Protein AF-A0A1F8S0X9-F1 (afdb_monomer_lite)

pLDDT: mean 84.19, std 18.51, range [32.59, 98.88]

Radius of gyration: 31.24 Å; chains: 1; bounding box: 91×96×91 Å

Secondary structure (DSSP, 8-state):
-------------------------------PPPPP-----PPPPPEEEEEE-SSSSSGGGHHHHHHHHHHTTTSEEEEEE-S-STT-TTHHHHHHHHHHTTSSSEEEEEGGGGSSTTT---GGGGGG-TTT--SHHHHHHHHTSHHHHHHGGGGGGGTEEEEEEE--PEEEEEESSS---SHHHHTT-EEE--S-HHHHHHHHHTT-EEE---TT--TT-SEEEE-HHHHHHHTTTTT--EEETT---EE--EEEEEEHHHHTTS-HHHHHHHHHHHHHHHHHHHHHHHHHHHHHHHHHHHHTPPEE---HHHHHHHHHHTHHHHHHHTTSHHHHHHHHHHHHHHTTSS-SPPPP----------PPS--PPPTT-EEEEEEE-HHHHHHTT--GGG-STTTSEEEEEEEETTEEEEE-TTSPTT--SBTEEEEEEEEEETTTTEEEEEETTEEEEEEEEEETTEEEEEESSS--GGGTSS-EEEE--

Structure (mmCIF, N/CA/C/O backbone):
data_AF-A0A1F8S0X9-F1
#
_entry.id   AF-A0A1F8S0X9-F1
#
loop_
_atom_site.group_PDB
_atom_site.id
_atom_site.type_symbol
_atom_site.label_atom_id
_atom_site.label_alt_id
_atom_site.labe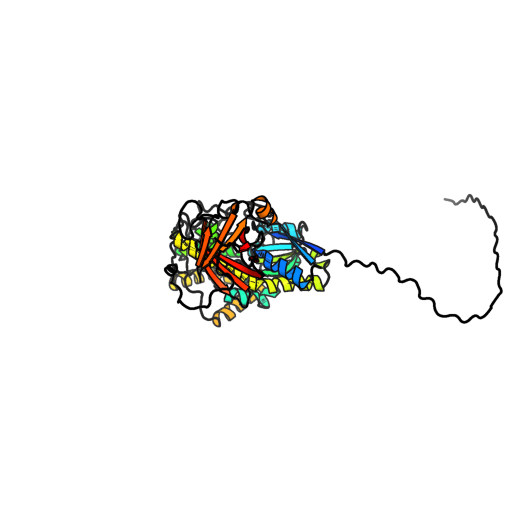l_comp_id
_atom_site.label_asym_id
_atom_site.label_entity_id
_atom_site.label_seq_id
_atom_site.pdbx_PDB_ins_code
_atom_site.Cartn_x
_atom_site.Cartn_y
_atom_site.Cartn_z
_atom_site.occupancy
_atom_site.B_iso_or_equiv
_atom_site.auth_seq_id
_atom_site.auth_comp_id
_atom_site.auth_asym_id
_atom_site.auth_atom_id
_atom_site.pdbx_PDB_model_num
ATOM 1 N N . MET A 1 1 ? 51.329 -60.226 -19.065 1.00 38.25 1 MET A N 1
ATOM 2 C CA . MET A 1 1 ? 51.234 -60.990 -20.330 1.00 38.25 1 MET A CA 1
ATOM 3 C C . MET A 1 1 ? 51.117 -59.999 -21.482 1.00 38.25 1 MET A C 1
ATOM 5 O O . MET A 1 1 ? 50.169 -59.234 -21.499 1.00 38.25 1 MET A O 1
ATOM 9 N N . MET A 1 2 ? 52.216 -59.804 -22.220 1.00 34.59 2 MET A N 1
ATOM 10 C CA . MET A 1 2 ? 52.340 -59.997 -23.684 1.00 34.59 2 MET A CA 1
ATOM 11 C C . MET A 1 2 ? 51.337 -59.181 -24.521 1.00 34.59 2 MET A C 1
ATOM 13 O O . MET A 1 2 ? 50.158 -59.494 -24.553 1.00 34.59 2 MET A O 1
ATOM 17 N N . THR A 1 3 ? 51.721 -58.014 -25.051 1.00 36.59 3 T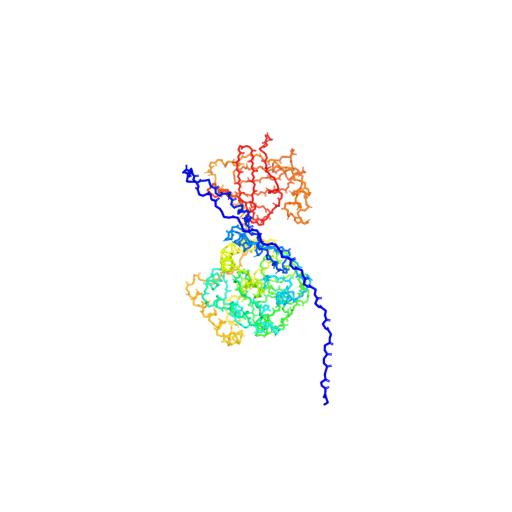HR A N 1
ATOM 18 C CA . THR A 1 3 ? 52.254 -57.807 -26.422 1.00 36.59 3 THR A CA 1
ATOM 19 C C . THR A 1 3 ? 51.441 -58.473 -27.546 1.00 36.59 3 THR A C 1
ATOM 21 O O . THR A 1 3 ? 51.334 -59.694 -27.582 1.00 36.59 3 THR A O 1
ATOM 24 N N . THR A 1 4 ? 51.033 -57.686 -28.564 1.00 35.59 4 THR A N 1
ATOM 25 C CA . THR A 1 4 ? 51.455 -57.825 -29.992 1.00 35.59 4 THR A CA 1
ATOM 26 C C . THR A 1 4 ? 50.378 -57.419 -31.034 1.00 35.59 4 THR A C 1
ATOM 28 O O . THR A 1 4 ? 49.444 -58.157 -31.303 1.00 35.59 4 THR A O 1
ATOM 31 N N . ARG A 1 5 ? 50.636 -56.262 -31.675 1.00 37.50 5 ARG A N 1
ATOM 32 C CA . ARG A 1 5 ? 50.613 -55.897 -33.122 1.00 37.50 5 ARG A CA 1
ATOM 33 C C . ARG A 1 5 ? 49.357 -55.953 -34.029 1.00 37.50 5 ARG A C 1
ATOM 35 O O . ARG A 1 5 ? 48.824 -57.004 -34.343 1.00 37.50 5 ARG A O 1
ATOM 42 N N . LEU A 1 6 ? 49.151 -54.773 -34.645 1.00 38.56 6 LEU A N 1
ATOM 43 C CA . LEU A 1 6 ? 49.022 -54.409 -36.078 1.00 38.56 6 LEU A CA 1
ATOM 44 C C . LEU A 1 6 ? 48.108 -55.205 -37.029 1.00 38.56 6 LEU A C 1
ATOM 46 O O . LEU A 1 6 ? 48.374 -56.361 -37.342 1.00 38.56 6 LEU A O 1
ATOM 50 N N . ARG A 1 7 ? 47.307 -54.438 -37.790 1.00 35.91 7 ARG A N 1
ATOM 51 C CA . ARG A 1 7 ? 47.348 -54.498 -39.263 1.00 35.91 7 ARG A CA 1
ATOM 52 C C . ARG A 1 7 ? 47.097 -53.136 -39.921 1.00 35.91 7 ARG A C 1
ATOM 54 O O . ARG A 1 7 ? 46.073 -52.499 -39.725 1.00 35.91 7 ARG A O 1
ATOM 61 N N . SER A 1 8 ? 48.097 -52.744 -40.705 1.00 34.66 8 SER A N 1
ATOM 62 C CA . SER A 1 8 ? 48.153 -51.638 -41.660 1.00 34.66 8 SER A CA 1
ATOM 63 C C . SER A 1 8 ? 47.313 -51.937 -42.906 1.00 34.66 8 SER A C 1
ATOM 65 O O . SER A 1 8 ? 47.304 -53.083 -43.362 1.00 34.66 8 SER A O 1
ATOM 67 N N . ARG A 1 9 ? 46.714 -50.898 -43.507 1.00 38.28 9 ARG A N 1
ATOM 68 C CA . ARG A 1 9 ? 46.625 -50.760 -44.969 1.00 38.28 9 ARG A CA 1
ATOM 69 C C . ARG A 1 9 ? 46.824 -49.303 -45.384 1.00 38.28 9 ARG A C 1
ATOM 71 O O . ARG A 1 9 ? 45.999 -48.437 -45.125 1.00 38.28 9 ARG A O 1
ATOM 78 N N . SER A 1 10 ? 47.959 -49.088 -46.028 1.00 36.19 10 SER A N 1
ATOM 79 C CA . SER A 1 10 ? 48.385 -47.917 -46.778 1.00 36.19 10 SER A CA 1
ATOM 80 C C . SER A 1 10 ? 47.662 -47.812 -48.127 1.00 36.19 10 SER A C 1
ATOM 82 O O . SER A 1 10 ? 47.397 -48.817 -48.785 1.00 36.19 10 SER A O 1
ATOM 84 N N . GLY A 1 11 ? 47.409 -46.577 -48.564 1.00 34.78 11 GLY A N 1
ATOM 85 C CA . GLY A 1 11 ? 46.932 -46.238 -49.903 1.00 34.78 11 GLY A CA 1
ATOM 86 C C . GLY A 1 11 ? 47.358 -44.816 -50.256 1.00 34.78 11 GLY A C 1
ATOM 87 O O . GLY A 1 11 ? 46.644 -43.862 -49.983 1.00 34.78 11 GLY A O 1
ATOM 88 N N . LEU A 1 12 ? 48.565 -44.696 -50.807 1.00 37.50 12 LEU A N 1
ATOM 89 C CA . LEU A 1 12 ? 49.197 -43.465 -51.275 1.00 37.50 12 LEU A CA 1
ATOM 90 C C . LEU A 1 12 ? 48.735 -43.174 -52.716 1.00 37.50 12 LEU A C 1
ATOM 92 O O . LEU A 1 12 ? 48.857 -44.054 -53.569 1.00 37.50 12 LEU A O 1
ATOM 96 N N . ARG A 1 13 ? 48.274 -41.953 -53.016 1.00 38.78 13 ARG A N 1
ATOM 97 C CA . ARG A 1 13 ? 48.261 -41.397 -54.383 1.00 38.78 13 ARG A CA 1
ATOM 98 C C . ARG A 1 13 ? 48.639 -39.909 -54.363 1.00 38.78 13 ARG A C 1
ATOM 100 O O . ARG A 1 13 ? 47.841 -39.054 -54.003 1.00 38.78 13 ARG A O 1
ATOM 107 N N . THR A 1 14 ? 49.899 -39.667 -54.725 1.00 35.66 14 THR A N 1
ATOM 108 C CA . THR A 1 14 ? 50.431 -38.624 -55.631 1.00 35.66 14 THR A CA 1
ATOM 109 C C . THR A 1 14 ? 49.323 -37.863 -56.386 1.00 35.66 14 THR A C 1
ATOM 111 O O . THR A 1 14 ? 48.461 -38.510 -56.967 1.00 35.66 14 THR A O 1
ATOM 114 N N . GLY A 1 15 ? 49.223 -36.534 -56.456 1.00 36.34 15 GLY A N 1
ATOM 115 C CA . GLY A 1 15 ? 50.213 -35.461 -56.413 1.00 36.34 15 GLY A CA 1
ATOM 116 C C . GLY A 1 15 ? 50.201 -34.749 -57.771 1.00 36.34 15 GLY A C 1
ATOM 117 O O . GLY A 1 15 ? 50.659 -35.349 -58.733 1.00 36.34 15 GLY A O 1
ATOM 118 N N . VAL A 1 16 ? 49.703 -33.506 -57.851 1.00 33.88 16 VAL A N 1
ATOM 119 C CA . VAL A 1 16 ? 50.060 -32.524 -58.898 1.00 33.88 16 VAL A CA 1
ATOM 120 C C . VAL A 1 16 ? 49.991 -31.122 -58.284 1.00 33.88 16 VAL A C 1
ATOM 122 O O . VAL A 1 16 ? 48.923 -30.634 -57.929 1.00 33.88 16 VAL A O 1
ATOM 125 N N . ILE A 1 17 ? 51.163 -30.505 -58.149 1.00 39.25 17 ILE A N 1
ATOM 126 C CA . ILE A 1 17 ? 51.372 -29.084 -57.873 1.00 39.25 17 ILE A CA 1
ATOM 127 C C . ILE A 1 17 ? 51.635 -28.431 -59.229 1.00 39.25 17 ILE A C 1
ATOM 129 O O . ILE A 1 17 ? 52.580 -28.817 -59.915 1.00 39.25 17 ILE A O 1
ATOM 133 N N . THR A 1 18 ? 50.842 -27.429 -59.598 1.00 35.56 18 THR A N 1
ATOM 134 C CA . THR A 1 18 ? 51.157 -26.515 -60.704 1.00 35.56 18 THR A CA 1
ATOM 135 C C . THR A 1 18 ? 51.346 -25.117 -60.139 1.00 35.56 18 THR A C 1
ATOM 137 O O . THR A 1 18 ? 50.392 -24.407 -59.838 1.00 35.56 18 THR A O 1
ATOM 140 N N . LEU A 1 19 ? 52.620 -24.765 -59.973 1.00 37.12 19 LEU A N 1
ATOM 141 C CA . LEU A 1 19 ? 53.116 -23.418 -59.739 1.00 37.12 19 LEU A CA 1
ATOM 142 C C . LEU A 1 19 ? 53.238 -22.735 -61.111 1.00 37.12 19 LEU A C 1
ATOM 144 O O . LEU A 1 19 ? 53.893 -23.266 -62.007 1.00 37.12 19 LEU A O 1
ATOM 148 N N . SER A 1 20 ? 52.617 -21.576 -61.304 1.00 34.66 20 SER A N 1
ATOM 149 C CA . SER A 1 20 ? 52.853 -20.731 -62.479 1.00 34.66 20 SER A CA 1
ATOM 150 C C . SER A 1 20 ? 52.988 -19.287 -62.020 1.00 34.66 20 SER A C 1
ATOM 152 O O . SER A 1 20 ? 52.032 -18.659 -61.578 1.00 34.66 20 SER A O 1
ATOM 154 N N . LEU A 1 21 ? 54.229 -18.813 -62.076 1.00 37.56 21 LEU A N 1
ATOM 155 C CA . LEU A 1 21 ? 54.683 -17.471 -61.753 1.00 37.56 21 LEU A CA 1
ATOM 156 C C . LEU A 1 21 ? 54.967 -16.746 -63.077 1.00 37.56 21 LEU A C 1
ATOM 158 O O . LEU A 1 21 ? 55.703 -17.302 -63.889 1.00 37.56 21 LEU A O 1
ATOM 162 N N . ALA A 1 22 ? 54.420 -15.539 -63.262 1.00 37.34 22 ALA A N 1
ATOM 163 C CA . ALA A 1 22 ? 55.059 -14.356 -63.872 1.00 37.34 22 ALA A CA 1
ATOM 164 C C . ALA A 1 22 ? 54.054 -13.459 -64.613 1.00 37.34 22 ALA A C 1
ATOM 166 O O . ALA A 1 22 ? 53.287 -13.924 -65.451 1.00 37.34 22 ALA A O 1
ATOM 167 N N . GLY A 1 23 ? 54.148 -12.149 -64.362 1.00 35.84 23 GLY A N 1
ATOM 168 C CA . GLY A 1 23 ? 53.553 -11.124 -65.220 1.00 35.84 23 GLY A CA 1
ATOM 169 C C . GLY A 1 23 ? 53.143 -9.851 -64.487 1.00 35.84 23 GLY A C 1
ATOM 170 O O . GLY A 1 23 ? 51.965 -9.523 -64.455 1.00 35.84 23 GLY A O 1
ATOM 171 N N . ALA A 1 24 ? 54.100 -9.133 -63.894 1.00 43.47 24 ALA A N 1
ATOM 172 C CA . ALA A 1 24 ? 53.869 -7.773 -63.421 1.00 43.47 24 ALA A CA 1
ATOM 173 C C . ALA A 1 24 ? 53.699 -6.824 -64.621 1.00 43.47 24 ALA A C 1
ATOM 175 O O . ALA A 1 24 ? 54.631 -6.646 -65.404 1.00 43.47 24 ALA A O 1
ATOM 176 N N . LEU A 1 25 ? 52.534 -6.186 -64.731 1.00 40.22 25 LEU A N 1
ATOM 177 C CA . LEU A 1 25 ? 52.335 -4.959 -65.498 1.00 40.22 25 LEU A CA 1
ATOM 178 C C . LEU A 1 25 ? 51.650 -3.947 -64.581 1.00 40.22 25 LEU A C 1
ATOM 180 O O . LEU A 1 25 ? 50.545 -4.168 -64.091 1.00 40.22 25 LEU A O 1
ATOM 184 N N . ALA A 1 26 ? 52.363 -2.857 -64.317 1.00 47.56 26 ALA A N 1
ATOM 185 C CA . ALA A 1 26 ? 51.870 -1.710 -63.582 1.00 47.56 26 ALA A CA 1
ATOM 186 C C . ALA A 1 26 ? 50.765 -1.006 -64.384 1.00 47.56 26 ALA A C 1
ATOM 188 O O . ALA A 1 26 ? 50.975 -0.621 -65.533 1.00 47.56 26 ALA A O 1
ATOM 189 N N . GLY A 1 27 ? 49.610 -0.807 -63.753 1.00 33.66 27 GLY A N 1
ATOM 190 C CA . GLY A 1 27 ? 48.542 0.061 -64.232 1.00 33.66 27 GLY A CA 1
ATOM 191 C C . GLY A 1 27 ? 47.908 0.770 -63.042 1.00 33.66 27 GLY A C 1
ATOM 192 O O . GLY A 1 27 ? 47.259 0.139 -62.215 1.00 33.66 27 GLY A O 1
ATOM 193 N N . CYS A 1 28 ? 48.129 2.079 -62.926 1.00 46.28 28 CYS A N 1
ATOM 194 C CA . CYS A 1 28 ? 47.388 2.935 -62.007 1.00 46.28 28 CYS A CA 1
ATOM 195 C C . CYS A 1 28 ? 45.918 2.980 -62.438 1.00 46.28 28 CYS A C 1
ATOM 197 O O . CYS A 1 28 ? 45.643 3.435 -63.546 1.00 46.28 28 CYS A O 1
ATOM 199 N N . GLN A 1 29 ? 44.992 2.572 -61.567 1.00 36.34 29 GLN A N 1
ATOM 200 C CA . GLN A 1 29 ? 43.578 2.943 -61.639 1.00 36.34 29 GLN A CA 1
ATOM 201 C C . GLN A 1 29 ? 42.929 2.800 -60.248 1.00 36.34 29 GLN A C 1
ATOM 203 O O . GLN A 1 29 ? 43.039 1.767 -59.599 1.00 36.34 29 GLN A O 1
ATOM 208 N N . THR A 1 30 ? 42.365 3.924 -59.802 1.00 42.03 30 THR A N 1
ATOM 209 C CA . THR A 1 30 ? 41.430 4.222 -58.693 1.00 42.03 30 THR A CA 1
ATOM 210 C C . THR A 1 30 ? 40.931 3.079 -57.786 1.00 42.03 30 THR A C 1
ATOM 212 O O . THR A 1 30 ? 40.490 2.051 -58.297 1.00 42.03 30 THR A O 1
ATOM 215 N N . PRO A 1 31 ? 40.860 3.281 -56.451 1.00 38.66 31 PRO A N 1
ATOM 216 C CA . PRO A 1 31 ? 40.350 2.274 -55.526 1.00 38.66 31 PRO A CA 1
ATOM 217 C C . PRO A 1 31 ? 38.844 2.071 -55.738 1.00 38.66 31 PRO A C 1
ATOM 219 O O . PRO A 1 31 ? 38.031 2.932 -55.409 1.00 38.66 31 PRO A O 1
ATOM 222 N N . THR A 1 32 ? 38.467 0.921 -56.289 1.00 35.16 32 THR A N 1
ATOM 223 C CA . THR A 1 32 ? 37.092 0.420 -56.246 1.00 35.16 32 THR A CA 1
ATOM 224 C C . THR A 1 32 ? 36.736 0.092 -54.802 1.00 35.16 32 THR A C 1
ATOM 226 O O . THR A 1 32 ? 37.385 -0.745 -54.173 1.00 35.16 32 THR A O 1
ATOM 229 N N . ALA A 1 33 ? 35.719 0.783 -54.289 1.00 44.22 33 ALA A N 1
ATOM 230 C CA . ALA A 1 33 ? 35.124 0.539 -52.987 1.00 44.22 33 ALA A CA 1
ATOM 231 C C . ALA A 1 33 ? 34.769 -0.947 -52.821 1.00 44.22 33 ALA A C 1
ATOM 233 O O . ALA A 1 33 ? 34.193 -1.566 -53.718 1.00 44.22 33 ALA A O 1
ATOM 234 N N . ALA A 1 34 ? 35.120 -1.504 -51.661 1.00 44.03 34 ALA A N 1
ATOM 235 C CA . ALA A 1 34 ? 34.586 -2.780 -51.214 1.00 44.03 34 ALA A CA 1
ATOM 236 C C . ALA A 1 34 ? 33.047 -2.698 -51.174 1.00 44.03 34 ALA A C 1
ATOM 238 O O . ALA A 1 34 ? 32.516 -1.627 -50.857 1.00 44.03 34 ALA A O 1
ATOM 239 N N . PRO A 1 35 ? 32.321 -3.789 -51.484 1.00 41.81 35 PRO A N 1
ATOM 240 C CA . PRO A 1 35 ? 30.876 -3.798 -51.313 1.00 41.81 35 PRO A CA 1
ATOM 241 C C . PRO A 1 35 ? 30.552 -3.480 -49.845 1.00 41.81 35 PRO A C 1
ATOM 243 O O . PRO A 1 35 ? 31.289 -3.929 -48.958 1.00 41.81 35 PRO A O 1
ATOM 246 N N . PRO A 1 36 ? 29.501 -2.688 -49.568 1.00 40.12 36 PRO A N 1
ATOM 247 C CA . PRO A 1 36 ? 29.089 -2.439 -48.200 1.00 40.12 36 PRO A CA 1
ATOM 248 C C . PRO A 1 36 ? 28.796 -3.793 -47.559 1.00 40.12 36 PRO A C 1
ATOM 250 O O . PRO A 1 36 ? 28.025 -4.592 -48.085 1.00 40.12 36 PRO A O 1
ATOM 253 N N . ALA A 1 37 ? 29.473 -4.076 -46.449 1.00 41.91 37 ALA A N 1
ATOM 254 C CA . ALA A 1 37 ? 29.060 -5.158 -45.585 1.00 41.91 37 ALA A CA 1
ATOM 255 C C . ALA A 1 37 ? 27.649 -4.807 -45.111 1.00 41.91 37 ALA A C 1
ATOM 257 O O . ALA A 1 37 ? 27.478 -3.805 -44.413 1.00 41.91 37 ALA A O 1
ATOM 258 N N . ASP A 1 38 ? 26.666 -5.609 -45.512 1.00 43.75 38 ASP A N 1
ATOM 259 C CA . ASP A 1 38 ? 25.318 -5.568 -44.966 1.00 43.75 38 ASP A CA 1
ATOM 260 C C . ASP A 1 38 ? 25.406 -5.803 -43.455 1.00 43.75 38 ASP A C 1
ATOM 262 O O . ASP A 1 38 ? 25.376 -6.928 -42.958 1.00 43.75 38 ASP A O 1
ATOM 266 N N . ARG A 1 39 ? 25.533 -4.714 -42.694 1.00 45.50 39 ARG A N 1
ATOM 267 C CA . ARG A 1 39 ? 25.192 -4.692 -41.276 1.00 45.50 39 ARG A CA 1
ATOM 268 C C . ARG A 1 39 ? 23.685 -4.534 -41.173 1.00 45.50 39 ARG A C 1
ATOM 270 O O . ARG A 1 39 ? 23.189 -3.524 -40.689 1.00 45.50 39 ARG A O 1
ATOM 277 N N . ALA A 1 40 ? 22.960 -5.558 -41.606 1.00 47.50 40 ALA A N 1
ATOM 278 C CA . ALA A 1 40 ? 21.596 -5.782 -41.156 1.00 47.50 40 ALA A CA 1
ATOM 279 C C . ALA A 1 40 ? 21.649 -6.326 -39.716 1.00 47.50 40 ALA A C 1
ATOM 281 O O . ALA A 1 40 ? 21.311 -7.473 -39.446 1.00 47.50 40 ALA A O 1
ATOM 282 N N . GLY A 1 41 ? 22.160 -5.512 -38.791 1.00 42.88 41 GLY A N 1
ATOM 283 C CA . GLY A 1 41 ? 21.890 -5.681 -37.373 1.00 42.88 41 GLY A CA 1
ATOM 284 C C . GLY A 1 41 ? 20.572 -4.979 -37.110 1.00 42.88 41 GLY A C 1
ATOM 285 O O . GLY A 1 41 ? 20.575 -3.787 -36.817 1.00 42.88 41 GLY A O 1
ATOM 286 N N . GLY A 1 42 ? 19.452 -5.682 -37.300 1.00 50.31 42 GLY A N 1
ATOM 287 C CA . GLY A 1 42 ? 18.187 -5.217 -36.734 1.00 50.31 42 GLY A CA 1
ATOM 288 C C . GLY A 1 42 ? 18.394 -4.985 -35.239 1.00 50.31 42 GLY A C 1
ATOM 289 O O . GLY A 1 42 ? 19.156 -5.729 -34.614 1.00 50.31 42 GLY A O 1
ATOM 290 N N . ALA A 1 43 ? 17.784 -3.934 -34.688 1.00 60.50 43 ALA A N 1
ATOM 291 C CA . ALA A 1 43 ? 17.798 -3.725 -33.246 1.00 60.50 43 ALA A CA 1
ATOM 292 C C . ALA A 1 43 ? 17.400 -5.048 -32.555 1.00 60.50 43 ALA A C 1
ATOM 294 O O . ALA A 1 43 ? 16.491 -5.724 -33.053 1.00 60.50 43 ALA A O 1
ATOM 295 N N . PRO A 1 44 ? 18.113 -5.477 -31.495 1.00 66.56 44 PRO A N 1
ATOM 296 C CA . PRO A 1 44 ? 17.732 -6.679 -30.765 1.00 66.56 44 PRO A CA 1
ATOM 297 C C . PRO A 1 44 ? 16.261 -6.573 -30.354 1.00 66.56 44 PRO A C 1
ATOM 299 O O . PRO A 1 44 ? 15.786 -5.487 -30.024 1.00 66.56 44 PRO A O 1
ATOM 302 N N . ALA A 1 45 ? 15.538 -7.693 -30.437 1.00 77.12 45 ALA A N 1
ATOM 303 C CA . ALA A 1 45 ? 14.141 -7.729 -30.027 1.00 77.12 45 ALA A CA 1
ATOM 304 C C . ALA A 1 45 ? 14.024 -7.257 -28.563 1.00 77.12 45 ALA A C 1
ATOM 306 O O . ALA A 1 45 ? 14.894 -7.628 -27.767 1.00 77.12 45 ALA A O 1
ATOM 307 N N . PRO A 1 46 ? 12.990 -6.466 -28.215 1.00 86.81 46 PRO A N 1
ATOM 308 C CA . PRO A 1 46 ? 12.749 -6.046 -26.840 1.00 86.81 46 PRO A CA 1
ATOM 309 C C . PRO A 1 46 ? 12.766 -7.229 -25.875 1.00 86.81 46 PRO A C 1
ATOM 311 O O . PRO A 1 46 ? 12.209 -8.291 -26.175 1.00 86.81 46 PRO A O 1
ATOM 314 N N . THR A 1 47 ? 13.398 -7.049 -24.718 1.00 95.50 47 THR A N 1
ATOM 315 C CA . THR A 1 47 ? 13.259 -8.003 -23.617 1.00 95.50 47 THR A CA 1
ATOM 316 C C . THR A 1 47 ? 11.877 -7.800 -22.998 1.00 95.50 47 THR A C 1
ATOM 318 O O . THR A 1 47 ? 11.558 -6.690 -22.591 1.00 95.50 47 THR A O 1
ATOM 321 N N . GLU A 1 48 ? 11.065 -8.851 -22.901 1.00 97.44 48 GLU A N 1
ATOM 322 C CA . GLU A 1 48 ? 9.771 -8.811 -22.204 1.00 97.44 48 GLU A CA 1
ATOM 323 C C . GLU A 1 48 ? 9.896 -9.534 -20.856 1.00 97.44 48 GLU A C 1
ATOM 325 O O . GLU A 1 48 ? 10.380 -10.667 -20.807 1.00 97.44 48 GLU A O 1
ATOM 330 N N . LEU A 1 49 ? 9.457 -8.890 -19.772 1.00 98.56 49 LEU A N 1
ATOM 331 C CA . LEU A 1 49 ? 9.337 -9.483 -18.437 1.00 98.56 49 LEU A CA 1
ATOM 332 C C . LEU A 1 49 ? 7.870 -9.741 -18.104 1.00 98.56 49 LEU A C 1
ATOM 334 O O . LEU A 1 49 ? 7.008 -8.916 -18.398 1.00 98.56 49 LEU A O 1
ATOM 338 N N . THR A 1 50 ? 7.573 -10.854 -17.436 1.00 98.75 50 THR A N 1
ATOM 339 C CA . THR A 1 50 ? 6.234 -11.103 -16.880 1.00 98.75 50 THR A CA 1
ATOM 340 C C . THR A 1 50 ? 6.160 -10.642 -15.426 1.00 98.75 50 THR A C 1
ATOM 342 O O . THR A 1 50 ? 6.883 -11.181 -14.588 1.00 98.75 50 THR A O 1
ATOM 345 N N . LEU A 1 51 ? 5.242 -9.721 -15.120 1.00 98.69 51 LEU A N 1
ATOM 346 C CA . LEU A 1 51 ? 4.875 -9.318 -13.759 1.00 98.69 51 LEU A CA 1
ATOM 347 C C . LEU A 1 51 ? 3.575 -10.002 -13.341 1.00 98.69 51 LEU A C 1
ATOM 349 O O . LEU A 1 51 ? 2.590 -9.940 -14.072 1.00 98.69 51 LEU A O 1
ATOM 353 N N . ILE A 1 52 ? 3.562 -10.646 -12.174 1.00 98.25 52 ILE A N 1
ATOM 354 C CA . ILE A 1 52 ? 2.347 -11.222 -11.579 1.00 98.25 52 ILE A CA 1
ATOM 355 C C . ILE A 1 52 ? 1.863 -10.388 -10.387 1.00 98.25 52 ILE A C 1
ATOM 357 O O . ILE A 1 52 ? 2.652 -10.015 -9.519 1.00 98.25 52 ILE A O 1
ATOM 361 N N . THR A 1 53 ? 0.558 -10.129 -10.346 1.00 94.50 53 THR A N 1
ATOM 362 C CA . THR A 1 53 ? -0.149 -9.499 -9.223 1.00 94.50 53 THR A CA 1
ATOM 363 C C . THR A 1 53 ? -1.434 -10.267 -8.922 1.00 94.50 53 THR A C 1
ATOM 365 O O . THR A 1 53 ? -2.008 -10.912 -9.802 1.00 94.50 53 THR A O 1
ATOM 368 N N . GLY A 1 54 ? -1.864 -10.237 -7.663 1.00 89.12 54 GLY A N 1
ATOM 369 C CA . GLY A 1 54 ? -3.132 -10.835 -7.249 1.00 89.12 54 GLY A CA 1
ATOM 370 C C . GLY A 1 54 ? -4.319 -9.885 -7.341 1.00 89.12 54 GLY A C 1
ATOM 371 O O . GLY A 1 54 ? -5.445 -10.330 -7.143 1.00 89.12 54 GLY A O 1
ATOM 372 N N . GLU A 1 55 ? -4.072 -8.607 -7.628 1.00 84.75 55 GLU A N 1
ATOM 373 C CA . GLU A 1 55 ? -5.131 -7.646 -7.931 1.00 84.75 55 GLU A CA 1
ATOM 374 C C . GLU A 1 55 ? -5.789 -8.001 -9.274 1.00 84.75 55 GLU A C 1
ATOM 376 O O . GLU A 1 55 ? -5.163 -8.619 -10.142 1.00 84.75 55 GLU A O 1
ATOM 381 N N . ASN A 1 56 ? -7.064 -7.655 -9.427 1.00 78.44 56 ASN A N 1
ATOM 382 C CA . ASN A 1 56 ? -7.897 -8.015 -10.579 1.00 78.44 56 ASN A CA 1
ATOM 383 C C . ASN A 1 56 ? -7.596 -7.184 -11.833 1.00 78.44 56 ASN A C 1
ATOM 385 O O . ASN A 1 56 ? -7.811 -7.648 -12.955 1.00 78.44 56 ASN A O 1
ATOM 389 N N . ASP A 1 57 ? -7.040 -5.992 -11.660 1.00 83.25 57 ASP A N 1
ATOM 390 C CA . ASP A 1 57 ? -6.623 -5.107 -12.739 1.00 83.25 57 ASP A CA 1
ATOM 391 C C . ASP A 1 57 ? -5.178 -4.600 -12.518 1.00 83.25 57 ASP A C 1
ATOM 393 O O . ASP A 1 57 ? -4.614 -4.763 -11.432 1.00 83.25 57 ASP A O 1
ATOM 397 N N . PRO A 1 58 ? -4.512 -4.072 -13.562 1.00 81.56 58 PRO A N 1
ATOM 398 C CA . PRO A 1 58 ? -3.107 -3.696 -13.478 1.00 81.56 58 PRO A CA 1
ATOM 399 C C . PRO A 1 58 ? -2.881 -2.261 -12.974 1.00 81.56 58 PRO A C 1
ATOM 401 O O . PRO A 1 58 ? -1.730 -1.830 -12.997 1.00 81.56 58 PRO A O 1
ATOM 404 N N . SER A 1 59 ? -3.913 -1.515 -12.559 1.00 77.81 59 SER A N 1
ATOM 405 C CA . SER A 1 59 ? -3.811 -0.080 -12.231 1.00 77.81 59 SER A CA 1
ATOM 406 C C . SER A 1 59 ? -2.692 0.223 -11.238 1.00 77.81 59 SER A C 1
ATOM 408 O O . SER A 1 59 ? -1.847 1.061 -11.539 1.00 77.81 59 SER A O 1
ATOM 410 N N . GLU A 1 60 ? -2.592 -0.536 -10.138 1.00 85.06 60 GLU A N 1
ATOM 411 C CA . GLU A 1 60 ? -1.552 -0.341 -9.114 1.00 85.06 60 GLU A CA 1
ATOM 412 C C . GLU A 1 60 ? -0.118 -0.419 -9.682 1.00 85.06 60 GLU A C 1
ATOM 414 O O . GLU A 1 60 ? 0.793 0.200 -9.144 1.00 85.06 60 GLU A O 1
ATOM 419 N N . VAL A 1 61 ? 0.111 -1.155 -10.778 1.00 92.44 61 VAL A N 1
ATOM 420 C CA . VAL A 1 61 ? 1.444 -1.320 -11.391 1.00 92.44 61 VAL A CA 1
ATOM 421 C C . VAL A 1 61 ? 1.600 -0.619 -12.737 1.00 92.44 61 VAL A C 1
ATOM 423 O O . VAL A 1 61 ? 2.707 -0.596 -13.281 1.00 92.44 61 VAL A O 1
ATOM 426 N N . GLN A 1 62 ? 0.537 -0.043 -13.295 1.00 89.44 62 GLN A N 1
ATOM 427 C CA . GLN A 1 62 ? 0.577 0.568 -14.623 1.00 89.44 62 GLN A CA 1
ATOM 428 C C . GLN A 1 62 ? 1.565 1.746 -14.702 1.00 89.44 62 GLN A C 1
ATOM 430 O O . GLN A 1 62 ? 2.366 1.755 -15.641 1.00 89.44 62 GLN A O 1
ATOM 435 N N . PRO A 1 63 ? 1.646 2.660 -13.710 1.00 87.56 63 PRO A N 1
ATOM 436 C CA . PRO A 1 63 ? 2.648 3.728 -13.730 1.00 87.56 63 PRO A CA 1
ATOM 437 C C . PRO A 1 63 ? 4.093 3.209 -13.791 1.00 87.56 63 PRO A C 1
ATOM 439 O O . PRO A 1 63 ? 4.954 3.814 -14.433 1.00 87.56 63 PRO A O 1
ATOM 442 N N . PHE A 1 64 ? 4.368 2.062 -13.160 1.00 96.25 64 PHE A N 1
ATOM 443 C CA . PHE A 1 64 ? 5.666 1.395 -13.249 1.00 96.25 64 PHE A CA 1
ATOM 444 C C . PHE A 1 64 ? 5.916 0.840 -14.656 1.00 96.25 64 PHE A C 1
ATOM 446 O O . PHE A 1 64 ? 6.991 1.065 -15.210 1.00 96.25 64 PHE A O 1
ATOM 453 N N . VAL A 1 65 ? 4.935 0.157 -15.254 1.00 94.56 65 VAL A N 1
ATOM 454 C CA . VAL A 1 65 ? 5.035 -0.386 -16.621 1.00 94.56 65 VAL A CA 1
ATOM 455 C C . VAL A 1 65 ? 5.334 0.728 -17.630 1.00 94.56 65 VAL A C 1
ATOM 457 O O . VAL A 1 65 ? 6.290 0.612 -18.402 1.00 94.56 65 VAL A O 1
ATOM 460 N N . ASP A 1 66 ? 4.591 1.833 -17.560 1.00 88.94 66 ASP A N 1
ATOM 461 C CA . ASP A 1 66 ? 4.750 2.986 -18.452 1.00 88.94 66 ASP A CA 1
ATOM 462 C C . ASP A 1 66 ? 6.125 3.648 -18.278 1.00 88.94 66 ASP A C 1
ATOM 464 O O . ASP A 1 66 ? 6.787 4.028 -19.251 1.00 88.94 66 ASP A O 1
ATOM 468 N N . ALA A 1 67 ? 6.598 3.762 -17.033 1.00 89.81 67 ALA A N 1
ATOM 469 C CA . ALA A 1 67 ? 7.921 4.296 -16.743 1.00 89.81 67 ALA A CA 1
ATOM 470 C C . ALA A 1 67 ? 9.041 3.387 -17.272 1.00 89.81 67 ALA A C 1
ATOM 472 O O . ALA A 1 67 ? 10.026 3.905 -17.799 1.00 89.81 67 ALA A O 1
ATOM 473 N N . VAL A 1 68 ? 8.899 2.058 -17.199 1.00 97.06 68 VAL A N 1
ATOM 474 C CA . VAL A 1 68 ? 9.877 1.113 -17.771 1.00 97.06 68 VAL A CA 1
ATOM 475 C C . VAL A 1 68 ? 9.971 1.271 -19.286 1.00 97.06 68 VAL A C 1
ATOM 477 O O . VAL A 1 68 ? 11.078 1.393 -19.819 1.00 97.06 68 VAL A O 1
ATOM 480 N N . GLU A 1 69 ? 8.838 1.304 -19.986 1.00 91.19 69 GLU A N 1
ATOM 481 C CA . GLU A 1 69 ? 8.826 1.458 -21.444 1.00 91.19 69 GLU A CA 1
ATOM 482 C C . GLU A 1 69 ? 9.459 2.793 -21.860 1.00 91.19 69 GLU A C 1
ATOM 484 O O . GLU A 1 69 ? 10.347 2.823 -22.719 1.00 91.19 69 GLU A O 1
ATOM 489 N N . ARG A 1 70 ? 9.087 3.884 -21.178 1.00 93.50 70 ARG A N 1
ATOM 490 C CA . ARG A 1 70 ? 9.630 5.230 -21.408 1.00 93.50 70 ARG A CA 1
ATOM 491 C C . ARG A 1 70 ? 11.132 5.323 -21.140 1.00 93.50 70 ARG A C 1
ATOM 493 O O . ARG A 1 70 ? 11.846 5.932 -21.927 1.00 93.50 70 ARG A O 1
ATOM 500 N N . LEU A 1 71 ? 11.624 4.771 -20.030 1.00 92.81 71 LEU A N 1
ATOM 501 C CA . LEU A 1 71 ? 13.039 4.870 -19.639 1.00 92.81 71 LEU A CA 1
ATOM 502 C C . LEU A 1 71 ? 13.961 3.998 -20.495 1.00 92.81 71 LEU A C 1
ATOM 504 O O . LEU A 1 71 ? 15.172 4.213 -20.503 1.00 92.81 71 LEU A O 1
ATOM 508 N N . THR A 1 72 ? 13.405 3.007 -21.190 1.00 95.94 72 THR A N 1
ATOM 509 C CA . THR A 1 72 ? 14.176 2.055 -21.996 1.00 95.94 72 THR A CA 1
ATOM 510 C C . THR A 1 72 ? 13.964 2.217 -23.497 1.00 95.94 72 THR A C 1
ATOM 512 O O . THR A 1 72 ? 14.490 1.400 -24.258 1.00 95.94 72 THR A O 1
ATOM 515 N N . ASP A 1 73 ? 13.213 3.238 -23.926 1.00 91.81 73 ASP A N 1
ATOM 516 C CA . ASP A 1 73 ? 12.787 3.450 -25.316 1.00 91.81 73 ASP A CA 1
ATOM 517 C C . ASP A 1 73 ? 12.204 2.162 -25.940 1.00 91.81 73 ASP A C 1
ATOM 519 O O . ASP A 1 73 ? 12.499 1.800 -27.083 1.00 91.81 73 ASP A O 1
ATOM 523 N N . GLY A 1 74 ? 11.432 1.411 -25.145 1.00 91.69 74 GLY A N 1
ATOM 524 C CA . GLY A 1 74 ? 10.828 0.132 -25.530 1.00 91.69 74 GLY A CA 1
ATOM 525 C C . GLY A 1 74 ? 11.794 -1.054 -25.643 1.00 91.69 74 GLY A C 1
ATOM 526 O O . GLY A 1 74 ? 11.389 -2.121 -26.099 1.00 91.69 74 GLY A O 1
ATOM 527 N N . SER A 1 75 ? 13.066 -0.923 -25.245 1.00 95.44 75 SER A N 1
ATOM 528 C CA . SER A 1 75 ? 14.004 -2.062 -25.216 1.00 95.44 75 SER A CA 1
ATOM 529 C C . SER A 1 75 ? 13.724 -3.057 -24.081 1.00 95.44 75 SER A C 1
ATOM 531 O O . SER A 1 75 ? 14.204 -4.195 -24.134 1.00 95.44 75 SER A O 1
ATOM 533 N N . LEU A 1 76 ? 12.942 -2.650 -23.079 1.00 97.38 76 LEU A N 1
ATOM 534 C CA . LEU A 1 76 ? 12.380 -3.496 -22.031 1.00 97.38 76 LEU A CA 1
ATOM 535 C C . LEU A 1 76 ? 10.873 -3.235 -21.935 1.00 97.38 76 LEU A C 1
ATOM 537 O O . LEU A 1 76 ? 10.450 -2.088 -21.820 1.00 97.38 76 LEU A O 1
ATOM 541 N N . THR A 1 77 ? 10.071 -4.292 -21.943 1.00 96.50 77 THR A N 1
ATOM 542 C CA . THR A 1 77 ? 8.621 -4.217 -21.729 1.00 96.50 77 THR A CA 1
ATOM 543 C C . THR A 1 77 ? 8.209 -5.101 -20.557 1.00 96.50 77 THR A C 1
ATOM 545 O O . THR A 1 77 ? 8.866 -6.099 -20.245 1.00 96.50 77 THR A O 1
ATOM 548 N N . VAL A 1 78 ? 7.115 -4.735 -19.888 1.00 97.81 78 VAL A N 1
ATOM 549 C CA . VAL A 1 78 ? 6.553 -5.506 -18.774 1.00 97.81 78 VAL A CA 1
ATOM 550 C C . VAL A 1 78 ? 5.134 -5.922 -19.123 1.00 97.81 78 VAL A C 1
ATOM 552 O O . VAL A 1 78 ? 4.260 -5.092 -19.355 1.00 97.81 78 VAL A O 1
ATOM 555 N N . LYS A 1 79 ? 4.896 -7.230 -19.134 1.00 97.38 79 LYS A N 1
ATOM 556 C CA . LYS A 1 79 ? 3.578 -7.820 -19.319 1.00 97.38 79 LYS A CA 1
ATOM 557 C C . LYS A 1 79 ? 2.984 -8.197 -17.970 1.00 97.38 79 LYS A C 1
ATOM 559 O O . LYS A 1 79 ? 3.478 -9.114 -17.311 1.00 97.38 79 LYS A O 1
ATOM 564 N N . VAL A 1 80 ? 1.897 -7.533 -17.593 1.00 95.88 80 VAL A N 1
ATOM 565 C CA . VAL A 1 80 ? 1.197 -7.789 -16.330 1.00 95.88 80 VAL A CA 1
ATOM 566 C C . VAL A 1 80 ? 0.214 -8.952 -16.480 1.00 95.88 80 VAL A C 1
ATOM 568 O O . VAL A 1 80 ? -0.515 -9.058 -17.468 1.00 95.88 80 VAL A O 1
ATOM 571 N N . LYS A 1 81 ? 0.203 -9.842 -15.490 1.00 95.62 81 LYS A N 1
ATOM 572 C CA . LYS A 1 81 ? -0.817 -10.868 -15.281 1.00 95.62 81 LYS A CA 1
ATOM 573 C C . LYS A 1 81 ? -1.502 -10.601 -13.945 1.00 95.62 81 LYS A C 1
ATOM 575 O O . LYS A 1 81 ? -0.866 -10.722 -12.898 1.00 95.62 81 LYS A O 1
ATOM 580 N N . THR A 1 82 ? -2.774 -10.244 -14.025 1.00 90.81 82 THR A N 1
ATOM 581 C CA . THR A 1 82 ? -3.670 -9.979 -12.896 1.00 90.81 82 THR A CA 1
ATOM 582 C C . THR A 1 82 ? -4.364 -11.263 -12.441 1.00 90.81 82 THR A C 1
ATOM 584 O O . THR A 1 82 ? -4.155 -12.330 -13.035 1.00 90.81 82 THR A O 1
ATOM 587 N N . ASP A 1 83 ? -5.156 -11.178 -11.369 1.00 87.00 83 ASP A N 1
ATOM 588 C CA . ASP A 1 83 ? -5.902 -12.296 -10.777 1.00 87.00 83 ASP A CA 1
ATOM 589 C C . ASP A 1 83 ? -5.021 -13.526 -10.504 1.00 87.00 83 ASP A C 1
ATOM 591 O O . ASP A 1 83 ? -5.453 -14.682 -10.604 1.00 87.00 83 ASP A O 1
ATOM 595 N N . TRP A 1 84 ? -3.740 -13.317 -10.188 1.00 91.19 84 TRP A N 1
ATOM 596 C CA . TRP A 1 84 ? -2.832 -14.426 -9.950 1.00 91.19 84 TRP A CA 1
ATOM 597 C C . TRP A 1 84 ? -3.180 -15.111 -8.627 1.00 91.19 84 TRP A C 1
ATOM 599 O O . TRP A 1 84 ? -3.178 -14.490 -7.568 1.00 91.19 84 TRP A O 1
ATOM 609 N N . ARG A 1 85 ? -3.437 -16.426 -8.686 1.00 87.69 85 ARG A N 1
ATOM 610 C CA . ARG A 1 85 ? -3.906 -17.248 -7.549 1.00 87.69 85 ARG A CA 1
ATOM 611 C C . ARG A 1 85 ? -5.232 -16.732 -6.957 1.00 87.69 85 ARG A C 1
ATOM 613 O O . ARG A 1 85 ? -5.290 -16.411 -5.767 1.00 87.69 85 ARG A O 1
ATOM 620 N N . PRO A 1 86 ? -6.317 -16.722 -7.751 1.00 79.50 86 PRO A N 1
ATOM 621 C CA . PRO A 1 86 ? -7.581 -16.141 -7.324 1.00 79.50 86 PRO A CA 1
ATOM 622 C C . PRO A 1 86 ? -8.180 -16.919 -6.143 1.00 79.50 86 PRO A C 1
ATOM 624 O O . PRO A 1 86 ? -8.071 -18.146 -6.063 1.00 79.50 86 PRO A O 1
ATOM 627 N N . GLY A 1 87 ? -8.831 -16.203 -5.223 1.00 64.94 87 GLY A N 1
ATOM 628 C CA . GLY A 1 87 ? -9.593 -16.786 -4.109 1.00 64.94 87 GLY A CA 1
ATOM 629 C C . GLY A 1 87 ? -8.767 -17.384 -2.961 1.00 64.94 87 GLY A C 1
ATOM 630 O O . GLY A 1 87 ? -9.345 -17.933 -2.024 1.00 64.94 87 GLY A O 1
ATOM 631 N N . GLY A 1 88 ? -7.433 -17.293 -2.997 1.00 70.69 88 GLY A N 1
ATOM 632 C CA . GLY A 1 88 ? -6.568 -17.736 -1.902 1.00 70.69 88 GLY A CA 1
ATOM 633 C C . GLY A 1 88 ? -6.356 -16.648 -0.847 1.00 70.69 88 GLY A C 1
ATOM 634 O O . GLY A 1 88 ? -5.924 -15.550 -1.175 1.00 70.69 88 GLY A O 1
ATOM 635 N N . ALA A 1 89 ? -6.568 -16.956 0.437 1.00 74.31 89 ALA A N 1
ATOM 636 C CA . ALA A 1 89 ? -6.275 -16.018 1.532 1.00 74.31 89 ALA A CA 1
ATOM 637 C C . ALA A 1 89 ? -4.773 -15.658 1.649 1.00 74.31 89 ALA A C 1
ATOM 639 O O . ALA A 1 89 ? -4.442 -14.578 2.127 1.00 74.31 89 ALA A O 1
ATOM 640 N N . ALA A 1 90 ? -3.892 -16.541 1.162 1.00 83.00 90 ALA A N 1
ATOM 641 C CA . ALA A 1 90 ? -2.431 -16.399 1.141 1.00 83.00 90 ALA A CA 1
ATOM 642 C C . ALA A 1 90 ? -1.879 -16.230 -0.294 1.00 83.00 90 ALA A C 1
ATOM 644 O O . ALA A 1 90 ? -0.841 -16.790 -0.660 1.00 83.00 90 ALA A O 1
ATOM 645 N N . TYR A 1 91 ? -2.627 -15.541 -1.166 1.00 88.69 91 TYR A N 1
ATOM 646 C CA . TYR A 1 91 ? -2.250 -15.367 -2.575 1.00 88.69 91 TYR A CA 1
ATOM 647 C C . TYR A 1 91 ? -0.893 -14.663 -2.739 1.00 88.69 91 TYR A C 1
ATOM 649 O O . TYR A 1 91 ? -0.105 -15.082 -3.582 1.00 88.69 91 TYR A O 1
ATOM 657 N N . GLU A 1 92 ? -0.581 -13.676 -1.892 1.00 93.81 92 GLU A N 1
ATOM 658 C CA . GLU A 1 92 ? 0.693 -12.944 -1.914 1.00 93.81 92 GLU A CA 1
ATOM 659 C C . GLU A 1 92 ? 1.884 -13.842 -1.577 1.00 93.81 92 GLU A C 1
ATOM 661 O O . GLU A 1 92 ? 2.859 -13.853 -2.325 1.00 93.81 92 GLU A O 1
ATOM 666 N N . SER A 1 93 ? 1.790 -14.680 -0.537 1.00 94.94 93 SER A N 1
ATOM 667 C CA . SER A 1 93 ? 2.825 -15.688 -0.261 1.00 94.94 93 SER A CA 1
ATOM 668 C C . SER A 1 93 ? 3.026 -16.633 -1.450 1.00 94.94 93 SER A C 1
ATOM 670 O O . SER A 1 93 ? 4.149 -17.008 -1.791 1.00 94.94 93 SER A O 1
ATOM 672 N N . GLY A 1 94 ? 1.939 -16.988 -2.139 1.00 95.81 94 GLY A N 1
ATOM 673 C CA . GLY A 1 94 ? 2.003 -17.763 -3.374 1.00 95.81 94 GLY A CA 1
ATOM 674 C C . GLY A 1 94 ? 2.676 -17.025 -4.540 1.00 95.81 94 GLY A C 1
ATOM 675 O O . GLY A 1 94 ? 3.402 -17.662 -5.300 1.00 95.81 94 GLY A O 1
ATOM 676 N N . ILE A 1 95 ? 2.459 -15.714 -4.683 1.00 97.56 95 ILE A N 1
ATOM 677 C CA . ILE A 1 95 ? 3.127 -14.857 -5.678 1.00 97.56 95 ILE A CA 1
ATOM 678 C C . ILE A 1 95 ? 4.629 -14.807 -5.403 1.00 97.56 95 ILE A C 1
ATOM 680 O O . ILE A 1 95 ? 5.414 -15.078 -6.310 1.00 97.56 95 ILE A O 1
ATOM 684 N N . ILE A 1 96 ? 5.030 -14.543 -4.155 1.00 98.50 96 ILE A N 1
ATOM 685 C CA . ILE A 1 96 ? 6.442 -14.519 -3.747 1.00 98.50 96 ILE A CA 1
ATOM 686 C C . ILE A 1 96 ? 7.109 -15.847 -4.118 1.00 98.50 96 ILE A C 1
ATOM 688 O O . ILE A 1 96 ? 8.119 -15.857 -4.823 1.00 98.50 96 ILE A O 1
ATOM 692 N N . GLN A 1 97 ? 6.503 -16.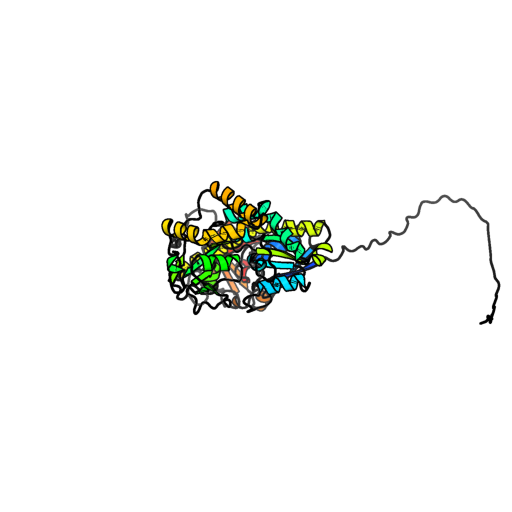976 -3.731 1.00 98.19 97 GLN A N 1
ATOM 693 C CA . GLN A 1 97 ? 7.037 -18.299 -4.058 1.00 98.19 97 GLN A CA 1
ATOM 694 C C . GLN A 1 97 ? 7.102 -18.556 -5.571 1.00 98.19 97 GLN A C 1
ATOM 696 O O . GLN A 1 97 ? 8.056 -19.161 -6.048 1.00 98.19 97 GLN A O 1
ATOM 701 N N . ASP A 1 98 ? 6.122 -18.098 -6.349 1.00 98.38 98 ASP A N 1
ATOM 702 C CA . ASP A 1 98 ? 6.113 -18.295 -7.801 1.00 98.38 98 ASP A CA 1
ATOM 703 C C . ASP A 1 98 ? 7.210 -17.508 -8.522 1.00 98.38 98 ASP A C 1
ATOM 705 O O . ASP A 1 98 ? 7.760 -18.010 -9.506 1.00 98.38 98 ASP A O 1
ATOM 709 N N . VAL A 1 99 ? 7.564 -16.316 -8.037 1.00 98.81 99 VAL A N 1
ATOM 710 C CA . VAL A 1 99 ? 8.716 -15.563 -8.554 1.00 98.81 99 VAL A CA 1
ATOM 711 C C . VAL A 1 99 ? 10.027 -16.217 -8.117 1.00 98.81 99 VAL A C 1
ATOM 713 O O . VAL A 1 99 ? 10.925 -16.360 -8.946 1.00 98.81 99 VAL A O 1
ATOM 716 N N . ILE A 1 100 ? 10.139 -16.693 -6.869 1.00 98.69 100 ILE A N 1
ATOM 717 C CA . ILE A 1 100 ? 11.303 -17.480 -6.407 1.00 98.69 100 ILE A CA 1
ATOM 718 C C . ILE A 1 100 ? 11.506 -18.707 -7.311 1.00 98.69 100 ILE A C 1
ATOM 720 O O . ILE A 1 100 ? 12.614 -18.957 -7.788 1.00 98.69 100 ILE A O 1
ATOM 724 N N . ASP A 1 101 ? 10.423 -19.421 -7.625 1.00 98.50 101 ASP A N 1
ATOM 725 C CA . ASP A 1 101 ? 10.410 -20.597 -8.504 1.00 98.50 101 ASP A CA 1
ATOM 726 C C . ASP A 1 101 ? 10.669 -20.260 -9.990 1.00 98.50 101 ASP A C 1
ATOM 728 O O . ASP A 1 101 ? 10.821 -21.169 -10.810 1.00 98.50 101 ASP A O 1
ATOM 732 N N . GLY A 1 102 ? 10.684 -18.976 -10.365 1.00 98.25 102 GLY A N 1
ATOM 733 C CA . GLY A 1 102 ? 10.897 -18.512 -11.738 1.00 98.25 102 GLY A CA 1
ATOM 734 C C . GLY A 1 102 ? 9.699 -18.715 -12.674 1.00 98.25 102 GLY A C 1
ATOM 735 O O . GLY A 1 102 ? 9.881 -18.826 -13.886 1.00 98.25 102 GLY A O 1
ATOM 736 N N . LYS A 1 103 ? 8.468 -18.790 -12.145 1.00 98.38 103 LYS A N 1
ATOM 737 C CA . LYS A 1 103 ? 7.227 -18.873 -12.951 1.00 98.38 103 LYS A CA 1
ATOM 738 C C . LYS A 1 103 ? 6.821 -17.524 -13.552 1.00 98.38 103 LYS A C 1
ATOM 740 O O . LYS A 1 103 ? 6.057 -17.493 -14.518 1.00 98.38 103 LYS A O 1
ATOM 745 N N . ALA A 1 104 ? 7.328 -16.440 -12.979 1.00 98.56 104 ALA A N 1
ATOM 746 C CA . ALA A 1 104 ? 7.261 -15.077 -13.479 1.00 98.56 104 ALA A CA 1
ATOM 747 C C . ALA A 1 104 ? 8.590 -14.373 -13.173 1.00 98.56 104 ALA A C 1
ATOM 749 O O . ALA A 1 104 ? 9.331 -14.803 -12.284 1.00 98.56 104 ALA A O 1
ATOM 750 N N . ASP A 1 105 ? 8.898 -13.314 -13.917 1.00 98.81 105 ASP A N 1
ATOM 751 C CA . ASP A 1 105 ? 10.147 -12.571 -13.747 1.00 98.81 105 ASP A CA 1
ATOM 752 C C . ASP A 1 105 ? 10.039 -11.534 -12.627 1.00 98.81 105 ASP A C 1
ATOM 754 O O . ASP A 1 105 ? 11.020 -11.297 -11.925 1.00 98.81 105 ASP A O 1
ATOM 758 N N . LEU A 1 106 ? 8.856 -10.936 -12.467 1.00 98.88 106 LEU A N 1
ATOM 759 C CA . LEU A 1 106 ? 8.546 -9.877 -11.513 1.00 98.88 106 LEU A CA 1
ATOM 760 C C . LEU A 1 106 ? 7.304 -10.233 -10.686 1.00 98.88 106 LEU A C 1
ATOM 762 O O . LEU A 1 106 ? 6.395 -10.917 -11.164 1.00 98.88 106 LEU A O 1
ATOM 766 N N . GLY A 1 107 ? 7.240 -9.707 -9.469 1.00 98.62 107 GLY A N 1
ATOM 767 C CA . GLY A 1 107 ? 6.060 -9.744 -8.614 1.00 98.62 107 GLY A CA 1
ATOM 768 C C . GLY A 1 107 ? 5.900 -8.453 -7.822 1.00 98.62 107 GLY A C 1
ATOM 769 O O . GLY A 1 107 ? 6.863 -7.710 -7.615 1.00 98.62 107 GLY A O 1
ATOM 770 N N . VAL A 1 108 ? 4.668 -8.207 -7.385 1.00 98.25 108 VAL A N 1
ATOM 771 C CA . VAL A 1 108 ? 4.322 -7.149 -6.435 1.00 98.25 108 VAL A CA 1
ATOM 772 C C . VAL A 1 108 ? 3.426 -7.729 -5.346 1.00 98.25 108 VAL A C 1
ATOM 774 O O . VAL A 1 108 ? 2.479 -8.460 -5.639 1.00 98.25 108 VAL A O 1
ATOM 777 N N . THR A 1 109 ? 3.744 -7.443 -4.086 1.00 97.44 109 THR A N 1
ATOM 778 C CA . THR A 1 109 ? 2.922 -7.823 -2.926 1.00 97.44 109 THR A CA 1
ATOM 779 C C . THR A 1 109 ? 3.086 -6.805 -1.805 1.00 97.44 109 THR A C 1
ATOM 781 O O . THR A 1 109 ? 4.098 -6.100 -1.749 1.00 97.44 109 THR A O 1
ATOM 784 N N . GLY A 1 110 ? 2.151 -6.784 -0.851 1.00 97.00 110 GLY A N 1
ATOM 785 C CA . GLY A 1 110 ? 2.324 -6.030 0.386 1.00 97.00 110 GLY A CA 1
ATOM 786 C C . GLY A 1 110 ? 3.562 -6.496 1.156 1.00 97.00 110 GLY A C 1
ATOM 787 O O . GLY A 1 110 ? 3.835 -7.695 1.248 1.00 97.00 110 GLY A O 1
ATOM 788 N N . VAL A 1 111 ? 4.300 -5.563 1.760 1.00 98.00 111 VAL A N 1
ATOM 789 C CA . VAL A 1 111 ? 5.556 -5.884 2.466 1.00 98.00 111 VAL A CA 1
ATOM 790 C C . VAL A 1 111 ? 5.366 -6.844 3.645 1.00 98.00 111 VAL A C 1
ATOM 792 O O . VAL A 1 111 ? 6.260 -7.623 3.961 1.00 98.00 111 VAL A O 1
ATOM 795 N N . ARG A 1 112 ? 4.175 -6.853 4.259 1.00 96.25 112 ARG A N 1
ATOM 796 C CA . ARG A 1 112 ? 3.801 -7.806 5.320 1.00 96.25 112 ARG A CA 1
ATOM 797 C C . ARG A 1 112 ? 3.825 -9.268 4.870 1.00 96.25 112 ARG A C 1
ATOM 799 O O . ARG A 1 112 ? 4.029 -10.146 5.690 1.00 96.25 112 ARG A O 1
ATOM 806 N N . ALA A 1 113 ? 3.656 -9.557 3.579 1.00 96.69 113 ALA A N 1
ATOM 807 C CA . ALA A 1 113 ? 3.673 -10.937 3.101 1.00 96.69 113 ALA A CA 1
ATOM 808 C C . ALA A 1 113 ? 5.068 -11.575 3.235 1.00 96.69 113 ALA A C 1
ATOM 810 O O . ALA A 1 113 ? 5.185 -12.792 3.187 1.00 96.69 113 ALA A O 1
ATOM 811 N N . PHE A 1 114 ? 6.118 -10.772 3.439 1.00 98.19 114 PHE A N 1
ATOM 812 C CA . PHE A 1 114 ? 7.493 -11.238 3.603 1.00 98.19 114 PHE A CA 1
ATOM 813 C C . PHE A 1 114 ? 7.887 -11.557 5.055 1.00 98.19 114 PHE A C 1
ATOM 815 O O . PHE A 1 114 ? 8.879 -12.257 5.263 1.00 98.19 114 PHE A O 1
ATOM 822 N N . ASP A 1 115 ? 7.139 -11.087 6.060 1.00 96.88 115 ASP A N 1
ATOM 823 C CA . ASP A 1 115 ? 7.474 -11.310 7.476 1.00 96.88 115 ASP A CA 1
ATOM 824 C C . ASP A 1 115 ? 6.804 -12.558 8.082 1.00 96.88 115 ASP A C 1
ATOM 826 O O . ASP A 1 115 ? 7.002 -12.875 9.257 1.00 96.88 115 ASP A O 1
ATOM 830 N N . VAL A 1 116 ? 6.050 -13.301 7.266 1.00 95.19 116 VAL A N 1
ATOM 831 C CA . VAL A 1 116 ? 5.500 -14.614 7.619 1.00 95.19 116 VAL A CA 1
ATOM 832 C C . VAL A 1 116 ? 6.617 -15.647 7.797 1.00 95.19 116 VAL A C 1
ATOM 834 O O . VAL A 1 116 ? 7.692 -15.538 7.205 1.00 95.19 116 VAL A O 1
ATOM 837 N N . GLU A 1 117 ? 6.342 -16.704 8.568 1.00 93.81 117 GLU A N 1
ATOM 838 C CA . GLU A 1 117 ? 7.322 -17.751 8.911 1.00 93.81 117 GLU A CA 1
ATOM 839 C C . GLU A 1 117 ? 8.016 -18.369 7.683 1.00 93.81 117 GLU A C 1
ATOM 841 O O . GLU A 1 117 ? 9.193 -18.716 7.751 1.00 93.81 117 GLU A O 1
ATOM 846 N N . ALA A 1 118 ? 7.309 -18.469 6.551 1.00 94.75 118 ALA A N 1
ATOM 847 C CA . ALA A 1 118 ? 7.842 -19.051 5.322 1.00 94.75 118 ALA A CA 1
ATOM 848 C C . ALA A 1 118 ? 9.024 -18.267 4.716 1.00 94.75 118 ALA A C 1
ATOM 850 O O . ALA A 1 118 ? 9.877 -18.882 4.076 1.00 94.75 118 ALA A O 1
ATOM 851 N N . PHE A 1 119 ? 9.089 -16.944 4.914 1.00 97.38 119 PHE A N 1
ATOM 852 C CA . PHE A 1 119 ? 10.123 -16.081 4.323 1.00 97.38 119 PHE A CA 1
ATOM 853 C C . PHE A 1 119 ? 11.001 -15.394 5.374 1.00 97.38 119 PHE A C 1
ATOM 855 O O . PHE A 1 119 ? 12.199 -15.233 5.149 1.00 97.38 119 PHE A O 1
ATOM 862 N N . GLY A 1 120 ? 10.437 -15.024 6.528 1.00 97.00 120 GLY A N 1
ATOM 863 C CA . GLY A 1 120 ? 11.181 -14.525 7.686 1.00 97.00 120 GLY A CA 1
ATOM 864 C C . GLY A 1 120 ? 11.937 -13.210 7.462 1.00 97.00 120 GLY A C 1
ATOM 865 O O . GLY A 1 120 ? 12.924 -12.960 8.154 1.00 97.00 120 GLY A O 1
ATOM 866 N N . VAL A 1 121 ? 11.518 -12.372 6.509 1.00 98.44 121 VAL A N 1
ATOM 867 C CA . VAL A 1 121 ? 12.177 -11.091 6.215 1.00 98.44 121 VAL A CA 1
ATOM 868 C C . VAL A 1 121 ? 11.595 -10.000 7.108 1.00 98.44 121 VAL A C 1
ATOM 870 O O . VAL A 1 121 ? 10.511 -9.472 6.870 1.00 98.44 121 VAL A O 1
ATOM 873 N N . THR A 1 122 ? 12.348 -9.625 8.139 1.00 98.56 122 THR A N 1
ATOM 874 C CA . THR A 1 122 ? 11.930 -8.631 9.138 1.00 98.56 122 THR A CA 1
ATOM 875 C C . THR A 1 122 ? 12.264 -7.187 8.761 1.00 98.56 122 THR A C 1
ATOM 877 O O . THR A 1 122 ? 11.712 -6.263 9.351 1.00 98.56 122 THR A O 1
ATOM 880 N N . ALA A 1 123 ? 13.106 -6.960 7.748 1.00 98.62 123 ALA A N 1
ATOM 881 C CA . ALA A 1 123 ? 13.589 -5.624 7.382 1.00 98.62 123 ALA A CA 1
ATOM 882 C C . ALA A 1 123 ? 12.468 -4.640 6.996 1.00 98.62 123 ALA A C 1
ATOM 884 O O . ALA A 1 123 ? 12.600 -3.437 7.218 1.00 98.62 123 ALA A O 1
ATOM 885 N N . PHE A 1 124 ? 11.346 -5.134 6.462 1.00 98.69 124 PHE A N 1
ATOM 886 C CA . PHE A 1 124 ? 10.203 -4.296 6.091 1.00 98.69 124 PHE A CA 1
ATOM 887 C C . PHE A 1 124 ? 9.258 -3.960 7.254 1.00 98.69 124 PHE A C 1
ATOM 889 O O . PHE A 1 124 ? 8.349 -3.145 7.095 1.00 98.69 124 PHE A O 1
ATOM 896 N N . GLN A 1 125 ? 9.443 -4.555 8.434 1.00 98.62 125 GLN A N 1
ATOM 897 C CA . GLN A 1 125 ? 8.503 -4.405 9.550 1.00 98.62 125 GLN A CA 1
ATOM 898 C C . GLN A 1 125 ? 8.361 -2.955 10.037 1.00 98.62 125 GLN A C 1
ATOM 900 O O . GLN A 1 125 ? 7.334 -2.599 10.608 1.00 98.62 125 GLN A O 1
ATOM 905 N N . GLY A 1 126 ? 9.344 -2.091 9.756 1.00 98.25 126 GLY A N 1
ATOM 906 C CA . GLY A 1 126 ? 9.289 -0.664 10.078 1.00 98.25 126 GLY A CA 1
ATOM 907 C C . GLY A 1 126 ? 8.137 0.085 9.401 1.00 98.25 126 GLY A C 1
ATOM 908 O O . GLY A 1 126 ? 7.613 1.032 9.984 1.00 98.25 126 GLY A O 1
ATOM 909 N N . PHE A 1 127 ? 7.687 -0.360 8.221 1.00 98.44 127 PHE A N 1
ATOM 910 C CA . PHE A 1 127 ? 6.526 0.221 7.526 1.00 98.44 127 PHE A CA 1
ATOM 911 C C . PHE A 1 127 ? 5.188 -0.157 8.176 1.00 98.44 127 PHE A C 1
ATOM 913 O O . PHE A 1 127 ? 4.187 0.520 7.961 1.00 98.44 127 PHE A O 1
ATOM 920 N N . LEU A 1 128 ? 5.178 -1.227 8.976 1.00 97.94 128 LEU A N 1
ATOM 921 C CA . LEU A 1 128 ? 3.996 -1.802 9.621 1.00 97.94 128 LEU A CA 1
ATOM 922 C C . LEU A 1 128 ? 3.872 -1.379 11.093 1.00 97.94 128 LEU A C 1
ATOM 924 O O . LEU A 1 128 ? 3.024 -1.904 11.812 1.00 97.94 128 LEU A O 1
ATOM 928 N N . ALA A 1 129 ? 4.726 -0.462 11.560 1.00 98.06 129 ALA A N 1
ATOM 929 C CA . ALA A 1 129 ? 4.683 0.045 12.924 1.00 98.06 129 ALA A CA 1
ATOM 930 C C . ALA A 1 129 ? 3.342 0.764 13.182 1.00 98.06 129 ALA A C 1
ATOM 932 O O . ALA A 1 129 ? 3.079 1.801 12.559 1.00 98.06 129 ALA A O 1
ATOM 933 N N . PRO A 1 130 ? 2.491 0.245 14.089 1.00 97.00 130 PRO A N 1
ATOM 934 C CA . PRO A 1 130 ? 1.125 0.725 14.219 1.00 97.00 130 PRO A CA 1
ATOM 935 C C . PRO A 1 130 ? 1.075 2.179 14.690 1.00 97.00 130 PRO A C 1
ATOM 937 O O . PRO A 1 130 ? 1.776 2.550 15.636 1.00 97.00 130 PRO A O 1
ATOM 940 N N . PHE A 1 131 ? 0.230 2.996 14.059 1.00 95.94 131 PHE A N 1
ATOM 941 C CA . PHE A 1 131 ? 0.027 4.422 14.364 1.00 95.94 131 PHE A CA 1
ATOM 942 C C . PHE A 1 131 ? 1.225 5.340 14.058 1.00 95.94 131 PHE A C 1
ATOM 944 O O . PHE A 1 131 ? 1.231 6.493 14.500 1.00 95.94 131 PHE A O 1
ATOM 951 N N . LEU A 1 132 ? 2.247 4.858 13.333 1.00 95.94 132 LEU A N 1
ATOM 952 C CA . LEU A 1 132 ? 3.450 5.643 13.032 1.00 95.94 132 LEU A CA 1
ATOM 953 C C . LEU A 1 132 ? 3.328 6.446 11.734 1.00 95.94 132 LEU A C 1
ATOM 955 O O . LEU A 1 132 ? 3.454 7.669 11.745 1.00 95.94 132 LEU A O 1
ATOM 959 N N . ILE A 1 133 ? 3.105 5.758 10.613 1.00 96.12 133 ILE A N 1
ATOM 960 C CA . ILE A 1 133 ? 2.984 6.379 9.291 1.00 96.12 133 ILE A CA 1
ATOM 961 C C . ILE A 1 133 ? 1.496 6.597 9.019 1.00 96.12 133 ILE A C 1
ATOM 963 O O . ILE A 1 133 ? 0.774 5.663 8.688 1.00 96.12 133 ILE A O 1
ATOM 967 N N . THR A 1 134 ? 1.037 7.832 9.221 1.00 93.81 134 THR A N 1
ATOM 968 C CA . THR A 1 134 ? -0.397 8.167 9.302 1.00 93.81 134 THR A CA 1
ATOM 969 C C . THR A 1 134 ? -0.874 9.145 8.229 1.00 93.81 134 THR A C 1
ATOM 971 O O . THR A 1 134 ? -2.019 9.579 8.264 1.00 93.81 134 THR A O 1
ATOM 974 N N . SER A 1 135 ? -0.019 9.506 7.270 1.00 92.69 135 SER A N 1
ATOM 975 C CA . SER A 1 135 ? -0.376 10.384 6.152 1.00 92.69 135 SER A CA 1
ATOM 976 C C . SER A 1 135 ? 0.372 9.997 4.878 1.00 92.69 135 SER A C 1
ATOM 978 O O . SER A 1 135 ? 1.451 9.399 4.938 1.00 92.69 135 SER A O 1
ATOM 980 N N . TYR A 1 136 ? -0.190 10.362 3.724 1.00 91.25 136 TYR A N 1
ATOM 981 C CA . TYR A 1 136 ? 0.441 10.144 2.420 1.00 91.25 136 TYR A CA 1
ATOM 982 C C . TYR A 1 136 ? 1.759 10.920 2.265 1.00 91.25 136 TYR A C 1
ATOM 984 O O . TYR A 1 136 ? 2.736 10.331 1.816 1.00 91.25 136 TYR A O 1
ATOM 992 N N . ASP A 1 137 ? 1.839 12.167 2.754 1.00 89.88 137 ASP A N 1
ATOM 993 C CA . ASP A 1 137 ? 3.095 12.947 2.805 1.00 89.88 137 ASP A CA 1
ATOM 994 C C . ASP A 1 137 ? 4.182 12.232 3.619 1.00 89.88 137 ASP A C 1
ATOM 996 O O . ASP A 1 137 ? 5.324 12.079 3.180 1.00 89.88 137 ASP A O 1
ATOM 1000 N N . LEU A 1 138 ? 3.835 11.750 4.818 1.00 93.50 138 LEU A N 1
ATOM 1001 C CA . LEU A 1 138 ? 4.802 11.050 5.656 1.00 93.50 138 LEU A CA 1
ATOM 1002 C C . LEU A 1 138 ? 5.242 9.739 5.000 1.00 93.50 138 LEU A C 1
ATOM 1004 O O . LEU A 1 138 ? 6.433 9.432 5.004 1.00 93.50 138 LEU A O 1
ATOM 1008 N N . GLN A 1 139 ? 4.300 8.991 4.424 1.00 95.06 139 GLN A N 1
ATOM 1009 C CA . GLN A 1 139 ? 4.590 7.769 3.681 1.00 95.06 139 GLN A CA 1
ATOM 1010 C C . GLN A 1 139 ? 5.562 8.040 2.527 1.00 95.06 139 GLN A C 1
ATOM 1012 O O . GLN A 1 139 ? 6.599 7.384 2.457 1.00 95.06 139 GLN A O 1
ATOM 1017 N N . GLU A 1 140 ? 5.291 9.028 1.674 1.00 92.56 140 GLU A N 1
ATOM 1018 C CA . GLU A 1 140 ? 6.157 9.395 0.547 1.00 92.56 140 GLU A CA 1
ATOM 1019 C C . GLU A 1 140 ? 7.588 9.690 1.009 1.00 92.56 140 GLU A C 1
ATOM 1021 O O . GLU A 1 140 ? 8.562 9.128 0.497 1.00 92.56 140 GLU A O 1
ATOM 1026 N N . ARG A 1 141 ? 7.722 10.530 2.040 1.00 93.69 141 ARG A N 1
ATOM 1027 C CA . ARG A 1 141 ? 9.023 10.947 2.573 1.00 93.69 141 ARG A CA 1
ATOM 1028 C C . ARG A 1 141 ? 9.792 9.791 3.208 1.00 93.69 141 ARG A C 1
ATOM 1030 O O . ARG A 1 141 ? 11.017 9.758 3.104 1.00 93.69 141 ARG A O 1
ATOM 1037 N N . VAL A 1 142 ? 9.096 8.857 3.859 1.00 96.38 142 VAL A N 1
ATOM 1038 C CA . VAL A 1 142 ? 9.703 7.644 4.424 1.00 96.38 142 VAL A CA 1
ATOM 1039 C C . VAL A 1 142 ? 10.173 6.710 3.310 1.00 96.38 142 VAL A C 1
ATOM 1041 O O . VAL A 1 142 ? 11.319 6.268 3.344 1.00 96.38 142 VAL A O 1
ATOM 1044 N N . LEU A 1 143 ? 9.339 6.451 2.298 1.00 96.56 143 LEU A N 1
ATOM 1045 C CA . LEU A 1 143 ? 9.686 5.580 1.167 1.00 96.56 143 LEU A CA 1
ATOM 1046 C C . LEU A 1 143 ? 10.840 6.141 0.324 1.00 96.56 143 LEU A C 1
ATOM 1048 O O . LEU A 1 143 ? 11.628 5.376 -0.230 1.00 96.56 143 LEU A O 1
ATOM 1052 N N . GLY A 1 144 ? 10.973 7.467 0.233 1.00 93.38 144 GLY A N 1
ATOM 1053 C CA . GLY A 1 144 ? 12.115 8.141 -0.397 1.00 93.38 144 GLY A CA 1
ATOM 1054 C C . GLY A 1 144 ? 13.406 8.141 0.437 1.00 93.38 144 GLY A C 1
ATOM 1055 O O . GLY A 1 144 ? 14.426 8.666 -0.013 1.00 93.38 144 GLY A O 1
ATOM 1056 N N . GLY A 1 145 ? 13.381 7.600 1.658 1.00 96.19 145 GLY A N 1
ATOM 1057 C CA . GLY A 1 145 ? 14.517 7.579 2.577 1.00 96.19 145 GLY A CA 1
ATOM 1058 C C . GLY A 1 145 ? 15.534 6.472 2.284 1.00 96.19 145 GLY A C 1
ATOM 1059 O O . GLY A 1 145 ? 15.198 5.383 1.825 1.00 96.19 145 GLY A O 1
ATOM 1060 N N . ALA A 1 146 ? 16.800 6.718 2.636 1.00 97.38 146 ALA A N 1
ATOM 1061 C CA . ALA A 1 146 ? 17.876 5.740 2.454 1.00 97.38 146 ALA A CA 1
ATOM 1062 C C . ALA A 1 146 ? 17.671 4.455 3.279 1.00 97.38 146 ALA A C 1
ATOM 1064 O O . ALA A 1 146 ? 18.062 3.378 2.832 1.00 97.38 146 ALA A O 1
ATOM 1065 N N . ALA A 1 147 ? 17.052 4.553 4.464 1.00 98.06 147 ALA A N 1
ATOM 1066 C CA . ALA A 1 147 ? 16.714 3.383 5.272 1.00 98.06 147 ALA A CA 1
ATOM 1067 C C . ALA A 1 147 ? 15.688 2.487 4.565 1.00 98.06 147 ALA A C 1
ATOM 1069 O O . ALA A 1 147 ? 15.865 1.272 4.540 1.00 98.06 147 ALA A O 1
ATOM 1070 N N . ALA A 1 148 ? 14.664 3.087 3.945 1.00 97.94 148 ALA A N 1
ATOM 1071 C CA . ALA A 1 148 ? 13.653 2.364 3.185 1.00 97.94 148 ALA A CA 1
ATOM 1072 C C . ALA A 1 148 ? 14.267 1.651 1.974 1.00 97.94 148 ALA A C 1
ATOM 1074 O O . ALA A 1 148 ? 14.071 0.450 1.814 1.00 97.94 148 ALA A O 1
ATOM 1075 N N . GLU A 1 149 ? 15.092 2.341 1.185 1.00 97.75 149 GLU A N 1
ATOM 1076 C CA . GLU A 1 149 ? 15.790 1.740 0.039 1.00 97.75 149 GLU A CA 1
ATOM 1077 C C . GLU A 1 149 ? 16.677 0.552 0.455 1.00 97.75 149 GLU A C 1
ATOM 1079 O O . GLU A 1 149 ? 16.689 -0.490 -0.197 1.00 97.75 149 GLU A O 1
ATOM 1084 N N . ALA A 1 150 ? 17.372 0.661 1.592 1.00 98.50 150 ALA A N 1
ATOM 1085 C CA . ALA A 1 150 ? 18.231 -0.407 2.099 1.00 98.50 150 ALA A CA 1
ATOM 1086 C C . ALA A 1 150 ? 17.466 -1.695 2.467 1.00 98.50 150 ALA A C 1
ATOM 1088 O O . ALA A 1 150 ? 18.066 -2.772 2.460 1.00 98.50 150 ALA A O 1
ATOM 1089 N N . THR A 1 151 ? 16.157 -1.622 2.745 1.00 98.75 151 THR A N 1
ATOM 1090 C CA . THR A 1 151 ? 15.334 -2.816 3.024 1.00 98.75 151 THR A CA 1
ATOM 1091 C C . THR A 1 151 ? 15.212 -3.751 1.819 1.00 98.75 151 THR A C 1
ATOM 1093 O O . THR A 1 151 ? 15.079 -4.959 2.005 1.00 98.75 151 THR A O 1
ATOM 1096 N N . LEU A 1 152 ? 15.340 -3.240 0.587 1.00 98.75 152 LEU A N 1
ATOM 1097 C CA . LEU A 1 152 ? 15.208 -4.029 -0.645 1.00 98.75 152 LEU A CA 1
ATOM 1098 C C . LEU A 1 152 ? 16.254 -5.149 -0.754 1.00 98.75 152 LEU A C 1
ATOM 1100 O O . LEU A 1 152 ? 15.967 -6.207 -1.316 1.00 98.75 152 LEU A O 1
ATOM 1104 N N . ALA A 1 153 ? 17.444 -4.952 -0.177 1.00 98.44 153 ALA A N 1
ATOM 1105 C CA . ALA A 1 153 ? 18.507 -5.958 -0.151 1.00 98.44 153 ALA A CA 1
ATOM 1106 C C . ALA A 1 153 ? 18.164 -7.171 0.736 1.00 98.44 153 ALA A C 1
ATOM 1108 O O . ALA A 1 153 ? 18.742 -8.245 0.576 1.00 98.44 153 ALA A O 1
ATOM 1109 N N . ALA A 1 154 ? 17.189 -7.047 1.644 1.00 98.38 154 ALA A N 1
ATOM 1110 C CA . ALA A 1 154 ? 16.759 -8.153 2.499 1.00 98.38 154 ALA A CA 1
ATOM 1111 C C . ALA A 1 154 ? 16.064 -9.287 1.720 1.00 98.38 154 ALA A C 1
ATOM 1113 O O . ALA A 1 154 ? 15.861 -10.371 2.264 1.00 98.38 154 ALA A O 1
ATOM 1114 N N . LEU A 1 155 ? 15.735 -9.054 0.445 1.00 98.75 155 LEU A N 1
ATOM 1115 C CA . LEU A 1 155 ? 15.169 -10.048 -0.465 1.00 98.75 155 LEU A CA 1
ATOM 1116 C C . LEU A 1 155 ? 16.225 -10.960 -1.115 1.00 98.75 155 LEU A C 1
ATOM 1118 O O . LEU A 1 155 ? 15.888 -12.064 -1.549 1.00 98.75 155 LEU A O 1
ATOM 1122 N N . GLU A 1 156 ? 17.500 -10.559 -1.137 1.00 98.50 156 GLU A N 1
ATOM 1123 C CA . GLU A 1 156 ? 18.580 -11.312 -1.795 1.00 98.50 156 GLU A CA 1
ATOM 1124 C C . GLU A 1 156 ? 18.715 -12.768 -1.306 1.00 98.50 156 GLU A C 1
ATOM 1126 O O . GLU A 1 156 ? 18.856 -13.662 -2.149 1.00 98.50 156 GLU A O 1
ATOM 1131 N N . PRO A 1 157 ? 18.616 -13.079 0.009 1.00 98.38 157 PRO A N 1
ATOM 1132 C CA . PRO A 1 157 ? 18.706 -14.457 0.497 1.00 98.38 157 PRO A CA 1
ATOM 1133 C C . PRO A 1 157 ? 17.594 -15.381 -0.015 1.00 98.38 157 PRO A C 1
ATOM 1135 O O . PRO A 1 157 ? 17.772 -16.599 -0.011 1.00 98.38 157 PRO A O 1
ATOM 1138 N N . LEU A 1 158 ? 16.466 -14.821 -0.467 1.00 98.50 158 LEU A N 1
ATOM 1139 C CA . LEU A 1 158 ? 15.358 -15.569 -1.066 1.00 98.50 158 LEU A CA 1
ATOM 1140 C C . LEU A 1 158 ? 15.563 -15.828 -2.569 1.00 98.50 158 LEU A C 1
ATOM 1142 O O . LEU A 1 158 ? 14.720 -16.460 -3.200 1.00 98.50 158 LEU A O 1
ATOM 1146 N N . GLY A 1 159 ? 16.663 -15.350 -3.161 1.00 98.62 159 GLY A N 1
ATOM 1147 C CA . GLY A 1 159 ? 16.874 -15.396 -4.610 1.00 98.62 159 GLY A CA 1
ATOM 1148 C C . GLY A 1 159 ? 16.062 -14.340 -5.362 1.00 98.62 159 GLY A C 1
ATOM 1149 O O . GLY A 1 159 ? 15.737 -14.530 -6.536 1.00 98.62 159 GLY A O 1
ATOM 1150 N N . LEU A 1 160 ? 15.730 -13.236 -4.690 1.00 98.88 160 LEU A N 1
ATOM 1151 C CA . LEU A 1 160 ? 14.963 -12.126 -5.239 1.00 98.88 160 LEU A CA 1
ATOM 1152 C C . LEU A 1 160 ? 15.808 -10.847 -5.266 1.00 98.88 160 LEU A C 1
ATOM 1154 O O . LEU A 1 160 ? 16.560 -10.566 -4.338 1.00 98.88 160 LEU A O 1
ATOM 1158 N N . ALA A 1 161 ? 15.656 -10.049 -6.318 1.00 98.81 161 ALA A N 1
ATOM 1159 C CA . ALA A 1 161 ? 16.191 -8.695 -6.391 1.00 98.81 161 ALA A CA 1
ATOM 1160 C C . ALA A 1 161 ? 15.071 -7.694 -6.076 1.00 98.81 161 ALA A C 1
ATOM 1162 O O . ALA A 1 161 ? 14.071 -7.645 -6.793 1.00 98.81 161 ALA A O 1
ATOM 1163 N N . GLY A 1 162 ? 15.226 -6.889 -5.022 1.00 98.69 162 GLY A N 1
ATOM 1164 C CA . GLY A 1 162 ? 14.305 -5.785 -4.746 1.00 98.69 162 GLY A CA 1
ATOM 1165 C C . GLY A 1 162 ? 14.428 -4.685 -5.805 1.00 98.69 162 GLY A C 1
ATOM 1166 O O . GLY A 1 162 ? 15.534 -4.220 -6.099 1.00 98.69 162 GLY A O 1
ATOM 1167 N N . ILE A 1 163 ? 13.297 -4.300 -6.400 1.00 98.69 163 ILE A N 1
ATOM 1168 C CA . ILE A 1 163 ? 13.222 -3.297 -7.472 1.00 98.69 163 ILE A CA 1
ATOM 1169 C C . ILE A 1 163 ? 12.821 -1.936 -6.916 1.00 98.69 163 ILE A C 1
ATOM 1171 O O . ILE A 1 163 ? 13.438 -0.935 -7.266 1.00 98.69 163 ILE A O 1
ATOM 1175 N N . GLY A 1 164 ? 11.821 -1.898 -6.038 1.00 98.25 164 GLY A N 1
ATOM 1176 C CA . GLY A 1 164 ? 11.383 -0.664 -5.402 1.00 98.25 164 GLY A CA 1
ATOM 1177 C C . GLY A 1 164 ? 10.214 -0.873 -4.451 1.00 98.25 164 GLY A C 1
ATOM 1178 O O . GLY A 1 164 ? 9.550 -1.905 -4.479 1.00 98.25 164 GLY A O 1
ATOM 1179 N N . LEU A 1 165 ? 9.984 0.120 -3.599 1.00 98.31 165 LEU A N 1
ATOM 1180 C CA . LEU A 1 165 ? 8.806 0.210 -2.742 1.00 98.31 165 LEU A CA 1
ATOM 1181 C C . LEU A 1 165 ? 7.757 1.106 -3.398 1.00 98.31 165 LEU A C 1
ATOM 1183 O O . LEU A 1 165 ? 8.111 2.154 -3.945 1.00 98.31 165 LEU A O 1
ATOM 1187 N N . ASP A 1 166 ? 6.498 0.707 -3.289 1.00 95.69 166 ASP A N 1
ATOM 1188 C CA . ASP A 1 166 ? 5.345 1.419 -3.825 1.00 95.69 166 ASP A CA 1
ATOM 1189 C C . ASP A 1 166 ? 4.426 1.863 -2.672 1.00 95.69 166 ASP A C 1
ATOM 1191 O O . ASP A 1 166 ? 4.168 1.064 -1.755 1.00 95.69 166 ASP A O 1
ATOM 1195 N N . PRO A 1 167 ? 3.989 3.135 -2.640 1.00 95.88 167 PRO A N 1
ATOM 1196 C CA . PRO A 1 167 ? 3.012 3.595 -1.665 1.00 95.88 167 PRO A CA 1
ATOM 1197 C C . PRO A 1 167 ? 1.677 2.867 -1.819 1.00 95.88 167 PRO A C 1
ATOM 1199 O O . PRO A 1 167 ? 1.304 2.420 -2.897 1.00 95.88 167 PRO A O 1
ATOM 1202 N N . GLY A 1 168 ? 0.924 2.801 -0.727 1.00 94.75 168 GLY A N 1
ATOM 1203 C CA . GLY A 1 168 ? -0.430 2.266 -0.732 1.00 94.75 168 GLY A CA 1
ATOM 1204 C C . GLY A 1 168 ? -1.370 3.040 0.185 1.00 94.75 168 GLY A C 1
ATOM 1205 O O . GLY A 1 168 ? -0.925 3.871 0.991 1.00 94.75 168 GLY A O 1
ATOM 1206 N N . PRO A 1 169 ? -2.679 2.761 0.090 1.00 95.44 169 PRO A N 1
ATOM 1207 C CA . PRO A 1 169 ? -3.686 3.412 0.913 1.00 95.44 169 PRO A CA 1
ATOM 1208 C C . PRO A 1 169 ? -3.476 3.116 2.404 1.00 95.44 169 PRO A C 1
ATOM 1210 O O . PRO A 1 169 ? -2.921 2.076 2.791 1.00 95.44 169 PRO A O 1
ATOM 1213 N N . LEU A 1 170 ? -3.911 4.043 3.255 1.00 96.81 170 LEU A N 1
ATOM 1214 C CA . LEU A 1 170 ? -3.813 3.910 4.709 1.00 96.81 170 LEU A CA 1
ATOM 1215 C C . LEU A 1 170 ? -4.876 2.939 5.230 1.00 96.81 170 LEU A C 1
ATOM 1217 O O . LEU A 1 170 ? -6.039 3.005 4.849 1.00 96.81 170 LEU A O 1
ATOM 1221 N N . ARG A 1 171 ? -4.479 2.021 6.114 1.00 96.81 171 ARG A N 1
ATOM 1222 C CA . ARG A 1 171 ? -5.384 1.031 6.705 1.00 96.81 171 ARG A CA 1
ATOM 1223 C C . ARG A 1 171 ? -5.985 1.560 7.998 1.00 96.81 171 ARG A C 1
ATOM 1225 O O . ARG A 1 171 ? -5.253 1.918 8.919 1.00 96.81 171 ARG A O 1
ATOM 1232 N N . LEU A 1 172 ? -7.308 1.557 8.072 1.00 96.62 172 LEU A N 1
ATOM 1233 C CA . LEU A 1 172 ? -8.114 1.946 9.223 1.00 96.62 172 LEU A CA 1
ATOM 1234 C C . LEU A 1 172 ? -8.894 0.732 9.758 1.00 96.62 172 LEU A C 1
ATOM 1236 O O . LEU A 1 172 ? -9.210 -0.181 8.986 1.00 96.62 172 LEU A O 1
ATOM 1240 N N . PRO A 1 173 ? -9.240 0.698 11.056 1.00 97.31 173 PRO A N 1
ATOM 1241 C CA . PRO A 1 173 ? -10.206 -0.251 11.586 1.00 97.31 173 PRO A CA 1
ATOM 1242 C C . PRO A 1 173 ? -11.620 0.094 11.121 1.00 97.31 173 PRO A C 1
ATOM 1244 O O . PRO A 1 173 ? -12.191 1.117 11.506 1.00 97.31 173 PRO A O 1
ATOM 1247 N N . LEU A 1 174 ? -12.208 -0.811 10.351 1.00 97.12 174 LEU A N 1
ATOM 1248 C CA . LEU A 1 174 ? -13.645 -0.878 10.153 1.00 97.12 174 LEU A CA 1
ATOM 1249 C C . LEU A 1 174 ? -14.244 -1.774 11.236 1.00 97.12 174 LEU A C 1
ATOM 1251 O O . LEU A 1 174 ? -14.001 -2.982 11.274 1.00 97.12 174 LEU A O 1
ATOM 1255 N N . GLY A 1 175 ? -15.034 -1.175 12.111 1.00 96.94 175 GLY A N 1
ATOM 1256 C CA . GLY A 1 175 ? -15.852 -1.854 13.095 1.00 96.94 175 GLY A CA 1
ATOM 1257 C C . GLY A 1 175 ? -17.083 -2.486 12.464 1.00 96.94 175 GLY A C 1
ATOM 1258 O O . GLY A 1 175 ? -17.967 -1.775 11.997 1.00 96.94 175 GLY A O 1
ATOM 1259 N N . ILE A 1 176 ? -17.168 -3.817 12.466 1.00 95.38 176 ILE A N 1
ATOM 1260 C CA . ILE A 1 176 ? -18.321 -4.544 11.913 1.00 95.38 176 ILE A CA 1
ATOM 1261 C C . ILE A 1 176 ? -19.390 -4.713 12.993 1.00 95.38 176 ILE A C 1
ATOM 1263 O O . ILE A 1 176 ? -20.530 -4.310 12.804 1.00 95.38 176 ILE A O 1
ATOM 1267 N N . SER A 1 177 ? -19.022 -5.269 14.150 1.00 94.19 177 SER A N 1
ATOM 1268 C CA . SER A 1 177 ? -19.951 -5.497 15.269 1.00 94.19 177 SER A CA 1
ATOM 1269 C C . SER A 1 177 ? -19.841 -4.447 16.383 1.00 94.19 177 SER A C 1
ATOM 1271 O O . SER A 1 177 ? -20.670 -4.432 17.295 1.00 94.19 177 SER A O 1
ATOM 1273 N N . ARG A 1 178 ? -18.788 -3.617 16.353 1.00 95.25 178 ARG A N 1
ATOM 1274 C CA . ARG A 1 178 ? -18.391 -2.682 17.419 1.00 95.25 178 ARG A CA 1
ATOM 1275 C C . ARG A 1 178 ? -17.452 -1.583 16.882 1.00 95.25 178 ARG A C 1
ATOM 1277 O O . ARG A 1 178 ? -16.842 -1.821 15.848 1.00 95.25 178 ARG A O 1
ATOM 1284 N N . PRO A 1 179 ? -17.240 -0.452 17.584 1.00 94.50 179 PRO A N 1
ATOM 1285 C CA . PRO A 1 179 ? -16.562 0.727 17.017 1.00 94.50 179 PRO A CA 1
ATOM 1286 C C . PRO A 1 179 ? -15.041 0.642 16.796 1.00 94.50 179 PRO A C 1
ATOM 1288 O O . PRO A 1 179 ? -14.509 1.397 15.992 1.00 94.50 179 PRO A O 1
ATOM 1291 N N . LEU A 1 180 ? -14.329 -0.236 17.519 1.00 96.62 180 LEU A N 1
ATOM 1292 C CA . LEU A 1 180 ? -12.866 -0.430 17.412 1.00 96.62 180 LEU A CA 1
ATOM 1293 C C . LEU A 1 180 ? -12.040 0.861 17.540 1.00 96.62 180 LEU A C 1
ATOM 1295 O O . LEU A 1 180 ? -11.088 1.099 16.799 1.00 96.62 180 LEU A O 1
ATOM 1299 N N . THR A 1 181 ? -12.394 1.681 18.529 1.00 95.94 181 THR A N 1
ATOM 1300 C CA . THR A 1 181 ? -11.778 2.996 18.781 1.00 95.94 181 THR A CA 1
ATOM 1301 C C . THR A 1 181 ? -10.931 3.053 20.055 1.00 95.94 181 THR A C 1
ATOM 1303 O O . THR A 1 181 ? -10.268 4.049 20.324 1.00 95.94 181 THR A O 1
ATOM 1306 N N . SER A 1 182 ? -10.929 1.995 20.863 1.00 96.62 182 SER A N 1
ATOM 1307 C CA . SER A 1 182 ? -10.210 1.916 22.137 1.00 96.62 182 SER A CA 1
ATOM 1308 C C . SER A 1 182 ? -9.718 0.497 22.407 1.00 96.62 182 SER A C 1
ATOM 1310 O O . SER A 1 182 ? -10.255 -0.449 21.840 1.00 96.62 182 SER A O 1
ATOM 1312 N N . VAL A 1 183 ? -8.742 0.323 23.307 1.00 96.00 183 VAL A N 1
ATOM 1313 C CA . VAL A 1 183 ? -8.224 -1.011 23.687 1.00 96.00 183 VAL A CA 1
ATOM 1314 C C . VAL A 1 183 ? -9.362 -1.963 24.080 1.00 96.00 183 VAL A C 1
ATOM 1316 O O . VAL A 1 183 ? -9.417 -3.084 23.591 1.00 96.00 183 VAL A O 1
ATOM 1319 N N . THR A 1 184 ? -10.327 -1.490 24.874 1.00 97.12 184 THR A N 1
ATOM 1320 C CA . THR A 1 184 ? -11.496 -2.278 25.296 1.00 97.12 184 THR A CA 1
ATOM 1321 C C . THR A 1 184 ? -12.343 -2.775 24.123 1.00 97.12 184 THR A C 1
ATOM 1323 O O . THR A 1 184 ? -12.927 -3.851 24.205 1.00 97.12 184 THR A O 1
ATOM 1326 N N . ASP A 1 185 ? -12.425 -2.019 23.024 1.00 97.44 185 ASP A N 1
ATOM 1327 C CA . ASP A 1 185 ? -13.182 -2.451 21.847 1.00 97.44 185 ASP A CA 1
ATOM 1328 C C . ASP A 1 185 ? -12.496 -3.636 21.145 1.00 97.44 185 ASP A C 1
ATOM 1330 O O . ASP A 1 185 ? -13.182 -4.522 20.626 1.00 97.44 185 ASP A O 1
ATOM 1334 N N . PHE A 1 186 ? -11.157 -3.670 21.153 1.00 97.56 186 PHE A N 1
ATOM 1335 C CA . PHE A 1 186 ? -10.355 -4.747 20.565 1.00 97.56 186 PHE A CA 1
ATOM 1336 C C . PHE A 1 186 ? -10.308 -6.012 21.435 1.00 97.56 186 PHE A C 1
ATOM 1338 O O . PHE A 1 186 ? -10.094 -7.098 20.895 1.00 97.56 186 PHE A O 1
ATOM 1345 N N . GLU A 1 187 ? -10.552 -5.918 22.746 1.00 97.62 187 GLU A N 1
ATOM 1346 C CA . GLU A 1 187 ? -10.536 -7.076 23.647 1.00 97.62 187 GLU A CA 1
ATOM 1347 C C . GLU A 1 187 ? -11.511 -8.181 23.189 1.00 97.62 187 GLU A C 1
ATOM 1349 O O . GLU A 1 187 ? -12.731 -8.006 23.090 1.00 97.62 187 GLU A O 1
ATOM 1354 N N . GLY A 1 188 ? -10.952 -9.357 22.895 1.00 97.50 188 GLY A N 1
ATOM 1355 C CA . GLY A 1 188 ? -11.679 -10.528 22.411 1.00 97.50 188 GLY A CA 1
ATOM 1356 C C . GLY A 1 188 ? -12.284 -10.376 21.012 1.00 97.50 188 GLY A C 1
ATOM 1357 O O . GLY A 1 188 ? -13.085 -11.225 20.623 1.00 97.50 188 GLY A O 1
ATOM 1358 N N . ALA A 1 189 ? -11.951 -9.316 20.270 1.00 97.44 189 ALA A N 1
ATOM 1359 C CA . ALA A 1 189 ? -12.459 -9.091 18.923 1.00 97.44 189 ALA A CA 1
ATOM 1360 C C . ALA A 1 189 ? -11.809 -10.054 17.916 1.00 97.44 189 ALA A C 1
ATOM 1362 O O . ALA A 1 189 ? -10.585 -10.195 17.869 1.00 97.44 189 ALA A O 1
ATOM 1363 N N . THR A 1 190 ? -12.622 -10.677 17.064 1.00 96.00 190 THR A N 1
ATOM 1364 C CA . THR A 1 190 ? -12.140 -11.400 15.879 1.00 96.00 190 THR A CA 1
ATOM 1365 C C . THR A 1 190 ? -11.942 -10.399 14.750 1.00 96.00 190 THR A C 1
ATOM 1367 O O . THR A 1 190 ? -12.912 -9.873 14.206 1.00 96.00 190 THR A O 1
ATOM 1370 N N . PHE A 1 191 ? -10.692 -10.111 14.407 1.00 95.62 191 PHE A N 1
ATOM 1371 C CA . PHE A 1 191 ? -10.342 -9.015 13.514 1.00 95.62 191 PHE A CA 1
ATOM 1372 C C . PHE A 1 191 ? -9.804 -9.537 12.178 1.00 95.62 191 PHE A C 1
ATOM 1374 O O . PHE A 1 191 ? -8.784 -10.227 12.126 1.00 95.62 191 PHE A O 1
ATOM 1381 N N . GLY A 1 192 ? -10.493 -9.202 11.091 1.00 94.19 192 GLY A N 1
ATOM 1382 C CA . GLY A 1 192 ? -10.110 -9.526 9.725 1.00 94.19 192 GLY A CA 1
ATOM 1383 C C . GLY A 1 192 ? -8.859 -8.773 9.313 1.00 94.19 192 GLY A C 1
ATOM 1384 O O . GLY A 1 192 ? -8.872 -7.550 9.189 1.00 94.19 192 GLY A O 1
ATOM 1385 N N . ALA A 1 193 ? -7.782 -9.500 9.064 1.00 92.00 193 ALA A N 1
ATOM 1386 C CA . ALA A 1 193 ? -6.565 -8.919 8.533 1.00 92.00 193 ALA A CA 1
ATOM 1387 C C . ALA A 1 193 ? -5.894 -9.892 7.580 1.00 92.00 193 ALA A C 1
ATOM 1389 O O . ALA A 1 193 ? -6.081 -11.111 7.637 1.00 92.00 193 ALA A O 1
ATOM 1390 N N . ARG A 1 194 ? -5.101 -9.341 6.676 1.00 88.62 194 ARG A N 1
ATOM 1391 C CA . ARG A 1 194 ? -4.251 -10.157 5.819 1.00 88.62 194 ARG A CA 1
ATOM 1392 C C . ARG A 1 194 ? -3.064 -10.726 6.613 1.00 88.62 194 ARG A C 1
ATOM 1394 O O . ARG A 1 194 ? -2.721 -10.220 7.679 1.00 88.62 194 ARG A O 1
ATOM 1401 N N . GLU A 1 195 ? -2.440 -11.786 6.104 1.00 89.31 195 GLU A N 1
ATOM 1402 C CA . GLU A 1 195 ? -1.341 -12.458 6.810 1.00 89.31 195 GLU A CA 1
ATOM 1403 C C . GLU A 1 195 ? -0.103 -11.557 6.974 1.00 89.31 195 GLU A C 1
ATOM 1405 O O . GLU A 1 195 ? 0.280 -10.833 6.049 1.00 89.31 195 GLU A O 1
ATOM 1410 N N . GLY A 1 196 ? 0.495 -11.607 8.167 1.00 93.88 196 GLY A N 1
ATOM 1411 C CA . GLY A 1 196 ? 1.697 -10.865 8.543 1.00 93.88 196 GLY A CA 1
ATOM 1412 C C . GLY A 1 196 ? 1.968 -10.968 10.048 1.00 93.88 196 GLY A C 1
ATOM 1413 O O . GLY A 1 196 ? 1.038 -10.918 10.861 1.00 93.88 196 GLY A O 1
ATOM 1414 N N . ALA A 1 197 ? 3.230 -11.123 10.438 1.00 96.31 197 ALA A N 1
ATOM 1415 C CA . ALA A 1 197 ? 3.630 -11.320 11.829 1.00 96.31 197 ALA A CA 1
ATOM 1416 C C . ALA A 1 197 ? 3.431 -10.051 12.669 1.00 96.31 197 ALA A C 1
ATOM 1418 O O . ALA A 1 197 ? 2.888 -10.137 13.772 1.00 96.31 197 ALA A O 1
ATOM 1419 N N . ILE A 1 198 ? 3.789 -8.868 12.153 1.00 97.88 198 ILE A N 1
ATOM 1420 C CA . ILE A 1 198 ? 3.521 -7.591 12.845 1.00 97.88 198 ILE A CA 1
ATOM 1421 C C . ILE A 1 198 ? 2.028 -7.282 12.929 1.00 97.88 198 ILE A C 1
ATOM 1423 O O . ILE A 1 198 ? 1.562 -6.780 13.952 1.00 97.88 198 ILE A O 1
ATOM 1427 N N . THR A 1 199 ? 1.256 -7.628 11.901 1.00 96.12 199 THR A N 1
ATOM 1428 C CA . THR A 1 199 ? -0.204 -7.483 11.922 1.00 96.12 199 THR A CA 1
ATOM 1429 C C . THR A 1 199 ? -0.818 -8.337 13.034 1.00 96.12 199 THR A C 1
ATOM 1431 O O . THR A 1 199 ? -1.580 -7.825 13.854 1.00 96.12 199 THR A O 1
ATOM 1434 N N . ALA A 1 200 ? -0.431 -9.614 13.122 1.00 96.88 200 ALA A N 1
ATOM 1435 C CA . ALA A 1 200 ? -0.886 -10.515 14.178 1.00 96.88 200 ALA A CA 1
ATOM 1436 C C . ALA A 1 200 ? -0.443 -10.051 15.576 1.00 96.88 200 ALA A C 1
ATOM 1438 O O . ALA A 1 200 ? -1.268 -9.997 16.485 1.00 96.88 200 ALA A O 1
ATOM 1439 N N . ALA A 1 201 ? 0.826 -9.660 15.738 1.00 98.06 201 ALA A N 1
ATOM 1440 C CA . ALA A 1 201 ? 1.361 -9.163 17.006 1.00 98.06 201 ALA A CA 1
ATOM 1441 C C . ALA A 1 201 ? 0.668 -7.873 17.467 1.00 98.06 201 ALA A C 1
ATOM 1443 O O . ALA A 1 201 ? 0.440 -7.690 18.659 1.00 98.06 201 ALA A O 1
ATOM 1444 N N . THR A 1 202 ? 0.308 -6.991 16.532 1.00 98.19 202 THR A N 1
ATOM 1445 C CA . THR A 1 202 ? -0.446 -5.773 16.846 1.00 98.19 202 THR A CA 1
ATOM 1446 C C . THR A 1 202 ? -1.830 -6.102 17.379 1.00 98.19 202 THR A C 1
ATOM 1448 O O . THR A 1 202 ? -2.220 -5.582 18.421 1.00 98.19 202 THR A O 1
ATOM 1451 N N . LEU A 1 203 ? -2.567 -6.977 16.695 1.00 97.50 203 LEU A N 1
ATOM 1452 C CA . LEU A 1 203 ? -3.922 -7.339 17.108 1.00 97.50 203 LEU A CA 1
ATOM 1453 C C . LEU A 1 203 ? -3.935 -8.117 18.431 1.00 97.50 203 LEU A C 1
ATOM 1455 O O . LEU A 1 203 ? -4.798 -7.847 19.262 1.00 97.50 203 LEU A O 1
ATOM 1459 N N . ASP A 1 204 ? -2.953 -8.992 18.667 1.00 98.00 204 ASP A N 1
ATOM 1460 C CA . ASP A 1 204 ? -2.762 -9.678 19.955 1.00 98.00 204 ASP A CA 1
ATOM 1461 C C . ASP A 1 204 ? -2.451 -8.688 21.090 1.00 98.00 204 ASP A C 1
ATOM 1463 O O . ASP A 1 204 ? -3.072 -8.738 22.151 1.00 98.00 204 ASP A O 1
ATOM 1467 N N . ALA A 1 205 ? -1.562 -7.716 20.851 1.00 98.31 205 ALA A N 1
ATOM 1468 C CA . ALA A 1 205 ? -1.231 -6.676 21.828 1.00 98.31 205 ALA A CA 1
ATOM 1469 C C . ALA A 1 205 ? -2.429 -5.771 22.178 1.00 98.31 205 ALA A C 1
ATOM 1471 O O . ALA A 1 205 ? -2.518 -5.269 23.298 1.00 98.31 205 ALA A O 1
ATOM 1472 N N . LEU A 1 206 ? -3.366 -5.590 21.243 1.00 97.94 206 LEU A N 1
ATOM 1473 C CA . LEU A 1 206 ? -4.638 -4.896 21.466 1.00 97.94 206 LEU A CA 1
ATOM 1474 C C . LEU A 1 206 ? -5.707 -5.779 22.141 1.00 97.94 206 LEU A C 1
ATOM 1476 O O . LEU A 1 206 ? -6.792 -5.292 22.443 1.00 97.94 206 LEU A O 1
ATOM 1480 N N . GLY A 1 207 ? -5.418 -7.059 22.396 1.00 97.25 207 GLY A N 1
ATOM 1481 C CA . GLY A 1 207 ? -6.330 -8.013 23.033 1.00 97.25 207 GLY A CA 1
ATOM 1482 C C . GLY A 1 207 ? -7.292 -8.721 22.074 1.00 97.25 207 GLY A C 1
ATOM 1483 O O . GLY A 1 207 ? -8.172 -9.450 22.536 1.00 97.25 207 GLY A O 1
ATOM 1484 N N . GLY A 1 208 ? -7.141 -8.518 20.765 1.00 96.75 208 GLY A N 1
ATOM 1485 C CA . GLY A 1 208 ? -7.932 -9.159 19.717 1.00 96.75 208 GLY A CA 1
ATOM 1486 C C . GLY A 1 208 ? -7.250 -10.390 19.120 1.00 96.75 208 GLY A C 1
ATOM 1487 O O . GLY A 1 208 ? -6.201 -10.849 19.565 1.00 96.75 208 GLY A O 1
ATOM 1488 N N . THR A 1 209 ? -7.854 -10.960 18.081 1.00 95.75 209 THR A N 1
ATOM 1489 C CA . THR A 1 209 ? -7.288 -12.088 17.331 1.00 95.75 209 THR A CA 1
ATOM 1490 C C . THR A 1 209 ? -7.391 -11.831 15.836 1.00 95.75 209 THR A C 1
ATOM 1492 O O . THR A 1 209 ? -8.487 -11.674 15.300 1.00 95.75 209 THR A O 1
ATOM 1495 N N . ALA A 1 210 ? -6.244 -11.828 15.155 1.00 93.25 210 ALA A N 1
ATOM 1496 C CA . ALA A 1 210 ? -6.182 -11.724 13.703 1.00 93.25 210 ALA A CA 1
ATOM 1497 C C . ALA A 1 210 ? -6.745 -12.990 13.042 1.00 93.25 210 ALA A C 1
ATOM 1499 O O . ALA A 1 210 ? -6.348 -14.106 13.380 1.00 93.25 210 ALA A O 1
ATOM 1500 N N . THR A 1 211 ? -7.647 -12.825 12.080 1.00 89.69 211 THR A N 1
ATOM 1501 C CA . THR A 1 211 ? -8.183 -13.913 11.256 1.00 89.69 211 THR A CA 1
ATOM 1502 C C . THR A 1 211 ? -8.066 -13.537 9.789 1.00 89.69 211 THR A C 1
ATOM 1504 O O . THR A 1 211 ? -8.462 -12.444 9.384 1.00 89.69 211 THR A O 1
ATOM 1507 N N . THR A 1 212 ? -7.528 -14.448 8.981 1.00 81.88 212 THR A N 1
ATOM 1508 C CA . THR A 1 212 ? -7.527 -14.273 7.530 1.00 81.88 212 THR A CA 1
ATOM 1509 C C . THR A 1 212 ? -8.934 -14.483 6.989 1.00 81.88 212 THR A C 1
ATOM 1511 O O . THR A 1 212 ? -9.667 -15.369 7.428 1.00 81.88 212 THR A O 1
ATOM 1514 N N . PHE A 1 213 ? -9.322 -13.656 6.027 1.00 75.19 213 PHE A N 1
ATOM 1515 C CA . PHE A 1 213 ? -10.645 -13.699 5.420 1.00 75.19 213 PHE A CA 1
ATOM 1516 C C . PHE A 1 213 ? -10.527 -13.824 3.904 1.00 75.19 213 PHE A C 1
ATOM 1518 O O . PHE A 1 213 ? -9.527 -13.430 3.294 1.00 75.19 213 PHE A O 1
ATOM 1525 N N . VAL A 1 214 ? -11.553 -14.412 3.296 1.00 69.69 214 VAL A N 1
ATOM 1526 C CA . VAL A 1 2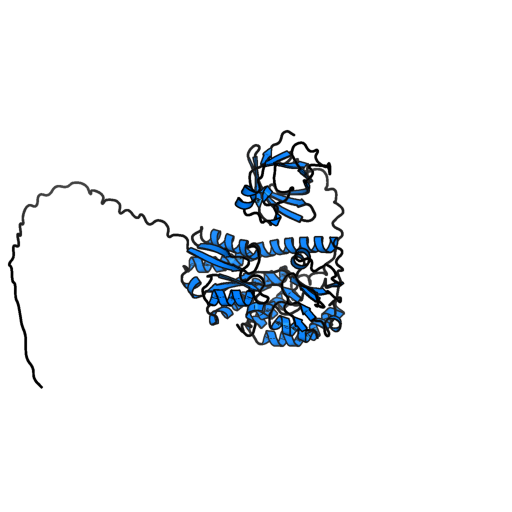14 ? -11.681 -14.434 1.840 1.00 69.69 214 VAL A CA 1
ATOM 1527 C C . VAL A 1 214 ? -12.154 -13.045 1.402 1.00 69.69 214 VAL A C 1
ATOM 1529 O O . VAL A 1 214 ? -13.115 -12.539 1.985 1.00 69.69 214 VAL A O 1
ATOM 1532 N N . PRO A 1 215 ? -11.518 -12.414 0.397 1.00 66.44 215 PRO A N 1
ATOM 1533 C CA . PRO A 1 215 ? -11.988 -11.141 -0.140 1.00 66.44 215 PRO A CA 1
ATOM 1534 C C . PRO A 1 215 ? -13.491 -11.171 -0.464 1.00 66.44 215 PRO A C 1
ATOM 1536 O O . PRO A 1 215 ? -13.987 -12.134 -1.046 1.00 66.44 215 PRO A O 1
ATOM 1539 N N . GLY A 1 216 ? -14.212 -10.129 -0.056 1.00 65.25 216 GLY A N 1
ATOM 1540 C CA . GLY A 1 216 ? -15.664 -9.996 -0.184 1.00 65.25 216 GLY A CA 1
ATOM 1541 C C . GLY A 1 216 ? -16.474 -10.645 0.945 1.00 65.25 216 GLY A C 1
ATOM 1542 O O . GLY A 1 216 ? -17.700 -10.629 0.888 1.00 65.25 216 GLY A O 1
ATOM 1543 N N . GLN A 1 217 ? -15.841 -11.230 1.972 1.00 72.81 217 GLN A N 1
ATOM 1544 C CA . GLN A 1 217 ? -16.541 -11.870 3.093 1.00 72.81 217 GLN A CA 1
ATOM 1545 C C . GLN A 1 217 ? -16.115 -11.288 4.444 1.00 72.81 217 GLN A C 1
ATOM 1547 O O . GLN A 1 217 ? -15.015 -11.549 4.922 1.00 72.81 217 GLN A O 1
ATOM 1552 N N . ALA A 1 218 ? -17.030 -10.555 5.083 1.00 78.44 218 ALA A N 1
ATOM 1553 C CA . ALA A 1 218 ? -16.833 -9.959 6.408 1.00 78.44 218 ALA A CA 1
ATOM 1554 C C . ALA A 1 218 ? -17.665 -10.631 7.525 1.00 78.44 218 ALA A C 1
ATOM 1556 O O . ALA A 1 218 ? -17.572 -10.270 8.697 1.00 78.44 218 ALA A O 1
ATOM 1557 N N . SER A 1 219 ? -18.496 -11.624 7.186 1.00 80.31 219 SER A N 1
ATOM 1558 C CA . SER A 1 219 ? -19.381 -12.284 8.152 1.00 80.31 219 SER A CA 1
ATOM 1559 C C . SER A 1 219 ? -18.607 -12.999 9.264 1.00 80.31 219 SER A C 1
ATOM 1561 O O . SER A 1 219 ? -17.711 -13.796 8.997 1.00 80.31 219 SER A O 1
ATOM 1563 N N . GLY A 1 220 ? -19.019 -12.774 10.513 1.00 85.12 220 GLY A N 1
ATOM 1564 C CA . GLY A 1 220 ? -18.413 -13.400 11.693 1.00 85.12 220 GLY A CA 1
ATOM 1565 C C . GLY A 1 220 ? -17.184 -12.673 12.243 1.00 85.12 220 GLY A C 1
ATOM 1566 O O . GLY A 1 220 ? -16.634 -13.123 13.244 1.00 85.12 220 GLY A O 1
ATOM 1567 N N . LEU A 1 221 ? -16.778 -11.561 11.626 1.00 92.94 221 LEU A N 1
ATOM 1568 C CA . LEU A 1 221 ? -15.744 -10.672 12.145 1.00 92.94 221 LEU A CA 1
ATOM 1569 C C . LEU A 1 221 ? -16.363 -9.583 13.033 1.00 92.94 221 LEU A C 1
ATOM 1571 O O . LEU A 1 221 ? -17.475 -9.117 12.786 1.00 92.94 221 LEU A O 1
ATOM 1575 N N . ASP A 1 222 ? -15.620 -9.153 14.050 1.00 96.44 222 ASP A N 1
ATOM 1576 C CA . ASP A 1 222 ? -15.948 -7.975 14.857 1.00 96.44 222 ASP A CA 1
ATOM 1577 C C . ASP A 1 222 ? -15.443 -6.678 14.213 1.00 96.44 222 ASP A C 1
ATOM 1579 O O . ASP A 1 222 ? -16.020 -5.610 14.418 1.00 96.44 222 ASP A O 1
ATOM 1583 N N . GLY A 1 223 ? -14.405 -6.781 13.387 1.00 96.06 223 GLY A N 1
ATOM 1584 C CA . GLY A 1 223 ? -13.955 -5.730 12.486 1.00 96.06 223 GLY A CA 1
ATOM 1585 C C . GLY A 1 223 ? -12.845 -6.196 11.570 1.00 96.06 223 GLY A C 1
ATOM 1586 O O . GLY A 1 223 ? -12.512 -7.380 11.551 1.00 96.06 223 GLY A O 1
ATOM 1587 N N . MET A 1 224 ? -12.287 -5.271 10.802 1.00 95.06 224 MET A N 1
ATOM 1588 C CA . MET A 1 224 ? -11.218 -5.549 9.851 1.00 95.06 224 MET A CA 1
ATOM 1589 C C . MET A 1 224 ? -10.346 -4.326 9.586 1.00 95.06 224 MET A C 1
ATOM 1591 O O . MET A 1 224 ? -10.769 -3.193 9.804 1.00 95.06 224 MET A O 1
ATOM 1595 N N . GLU A 1 225 ? -9.134 -4.551 9.086 1.00 93.44 225 GLU A N 1
ATOM 1596 C CA . GLU A 1 225 ? -8.303 -3.483 8.530 1.00 93.44 225 GLU A CA 1
ATOM 1597 C C . GLU A 1 225 ? -8.645 -3.293 7.052 1.00 93.44 225 GLU A C 1
ATOM 1599 O O . GLU A 1 225 ? -8.640 -4.244 6.266 1.00 93.44 225 GLU A O 1
ATOM 1604 N N . ALA A 1 226 ? -8.979 -2.066 6.671 1.00 93.06 226 ALA A N 1
ATOM 1605 C CA . ALA A 1 226 ? -9.352 -1.722 5.307 1.00 93.06 226 ALA A CA 1
ATOM 1606 C C . ALA A 1 226 ? -9.021 -0.256 5.008 1.00 93.06 226 ALA A C 1
ATOM 1608 O O . ALA A 1 226 ? -8.697 0.513 5.904 1.00 93.06 226 ALA A O 1
ATOM 1609 N N . HIS A 1 227 ? -9.070 0.115 3.737 1.00 94.25 227 HIS A N 1
ATOM 1610 C CA . HIS A 1 227 ? -8.962 1.499 3.274 1.00 94.25 227 HIS A CA 1
ATOM 1611 C C . HIS A 1 227 ? -10.272 1.911 2.600 1.00 94.25 227 HIS A C 1
ATOM 1613 O O . HIS A 1 227 ? -11.102 1.044 2.308 1.00 94.25 227 HIS A O 1
ATOM 1619 N N . LEU A 1 228 ? -10.488 3.208 2.397 1.00 91.81 228 LEU A N 1
ATOM 1620 C CA . LEU A 1 228 ? -11.802 3.760 2.057 1.00 91.81 228 LEU A CA 1
ATOM 1621 C C . LEU A 1 228 ? -12.342 3.198 0.740 1.00 91.81 228 LEU A C 1
ATOM 1623 O O . LEU A 1 228 ? -13.492 2.751 0.696 1.00 91.81 228 LEU A O 1
ATOM 1627 N N . SER A 1 229 ? -11.509 3.147 -0.300 1.00 84.56 229 SER A N 1
ATOM 1628 C CA . SER A 1 229 ? -11.909 2.640 -1.615 1.00 84.56 229 SER A CA 1
ATOM 1629 C C . SER A 1 229 ? -12.279 1.154 -1.557 1.00 84.56 229 SER A C 1
ATOM 1631 O O . SER A 1 229 ? -13.313 0.753 -2.090 1.00 84.56 229 SER A O 1
ATOM 1633 N N . LEU A 1 230 ? -11.525 0.335 -0.812 1.00 86.94 230 LEU A N 1
ATOM 1634 C CA . LEU A 1 230 ? -11.843 -1.081 -0.610 1.00 86.94 230 LEU A CA 1
ATOM 1635 C C . LEU A 1 230 ? -13.163 -1.283 0.132 1.00 86.94 230 LEU A C 1
ATOM 1637 O O . LEU A 1 230 ? -13.933 -2.161 -0.254 1.00 86.94 230 LEU A O 1
ATOM 1641 N N . ILE A 1 231 ? -13.424 -0.511 1.191 1.00 88.31 231 ILE A N 1
ATOM 1642 C CA . ILE A 1 231 ? -14.683 -0.625 1.941 1.00 88.31 231 ILE A CA 1
ATOM 1643 C C . ILE A 1 231 ? -15.852 -0.356 0.994 1.00 88.31 231 ILE A C 1
ATOM 1645 O O . ILE A 1 231 ? -16.761 -1.180 0.904 1.00 88.31 231 ILE A O 1
ATOM 1649 N N . ALA A 1 232 ? -15.778 0.740 0.237 1.00 80.50 232 ALA A N 1
ATOM 1650 C CA . ALA A 1 232 ? -16.834 1.154 -0.674 1.00 80.50 232 ALA A CA 1
ATOM 1651 C C . ALA A 1 232 ? -17.017 0.176 -1.850 1.00 80.50 232 ALA A C 1
ATOM 1653 O O . ALA A 1 232 ? -18.141 -0.121 -2.253 1.00 80.50 232 ALA A O 1
ATOM 1654 N N . ASN A 1 233 ? -15.929 -0.324 -2.441 1.00 78.12 233 ASN A N 1
ATOM 1655 C CA . ASN A 1 233 ? -15.971 -1.193 -3.625 1.00 78.12 233 ASN A CA 1
ATOM 1656 C C . ASN A 1 233 ? -16.402 -2.624 -3.299 1.00 78.12 233 ASN A C 1
ATOM 1658 O O . ASN A 1 233 ? -17.094 -3.251 -4.097 1.00 78.12 233 ASN A O 1
ATOM 1662 N N . ALA A 1 234 ? -16.017 -3.139 -2.130 1.00 79.56 234 ALA A N 1
ATOM 1663 C CA . ALA A 1 234 ? -16.380 -4.486 -1.698 1.00 79.56 234 ALA A CA 1
ATOM 1664 C C . ALA A 1 234 ? -17.693 -4.544 -0.895 1.00 79.56 234 ALA A C 1
ATOM 1666 O O . ALA A 1 234 ? -18.123 -5.643 -0.543 1.00 79.56 234 ALA A O 1
ATOM 1667 N N . GLY A 1 235 ? -18.315 -3.395 -0.599 1.00 80.69 235 GLY A N 1
ATOM 1668 C CA . GLY A 1 235 ? -19.554 -3.308 0.180 1.00 80.69 235 GLY A CA 1
ATOM 1669 C C . GLY A 1 235 ? -19.376 -3.707 1.646 1.00 80.69 235 GLY A C 1
ATOM 1670 O O . GLY A 1 235 ? -20.282 -4.277 2.250 1.00 80.69 235 GLY A O 1
ATOM 1671 N N . TYR A 1 236 ? -18.194 -3.475 2.228 1.00 85.62 236 TYR A N 1
ATOM 1672 C CA . TYR A 1 236 ? -17.946 -3.826 3.633 1.00 85.62 236 TYR A CA 1
ATOM 1673 C C . TYR A 1 236 ? -18.634 -2.884 4.621 1.00 85.62 236 TYR A C 1
ATOM 1675 O O . TYR A 1 236 ? -18.737 -3.209 5.801 1.00 85.62 236 TYR A O 1
ATOM 1683 N N . ASP A 1 237 ? -19.102 -1.730 4.159 1.00 84.94 237 ASP A N 1
ATOM 1684 C CA . ASP A 1 237 ? -19.903 -0.798 4.943 1.00 84.94 237 ASP A CA 1
ATOM 1685 C C . ASP A 1 237 ? -21.318 -1.325 5.229 1.00 84.94 237 ASP A C 1
ATOM 1687 O O . ASP A 1 237 ? -21.942 -0.908 6.209 1.00 84.94 237 ASP A O 1
ATOM 1691 N N . GLU A 1 238 ? -21.816 -2.281 4.435 1.00 84.19 238 GLU A N 1
ATOM 1692 C CA . GLU A 1 238 ? -23.134 -2.879 4.630 1.00 84.19 238 GLU A CA 1
ATOM 1693 C C . GLU A 1 238 ? -23.230 -3.605 5.981 1.00 84.19 238 GLU A C 1
ATOM 1695 O O . GLU A 1 238 ? -22.762 -4.728 6.171 1.00 84.19 238 GLU A O 1
ATOM 1700 N N . GLY A 1 239 ? -23.892 -2.957 6.941 1.00 81.75 239 GLY A N 1
ATOM 1701 C CA . GLY A 1 239 ? -24.067 -3.491 8.291 1.00 81.75 239 GLY A CA 1
ATOM 1702 C C . GLY A 1 239 ? -22.856 -3.308 9.207 1.00 81.75 239 GLY A C 1
ATOM 1703 O O . GLY A 1 239 ? -22.869 -3.871 10.302 1.00 81.75 239 GLY A O 1
ATOM 1704 N N . ALA A 1 240 ? -21.852 -2.526 8.799 1.00 92.38 240 ALA A N 1
ATOM 1705 C CA . ALA A 1 240 ? -20.772 -2.105 9.684 1.00 92.38 240 ALA A CA 1
ATOM 1706 C C . ALA A 1 240 ? -21.278 -1.125 10.760 1.00 92.38 240 ALA A C 1
ATOM 1708 O O . ALA A 1 240 ? -22.156 -0.298 10.507 1.00 92.38 240 ALA A O 1
ATOM 1709 N N . ASP A 1 241 ? -20.714 -1.200 11.967 1.00 95.12 241 ASP A N 1
ATOM 1710 C CA . ASP A 1 241 ? -21.036 -0.294 13.072 1.00 95.12 241 ASP A CA 1
ATOM 1711 C C . ASP A 1 241 ? -20.451 1.102 12.839 1.00 95.12 241 ASP A C 1
ATOM 1713 O O . ASP A 1 241 ? -21.175 2.099 12.894 1.00 95.12 241 ASP A O 1
ATOM 1717 N N . SER A 1 242 ? -19.137 1.181 12.612 1.00 96.50 242 SER A N 1
ATOM 1718 C CA . SER A 1 242 ? -18.454 2.436 12.306 1.00 96.50 242 SER A CA 1
ATOM 1719 C C . SER A 1 242 ? -17.034 2.240 11.781 1.00 96.50 242 SER A C 1
ATOM 1721 O O . SER A 1 242 ? -16.410 1.207 11.998 1.00 96.50 242 SER A O 1
ATOM 1723 N N . LEU A 1 243 ? -16.512 3.257 11.104 1.00 97.31 243 LEU A N 1
ATOM 1724 C CA . LEU A 1 243 ? -15.112 3.366 10.706 1.00 97.31 243 LEU A CA 1
ATOM 1725 C C . LEU A 1 243 ? -14.376 4.286 11.689 1.00 97.31 243 LEU A C 1
ATOM 1727 O O . LEU A 1 243 ? -14.823 5.413 11.926 1.00 97.31 243 LEU A O 1
ATOM 1731 N N . ALA A 1 244 ? -13.253 3.824 12.242 1.00 96.50 244 ALA A N 1
ATOM 1732 C CA . ALA A 1 244 ? -12.424 4.631 13.133 1.00 96.50 244 ALA A CA 1
ATOM 1733 C C . ALA A 1 244 ? -11.678 5.713 12.328 1.00 96.50 244 ALA A C 1
ATOM 1735 O O . ALA A 1 244 ? -10.729 5.414 11.605 1.00 96.50 244 ALA A O 1
ATOM 1736 N N . SER A 1 245 ? -12.123 6.967 12.416 1.00 93.50 245 SER A N 1
ATOM 1737 C CA . SER A 1 245 ? -11.768 8.013 11.443 1.00 93.50 245 SER A CA 1
ATOM 1738 C C . SER A 1 245 ? -10.429 8.709 11.684 1.00 93.50 245 SER A C 1
ATOM 1740 O O . SER A 1 245 ? -9.920 9.376 10.789 1.00 93.50 245 SER A O 1
ATOM 1742 N N . ASP A 1 246 ? -9.846 8.564 12.870 1.00 91.75 246 ASP A N 1
ATOM 1743 C CA . ASP A 1 246 ? -8.554 9.135 13.272 1.00 91.75 246 ASP A CA 1
ATOM 1744 C C . ASP A 1 246 ? -7.517 8.054 13.628 1.00 91.75 246 ASP A C 1
ATOM 1746 O O . ASP A 1 246 ? -6.449 8.356 14.169 1.00 91.75 246 ASP A O 1
ATOM 1750 N N . LEU A 1 247 ? -7.817 6.787 13.314 1.00 93.31 247 LEU A N 1
ATOM 1751 C CA . LEU A 1 247 ? -6.991 5.643 13.678 1.00 93.31 247 LEU A CA 1
ATOM 1752 C C . LEU A 1 247 ? -6.370 4.967 12.452 1.00 93.31 247 LEU A C 1
ATOM 1754 O O . LEU A 1 247 ? -6.832 3.929 11.987 1.00 93.31 247 LEU A O 1
ATOM 1758 N N . VAL A 1 248 ? -5.269 5.522 11.950 1.00 95.56 248 VAL A N 1
ATOM 1759 C CA . VAL A 1 248 ? -4.468 4.840 10.924 1.00 95.56 248 VAL A CA 1
ATOM 1760 C C . VAL A 1 248 ? -3.592 3.777 11.582 1.00 95.56 248 VAL A C 1
ATOM 1762 O O . VAL A 1 248 ? -2.700 4.099 12.368 1.00 95.56 248 VAL A O 1
ATOM 1765 N N . LEU A 1 249 ? -3.823 2.512 11.238 1.00 96.25 249 LEU A N 1
ATOM 1766 C CA . LEU A 1 249 ? -3.000 1.385 11.669 1.00 96.25 249 LEU A CA 1
ATOM 1767 C C . LEU A 1 249 ? -1.630 1.458 10.987 1.00 96.25 249 LEU A C 1
ATOM 1769 O O . LEU A 1 249 ? -0.621 1.607 11.666 1.00 96.25 249 LEU A O 1
ATOM 1773 N N . TRP A 1 250 ? -1.589 1.410 9.655 1.00 97.12 250 TRP A N 1
ATOM 1774 C CA . TRP A 1 250 ? -0.364 1.456 8.843 1.00 97.12 250 TRP A CA 1
ATOM 1775 C C . TRP A 1 250 ? -0.698 1.706 7.360 1.00 97.12 250 TRP A C 1
ATOM 1777 O O . TRP A 1 250 ? -1.830 1.456 6.938 1.00 97.12 250 TRP A O 1
ATOM 1787 N N . PRO A 1 251 ? 0.259 2.152 6.531 1.00 96.75 251 PRO A N 1
ATOM 1788 C CA . PRO A 1 251 ? 0.114 2.159 5.075 1.00 96.75 251 PRO A CA 1
ATOM 1789 C C . PRO A 1 251 ? 0.173 0.744 4.475 1.00 96.75 251 PRO A C 1
ATOM 1791 O O . PRO A 1 251 ? 0.920 -0.117 4.946 1.00 96.75 251 PRO A O 1
ATOM 1794 N N . ARG A 1 252 ? -0.555 0.502 3.377 1.00 96.12 252 ARG A N 1
ATOM 1795 C CA . ARG A 1 252 ? -0.430 -0.716 2.549 1.00 96.12 252 ARG A CA 1
ATOM 1796 C C . ARG A 1 252 ? 0.796 -0.636 1.625 1.00 96.12 252 ARG A C 1
ATOM 1798 O O . ARG A 1 252 ? 0.647 -0.724 0.415 1.00 96.12 252 ARG A O 1
ATOM 1805 N N . VAL A 1 253 ? 1.999 -0.472 2.175 1.00 97.69 253 VAL A N 1
ATOM 1806 C CA . VAL A 1 253 ? 3.223 -0.437 1.352 1.00 97.69 253 VAL A CA 1
ATOM 1807 C C . VAL A 1 253 ? 3.400 -1.773 0.630 1.00 97.69 253 VAL A C 1
ATOM 1809 O O . VAL A 1 253 ? 3.338 -2.840 1.256 1.00 97.69 253 VAL A O 1
ATOM 1812 N N . SER A 1 254 ? 3.664 -1.701 -0.669 1.00 97.62 254 SER A N 1
ATOM 1813 C CA . SER A 1 254 ? 3.993 -2.847 -1.513 1.00 97.62 254 SER A CA 1
ATOM 1814 C C . SER A 1 254 ? 5.462 -2.810 -1.922 1.00 97.62 254 SER A C 1
ATOM 1816 O O . SER A 1 254 ? 6.112 -1.765 -1.908 1.00 97.62 254 SER A O 1
ATOM 1818 N N . VAL A 1 255 ? 6.011 -3.968 -2.275 1.00 98.56 255 VAL A N 1
ATOM 1819 C CA . VAL A 1 255 ? 7.361 -4.086 -2.831 1.00 98.56 255 VAL A CA 1
ATOM 1820 C C . VAL A 1 255 ? 7.294 -4.747 -4.199 1.00 98.56 255 VAL A C 1
ATOM 1822 O O . VAL A 1 255 ? 6.687 -5.804 -4.361 1.00 98.56 255 VAL A O 1
ATOM 1825 N N . LEU A 1 256 ? 7.931 -4.109 -5.177 1.00 98.75 256 LEU A N 1
ATOM 1826 C CA . LEU A 1 256 ? 8.233 -4.660 -6.490 1.00 98.75 256 LEU A CA 1
ATOM 1827 C C . LEU A 1 256 ? 9.545 -5.438 -6.389 1.00 98.75 256 LEU A C 1
ATOM 1829 O O . LEU A 1 256 ? 10.565 -4.911 -5.929 1.00 98.75 256 LEU A O 1
ATOM 1833 N N . PHE A 1 257 ? 9.540 -6.689 -6.831 1.00 98.88 257 PHE A N 1
ATOM 1834 C CA . PHE A 1 257 ? 10.703 -7.571 -6.772 1.00 98.88 257 PHE A CA 1
ATOM 1835 C C . PHE A 1 257 ? 10.811 -8.435 -8.025 1.00 98.88 257 PHE A C 1
ATOM 1837 O O . PHE A 1 257 ? 9.821 -8.728 -8.693 1.00 98.88 257 PHE A O 1
ATOM 1844 N N . ALA A 1 258 ? 12.032 -8.852 -8.339 1.00 98.88 258 ALA A N 1
ATOM 1845 C CA . ALA A 1 258 ? 12.344 -9.706 -9.471 1.00 98.88 258 ALA A CA 1
ATOM 1846 C C . ALA A 1 258 ? 12.938 -11.035 -9.015 1.00 98.88 258 ALA A C 1
ATOM 1848 O O . ALA A 1 258 ? 13.659 -11.090 -8.019 1.00 98.88 258 ALA A O 1
ATOM 1849 N N . ASN A 1 259 ? 12.733 -12.096 -9.791 1.00 98.88 259 ASN A N 1
ATOM 1850 C CA . ASN A 1 259 ? 13.585 -13.276 -9.704 1.00 98.88 259 ASN A CA 1
ATOM 1851 C C . ASN A 1 259 ? 15.036 -12.850 -9.996 1.00 98.88 259 ASN A C 1
ATOM 1853 O O . ASN A 1 259 ? 15.301 -12.264 -11.049 1.00 98.88 259 ASN A O 1
ATOM 1857 N N . ALA A 1 260 ? 15.983 -13.146 -9.100 1.00 98.62 260 ALA A N 1
ATOM 1858 C CA . ALA A 1 260 ? 17.357 -12.649 -9.231 1.00 98.62 260 ALA A CA 1
ATOM 1859 C C . ALA A 1 260 ? 18.014 -13.091 -10.548 1.00 98.62 260 ALA A C 1
ATOM 1861 O O . ALA A 1 260 ? 18.628 -12.286 -11.240 1.00 98.62 260 ALA A O 1
ATOM 1862 N N . ALA A 1 261 ? 17.797 -14.341 -10.971 1.00 98.50 261 ALA A N 1
ATOM 1863 C CA . ALA A 1 261 ? 18.348 -14.834 -12.229 1.00 98.50 261 ALA A CA 1
ATOM 1864 C C . ALA A 1 261 ? 17.699 -14.183 -13.461 1.00 98.50 261 ALA A C 1
ATOM 1866 O O . ALA A 1 261 ? 18.325 -14.151 -14.520 1.00 98.50 261 ALA A O 1
ATOM 1867 N N . ALA A 1 262 ? 16.451 -13.713 -13.374 1.00 98.31 262 ALA A N 1
ATOM 1868 C CA . ALA A 1 262 ? 15.825 -12.923 -14.434 1.00 98.31 262 ALA A CA 1
ATOM 1869 C C . ALA A 1 262 ? 16.404 -11.512 -14.498 1.00 98.31 262 ALA A C 1
ATOM 1871 O O . ALA A 1 262 ? 16.783 -11.058 -15.577 1.00 98.31 262 ALA A O 1
ATOM 1872 N N . PHE A 1 263 ? 16.559 -10.877 -13.340 1.00 98.56 263 PHE A N 1
ATOM 1873 C CA . PHE A 1 263 ? 17.163 -9.558 -13.211 1.00 98.56 263 PHE A CA 1
ATOM 1874 C C . PHE A 1 263 ? 18.615 -9.526 -13.719 1.00 98.56 263 PHE A C 1
ATOM 1876 O O . PHE A 1 263 ? 18.982 -8.654 -14.504 1.00 98.56 263 PHE A O 1
ATOM 1883 N N . ASP A 1 264 ? 19.418 -10.534 -13.375 1.00 98.12 264 ASP A N 1
ATOM 1884 C CA . ASP A 1 264 ? 20.829 -10.641 -13.773 1.00 98.12 264 ASP A CA 1
ATOM 1885 C C . ASP A 1 264 ? 21.041 -10.832 -15.284 1.00 98.12 264 ASP A C 1
ATOM 1887 O O . ASP A 1 264 ? 22.140 -10.602 -15.790 1.00 98.12 264 ASP A O 1
ATOM 1891 N N . ARG A 1 265 ? 20.008 -11.252 -16.031 1.00 97.06 265 ARG A N 1
ATOM 1892 C CA . ARG A 1 265 ? 20.068 -11.353 -17.502 1.00 97.06 265 ARG A CA 1
ATOM 1893 C C . ARG A 1 265 ? 19.896 -10.008 -18.202 1.00 97.06 265 ARG A C 1
ATOM 1895 O O . ARG A 1 265 ? 20.217 -9.914 -19.387 1.00 97.06 265 ARG A O 1
ATOM 1902 N N . LEU A 1 266 ? 19.364 -9.006 -17.508 1.00 97.94 266 LEU A N 1
ATOM 1903 C CA . LEU A 1 266 ? 19.162 -7.666 -18.047 1.00 97.94 266 LEU A CA 1
ATOM 1904 C C . LEU A 1 266 ? 20.494 -6.924 -18.167 1.00 97.94 266 LEU A C 1
ATOM 1906 O O . LEU A 1 266 ? 21.431 -7.175 -17.405 1.00 97.94 266 LEU A O 1
ATOM 1910 N N . SER A 1 267 ? 20.575 -5.978 -19.103 1.00 97.56 267 SER A N 1
ATOM 1911 C CA . SER A 1 267 ? 21.732 -5.081 -19.152 1.00 97.56 267 SER A CA 1
ATOM 1912 C C . SER A 1 267 ? 21.778 -4.189 -17.901 1.00 97.56 267 SER A C 1
ATOM 1914 O O . SER A 1 267 ? 20.732 -3.926 -17.300 1.00 97.56 267 SER A O 1
ATOM 1916 N N . PRO A 1 268 ? 22.952 -3.668 -17.503 1.00 97.75 268 PRO A N 1
ATOM 1917 C CA . PRO A 1 268 ? 23.044 -2.718 -16.393 1.00 97.75 268 PRO A CA 1
ATOM 1918 C C . PRO A 1 268 ? 22.111 -1.508 -16.548 1.00 97.75 268 PRO A C 1
ATOM 1920 O O . PRO A 1 268 ? 21.546 -1.031 -15.566 1.00 97.75 268 PRO A O 1
ATOM 1923 N N . GLU A 1 269 ? 21.907 -1.036 -17.779 1.00 97.19 269 GLU A N 1
ATOM 1924 C CA . GLU A 1 269 ? 20.991 0.060 -18.103 1.00 97.19 269 GLU A CA 1
ATOM 1925 C C . GLU A 1 269 ? 19.528 -0.340 -17.873 1.00 97.19 269 GLU A C 1
ATOM 1927 O O . GLU A 1 269 ? 18.784 0.415 -17.257 1.00 97.19 269 GLU A O 1
ATOM 1932 N N . GLN A 1 270 ? 19.126 -1.543 -18.292 1.00 98.06 270 GLN A N 1
ATOM 1933 C CA . GLN A 1 270 ? 17.783 -2.080 -18.043 1.00 98.06 270 GLN A CA 1
ATOM 1934 C C . GLN A 1 270 ? 17.525 -2.308 -16.546 1.00 98.06 270 GLN A C 1
ATOM 1936 O O . GLN A 1 270 ? 16.456 -1.974 -16.040 1.00 98.06 270 GLN A O 1
ATOM 1941 N N . GLN A 1 271 ? 18.515 -2.824 -15.813 1.00 98.62 271 GLN A N 1
ATOM 1942 C CA . GLN A 1 271 ? 18.441 -2.984 -14.358 1.00 98.62 271 GLN A CA 1
ATOM 1943 C C . GLN A 1 271 ? 18.265 -1.641 -13.641 1.00 98.62 271 GLN A C 1
ATOM 1945 O O . GLN A 1 271 ? 17.459 -1.529 -12.716 1.00 98.62 271 GLN A O 1
ATOM 1950 N N . ALA A 1 272 ? 19.016 -0.618 -14.059 1.00 98.38 272 ALA A N 1
ATOM 1951 C CA . ALA A 1 272 ? 18.881 0.734 -13.528 1.00 98.38 272 ALA A CA 1
ATOM 1952 C C . ALA A 1 272 ? 17.518 1.345 -13.885 1.00 98.38 272 ALA A C 1
ATOM 1954 O O . ALA A 1 272 ? 16.888 1.955 -13.024 1.00 98.38 272 ALA A O 1
ATOM 1955 N N . ALA A 1 273 ? 17.036 1.127 -15.112 1.00 98.44 273 ALA A N 1
ATOM 1956 C CA . ALA A 1 273 ? 15.734 1.606 -15.560 1.00 98.44 273 ALA A CA 1
ATOM 1957 C C . ALA A 1 273 ? 14.576 0.987 -14.766 1.00 98.44 273 ALA A C 1
ATOM 1959 O O . ALA A 1 273 ? 13.665 1.717 -14.404 1.00 98.44 273 ALA A O 1
ATOM 1960 N N . LEU A 1 274 ? 14.626 -0.306 -14.418 1.00 98.38 274 LEU A N 1
ATOM 1961 C CA . LEU A 1 274 ? 13.613 -0.928 -13.552 1.00 98.38 274 LEU A CA 1
ATOM 1962 C C . LEU A 1 274 ? 13.538 -0.255 -12.175 1.00 98.38 274 LEU A C 1
ATOM 1964 O O . LEU A 1 274 ? 12.452 0.076 -11.707 1.00 98.38 274 LEU A O 1
ATOM 1968 N N . ARG A 1 275 ? 14.687 -0.022 -11.528 1.00 98.44 275 ARG A N 1
ATOM 1969 C CA . ARG A 1 275 ? 14.719 0.647 -10.216 1.00 98.44 275 ARG A CA 1
ATOM 1970 C C . ARG A 1 275 ? 14.243 2.095 -10.311 1.00 98.44 275 ARG A C 1
ATOM 1972 O O . ARG A 1 275 ? 13.450 2.536 -9.487 1.00 98.44 275 ARG A O 1
ATOM 1979 N N . GLN A 1 276 ? 14.682 2.819 -11.341 1.00 97.75 276 GLN A N 1
ATOM 1980 C CA . GLN A 1 276 ? 14.254 4.199 -11.560 1.00 97.75 276 GLN A CA 1
ATOM 1981 C C . GLN A 1 276 ? 12.760 4.287 -11.893 1.00 97.75 276 GLN A C 1
ATOM 1983 O O . GLN A 1 276 ? 12.091 5.179 -11.388 1.00 97.75 276 GLN A O 1
ATOM 1988 N N . ALA A 1 277 ? 12.212 3.344 -12.663 1.00 97.19 277 ALA A N 1
ATOM 1989 C CA . ALA A 1 277 ? 10.783 3.281 -12.958 1.00 97.19 277 ALA A CA 1
ATOM 1990 C C . ALA A 1 277 ? 9.947 3.127 -11.683 1.00 97.19 277 ALA A C 1
ATOM 1992 O O . ALA A 1 277 ? 8.937 3.807 -11.530 1.00 97.19 277 ALA A O 1
ATOM 1993 N N . ALA A 1 278 ? 10.392 2.290 -10.740 1.00 96.94 278 ALA A N 1
ATOM 1994 C CA . ALA A 1 278 ? 9.716 2.131 -9.454 1.00 96.94 278 ALA A CA 1
ATOM 1995 C C . ALA A 1 278 ? 9.788 3.393 -8.576 1.00 96.94 278 ALA A C 1
ATOM 1997 O O . ALA A 1 278 ? 8.925 3.590 -7.731 1.00 96.94 278 ALA A O 1
ATOM 1998 N N . ILE A 1 279 ? 10.795 4.254 -8.763 1.00 93.88 279 ILE A N 1
ATOM 1999 C CA . ILE A 1 279 ? 10.878 5.565 -8.099 1.00 93.88 279 ILE A CA 1
ATOM 2000 C C . ILE A 1 279 ? 9.954 6.576 -8.792 1.00 93.88 279 ILE A C 1
ATOM 2002 O O . ILE A 1 279 ? 9.169 7.238 -8.114 1.00 93.88 279 ILE A O 1
ATOM 2006 N N . ASP A 1 280 ? 10.017 6.672 -10.125 1.00 87.50 280 ASP A N 1
ATOM 2007 C CA . ASP A 1 280 ? 9.212 7.593 -10.942 1.00 87.50 280 ASP A CA 1
ATOM 2008 C C . ASP A 1 280 ? 7.701 7.345 -10.766 1.00 87.50 280 ASP A C 1
ATOM 2010 O O . ASP A 1 280 ? 6.914 8.292 -10.756 1.00 87.50 280 ASP A O 1
ATOM 2014 N N . ALA A 1 281 ? 7.298 6.083 -10.595 1.00 89.19 281 ALA A N 1
ATOM 2015 C CA . ALA A 1 281 ? 5.902 5.678 -10.440 1.00 89.19 281 ALA A CA 1
ATOM 2016 C C . ALA A 1 281 ? 5.248 6.170 -9.135 1.00 89.19 281 ALA A C 1
ATOM 2018 O O . ALA A 1 281 ? 4.034 6.368 -9.104 1.00 89.19 281 ALA A O 1
ATOM 2019 N N . ARG A 1 282 ? 6.021 6.420 -8.066 1.00 87.69 282 ARG A N 1
ATOM 2020 C CA . ARG A 1 282 ? 5.469 6.684 -6.719 1.00 87.69 282 ARG A CA 1
ATOM 2021 C C . ARG A 1 282 ? 4.576 7.917 -6.661 1.00 87.69 282 ARG A C 1
ATOM 2023 O O . ARG A 1 282 ? 3.531 7.882 -6.020 1.00 87.69 282 ARG A O 1
ATOM 2030 N N . ALA A 1 283 ? 4.986 9.005 -7.314 1.00 78.94 283 ALA A N 1
ATOM 2031 C CA . ALA A 1 283 ? 4.229 10.257 -7.302 1.00 78.94 283 ALA A CA 1
ATOM 2032 C C . ALA A 1 283 ? 2.886 10.113 -8.038 1.00 78.94 283 ALA A C 1
ATOM 2034 O O . ALA A 1 283 ? 1.866 10.642 -7.594 1.00 78.94 283 ALA A O 1
ATOM 2035 N N . VAL A 1 284 ? 2.883 9.353 -9.139 1.00 81.19 284 VAL A N 1
ATOM 2036 C CA . VAL A 1 284 ? 1.660 9.016 -9.876 1.00 81.19 284 VAL A CA 1
ATOM 2037 C C . VAL A 1 284 ? 0.757 8.155 -8.998 1.00 81.19 284 VAL A C 1
ATOM 2039 O O . VAL A 1 284 ? -0.398 8.514 -8.789 1.00 81.19 284 VAL A O 1
ATOM 2042 N N . ARG A 1 285 ? 1.303 7.103 -8.374 1.00 86.81 285 ARG A N 1
ATOM 2043 C CA . ARG A 1 285 ? 0.526 6.211 -7.509 1.00 86.81 285 ARG A CA 1
ATOM 2044 C C . ARG A 1 285 ? -0.071 6.930 -6.298 1.00 86.81 285 ARG A C 1
ATOM 2046 O O . ARG A 1 285 ? -1.230 6.710 -5.978 1.00 86.81 285 ARG A O 1
ATOM 2053 N N . LEU A 1 286 ? 0.660 7.841 -5.650 1.00 82.50 286 LEU A N 1
ATOM 2054 C CA . LEU A 1 286 ? 0.110 8.665 -4.559 1.00 82.50 286 LEU A CA 1
ATOM 2055 C C . LEU A 1 286 ? -1.058 9.539 -5.013 1.00 82.50 286 LEU A C 1
ATOM 2057 O O . LEU A 1 286 ? -2.014 9.720 -4.262 1.00 82.50 286 LEU A O 1
ATOM 2061 N N . THR A 1 287 ? -0.978 10.071 -6.232 1.00 78.44 287 THR A N 1
ATOM 2062 C CA . THR A 1 287 ? -2.055 10.872 -6.816 1.00 78.44 287 THR A CA 1
ATOM 2063 C C . THR A 1 287 ? -3.297 10.012 -7.058 1.00 78.44 287 THR A C 1
ATOM 2065 O O . THR A 1 287 ? -4.393 10.400 -6.663 1.00 78.44 287 THR A O 1
ATOM 2068 N N . GLU A 1 288 ? -3.123 8.825 -7.641 1.00 79.38 288 GLU A N 1
ATOM 2069 C CA . GLU A 1 288 ? -4.209 7.869 -7.879 1.00 79.38 288 GLU A CA 1
ATOM 2070 C C . GLU A 1 288 ? -4.844 7.367 -6.576 1.00 79.38 288 GLU A C 1
ATOM 2072 O O . GLU A 1 288 ? -6.064 7.397 -6.453 1.00 79.38 288 GLU A O 1
ATOM 2077 N N . ILE A 1 289 ? -4.039 6.999 -5.571 1.00 84.06 289 ILE A N 1
ATOM 2078 C CA . ILE A 1 289 ? -4.528 6.613 -4.236 1.00 84.06 289 ILE A CA 1
ATOM 2079 C C . ILE A 1 289 ? -5.365 7.738 -3.626 1.00 84.06 289 ILE A C 1
ATOM 2081 O O . ILE A 1 289 ? -6.416 7.475 -3.051 1.00 84.06 289 ILE A O 1
ATOM 2085 N N . GLY A 1 290 ? -4.911 8.991 -3.744 1.00 78.69 290 GLY A N 1
ATOM 2086 C CA . GLY A 1 290 ? -5.673 10.145 -3.272 1.00 78.69 290 GLY A CA 1
ATOM 2087 C C . GLY A 1 290 ? -7.057 10.213 -3.916 1.00 78.69 290 GLY A C 1
ATOM 2088 O O . GLY A 1 290 ? -8.052 10.363 -3.213 1.00 78.69 290 GLY A O 1
ATOM 2089 N N . TRP A 1 291 ? -7.137 10.022 -5.235 1.00 74.88 291 TRP A N 1
ATOM 2090 C CA . TRP A 1 291 ? -8.412 10.010 -5.955 1.00 74.88 291 TRP A CA 1
ATOM 2091 C C . TRP A 1 291 ? -9.309 8.835 -5.559 1.00 74.88 291 TRP A C 1
ATOM 2093 O O . TRP A 1 291 ? -10.496 9.040 -5.315 1.00 74.88 291 TRP A O 1
ATOM 2103 N N . GLU A 1 292 ? -8.752 7.628 -5.466 1.00 77.88 292 GLU A N 1
ATOM 2104 C CA . GLU A 1 292 ? -9.473 6.415 -5.059 1.00 77.88 292 GLU A CA 1
ATOM 2105 C C . GLU A 1 292 ? -10.057 6.554 -3.645 1.00 77.88 292 GLU A C 1
ATOM 2107 O O . GLU A 1 292 ? -11.198 6.163 -3.391 1.00 77.88 292 GLU A O 1
ATOM 2112 N N . GLU A 1 293 ? -9.294 7.122 -2.710 1.00 84.75 293 GLU A N 1
ATOM 2113 C CA . GLU A 1 293 ? -9.714 7.281 -1.317 1.00 84.75 293 GLU A CA 1
ATOM 2114 C C . GLU A 1 293 ? -10.718 8.424 -1.134 1.00 84.75 293 GLU A C 1
ATOM 2116 O O . GLU A 1 293 ? -11.664 8.265 -0.360 1.00 84.75 293 GLU A O 1
ATOM 2121 N N . ASP A 1 294 ? -10.575 9.532 -1.868 1.00 78.44 294 ASP A N 1
ATOM 2122 C CA . ASP A 1 294 ? -11.561 10.623 -1.887 1.00 78.44 294 ASP A CA 1
ATOM 2123 C C . ASP A 1 294 ? -12.909 10.148 -2.458 1.00 78.44 294 ASP A C 1
ATOM 2125 O O . ASP A 1 294 ? -13.984 10.472 -1.931 1.00 78.44 294 ASP A O 1
ATOM 2129 N N . GLU A 1 295 ? -12.873 9.332 -3.514 1.00 72.69 295 GLU A N 1
ATOM 2130 C CA . GLU A 1 295 ? -14.063 8.703 -4.086 1.00 72.69 295 GLU A CA 1
ATOM 2131 C C . GLU A 1 295 ? -14.682 7.697 -3.107 1.00 72.69 295 GLU A C 1
ATOM 2133 O O . GLU A 1 295 ? -15.888 7.742 -2.835 1.00 72.69 295 GLU A O 1
ATOM 2138 N N . GLY A 1 296 ? -13.850 6.830 -2.521 1.00 77.94 296 GLY A N 1
ATOM 2139 C CA . GLY A 1 296 ? -14.254 5.885 -1.486 1.00 77.94 296 GLY A CA 1
ATOM 2140 C C . GLY A 1 296 ? -14.960 6.594 -0.334 1.00 77.94 296 GLY A C 1
ATOM 2141 O O . GLY A 1 296 ? -16.082 6.231 0.017 1.00 77.94 296 GLY A O 1
ATOM 2142 N N . LEU A 1 297 ? -14.371 7.669 0.195 1.00 85.06 297 LEU A N 1
ATOM 2143 C CA . LEU A 1 297 ? -14.972 8.486 1.249 1.00 85.06 297 LEU A CA 1
ATOM 2144 C C . LEU A 1 297 ? -16.328 9.056 0.830 1.00 85.06 297 LEU A C 1
ATOM 2146 O O . LEU A 1 297 ? -17.311 8.923 1.562 1.00 85.06 297 LEU A O 1
ATOM 2150 N N . THR A 1 298 ? -16.399 9.655 -0.359 1.00 79.38 298 THR A N 1
ATOM 2151 C CA . THR A 1 298 ? -17.630 10.249 -0.898 1.00 79.38 298 THR A CA 1
ATOM 2152 C C . THR A 1 298 ? -18.757 9.218 -0.964 1.00 79.38 298 THR A C 1
ATOM 2154 O O . THR A 1 298 ? -19.891 9.494 -0.550 1.00 79.38 298 THR A O 1
ATOM 2157 N N . ARG A 1 299 ? -18.455 8.007 -1.442 1.00 77.50 299 ARG A N 1
ATOM 2158 C CA . ARG A 1 299 ? -19.418 6.903 -1.527 1.00 77.50 299 ARG A CA 1
ATOM 2159 C C . ARG A 1 299 ? -19.851 6.419 -0.148 1.00 77.50 299 ARG A C 1
ATOM 2161 O O . ARG A 1 299 ? -21.053 6.327 0.100 1.00 77.50 299 ARG A O 1
ATOM 2168 N N . LEU A 1 300 ? -18.910 6.197 0.766 1.00 82.12 300 LEU A N 1
ATOM 2169 C CA . LEU A 1 300 ? -19.208 5.760 2.133 1.00 82.12 300 LEU A CA 1
ATOM 2170 C C . LEU A 1 300 ? -20.086 6.769 2.883 1.00 82.12 300 LEU A C 1
ATOM 2172 O O . LEU A 1 300 ? -21.049 6.389 3.550 1.00 82.12 300 LEU A O 1
ATOM 2176 N N . CYS A 1 301 ? -19.814 8.065 2.730 1.00 84.75 301 CYS A N 1
ATOM 2177 C CA . CYS A 1 301 ? -20.630 9.123 3.320 1.00 84.75 301 CYS A CA 1
ATOM 2178 C C . CYS A 1 301 ? -22.050 9.150 2.743 1.00 84.75 301 CYS A C 1
ATOM 2180 O O . CYS A 1 301 ? -23.015 9.302 3.493 1.00 84.75 301 CYS A O 1
ATOM 2182 N N . ARG A 1 302 ? -22.210 8.934 1.430 1.00 81.50 302 ARG A N 1
ATOM 2183 C CA . ARG A 1 302 ? -23.529 8.815 0.779 1.00 81.50 302 ARG A CA 1
ATOM 2184 C C . ARG A 1 302 ? -24.305 7.588 1.266 1.00 81.50 302 ARG A C 1
ATOM 2186 O O . ARG A 1 302 ? -25.523 7.660 1.410 1.00 81.50 302 ARG A O 1
ATOM 2193 N N . MET A 1 303 ? -23.606 6.484 1.524 1.00 79.56 303 MET A N 1
ATOM 2194 C CA . MET A 1 303 ? -24.172 5.246 2.075 1.00 79.56 303 MET A CA 1
ATOM 2195 C C . MET A 1 303 ? -24.455 5.347 3.583 1.00 79.56 303 MET A C 1
ATOM 2197 O O . MET A 1 303 ? -25.144 4.496 4.143 1.00 79.56 303 MET A O 1
ATOM 2201 N N . GLY A 1 304 ? -24.016 6.433 4.227 1.00 84.94 304 GLY A N 1
ATOM 2202 C CA . GLY A 1 304 ? -24.322 6.739 5.619 1.00 84.94 304 GLY A CA 1
ATOM 2203 C C . GLY A 1 304 ? -23.425 6.016 6.616 1.00 84.94 304 GLY A C 1
ATOM 2204 O O . GLY A 1 304 ? -23.874 5.760 7.737 1.00 84.94 304 GLY A O 1
ATOM 2205 N N . ILE A 1 305 ? -22.179 5.690 6.240 1.00 90.56 305 ILE A N 1
ATOM 2206 C CA . ILE A 1 305 ? -21.224 5.114 7.189 1.00 90.56 305 ILE A CA 1
ATOM 2207 C C . ILE A 1 305 ? -21.079 6.030 8.407 1.00 90.56 305 ILE A C 1
ATOM 2209 O O . ILE A 1 305 ? -20.998 7.258 8.301 1.00 90.56 305 ILE A O 1
ATOM 2213 N N . LYS A 1 306 ? -21.011 5.433 9.593 1.00 94.75 306 LYS A N 1
ATOM 2214 C CA . LYS A 1 306 ? -20.695 6.173 10.809 1.00 94.75 306 LYS A CA 1
ATOM 2215 C C . LYS A 1 306 ? -19.181 6.311 10.928 1.00 94.75 306 LYS A C 1
ATOM 2217 O O . LYS A 1 306 ? -18.478 5.317 11.074 1.00 94.75 306 LYS A O 1
ATOM 2222 N N . LEU A 1 307 ? -18.690 7.544 10.918 1.00 95.00 307 LEU A N 1
ATOM 2223 C CA . LEU A 1 307 ? -17.302 7.859 11.248 1.00 95.00 307 LEU A CA 1
ATOM 2224 C C . LEU A 1 307 ? -17.197 8.108 12.757 1.00 95.00 307 LEU A C 1
ATOM 2226 O O . LEU A 1 307 ? -17.888 8.980 13.291 1.00 95.00 307 LEU A O 1
ATOM 2230 N N . THR A 1 308 ? -16.364 7.336 13.452 1.00 94.75 308 THR A N 1
ATOM 2231 C CA . THR A 1 308 ? -16.148 7.466 14.900 1.00 94.75 308 THR A CA 1
ATOM 2232 C C . THR A 1 308 ? -14.692 7.827 15.162 1.00 94.75 308 THR A C 1
ATOM 2234 O O . THR A 1 308 ? -13.799 7.053 14.841 1.00 94.75 308 THR A O 1
ATOM 2237 N N . ALA A 1 309 ? -14.441 8.975 15.788 1.00 93.31 309 ALA A N 1
ATOM 2238 C CA . ALA A 1 309 ? -13.101 9.318 16.256 1.00 93.31 309 ALA A CA 1
ATOM 2239 C C . ALA A 1 309 ? -12.808 8.632 17.602 1.00 93.31 309 ALA A C 1
ATOM 2241 O O . ALA A 1 309 ? -13.643 8.660 18.512 1.00 93.31 309 ALA A O 1
ATOM 2242 N N . ALA A 1 310 ? -11.617 8.057 17.743 1.00 92.12 310 ALA A N 1
ATOM 2243 C CA . ALA A 1 310 ? -11.082 7.547 19.001 1.00 92.12 310 ALA A CA 1
ATOM 2244 C C . ALA A 1 310 ? -10.722 8.688 19.963 1.00 92.12 310 ALA A C 1
ATOM 2246 O O . ALA A 1 310 ? -11.011 8.629 21.163 1.00 92.12 310 ALA A O 1
ATOM 2247 N N . GLY A 1 311 ? -10.117 9.751 19.432 1.00 90.31 311 GLY A N 1
ATOM 2248 C CA . GLY A 1 311 ? -9.579 10.866 20.196 1.00 90.31 311 GLY A CA 1
ATOM 2249 C C . GLY A 1 311 ? -8.268 10.536 20.917 1.00 90.31 311 GLY A C 1
ATOM 2250 O O . GLY A 1 311 ? -7.938 9.385 21.212 1.00 90.31 311 GLY A O 1
ATOM 2251 N N . GLU A 1 312 ? -7.519 11.587 21.261 1.00 89.06 312 GLU A N 1
ATOM 2252 C CA . GLU A 1 312 ? -6.166 11.475 21.831 1.00 89.06 312 GLU A CA 1
ATOM 2253 C C . GLU A 1 312 ? -6.045 10.557 23.064 1.00 89.06 312 GLU A C 1
ATOM 2255 O O . GLU A 1 312 ? -5.103 9.765 23.113 1.00 89.06 312 GLU A O 1
ATOM 2260 N N . PRO A 1 313 ? -6.962 10.575 24.057 1.00 90.06 313 PRO A N 1
ATOM 2261 C CA . PRO A 1 313 ? -6.838 9.681 25.209 1.00 90.06 313 PRO A CA 1
ATOM 2262 C C . PRO A 1 313 ? -6.921 8.194 24.844 1.00 90.06 313 PRO A C 1
ATOM 2264 O O . PRO A 1 313 ? -6.202 7.382 25.427 1.00 90.06 313 PRO A O 1
ATOM 2267 N N . ALA A 1 314 ? -7.790 7.828 23.896 1.00 92.19 314 ALA A N 1
ATOM 2268 C CA . ALA A 1 314 ? -7.924 6.444 23.453 1.00 92.19 314 ALA A CA 1
ATOM 2269 C C . ALA A 1 314 ? -6.730 6.033 22.584 1.00 92.19 314 ALA A C 1
ATOM 2271 O O . ALA A 1 314 ? -6.172 4.955 22.792 1.00 92.19 314 ALA A O 1
ATOM 2272 N N . LEU A 1 315 ? -6.278 6.922 21.693 1.00 91.69 315 LEU A N 1
ATOM 2273 C CA . LEU A 1 315 ? -5.084 6.715 20.875 1.00 91.69 315 LEU A CA 1
ATOM 2274 C C . LEU A 1 315 ? -3.825 6.506 21.728 1.00 91.69 315 LEU A C 1
ATOM 2276 O O . LEU A 1 315 ? -3.021 5.628 21.426 1.00 91.69 315 LEU A O 1
ATOM 2280 N N . GLU A 1 316 ? -3.661 7.252 22.820 1.00 93.94 316 GLU A N 1
ATOM 2281 C CA . GLU A 1 316 ? -2.553 7.043 23.758 1.00 93.94 316 GLU A CA 1
ATOM 2282 C C . GLU A 1 316 ? -2.627 5.664 24.432 1.00 93.94 316 GLU A C 1
ATOM 2284 O O . GLU A 1 316 ? -1.619 4.964 24.522 1.00 93.94 316 GLU A O 1
ATOM 2289 N N . GLY A 1 317 ? -3.821 5.224 24.842 1.00 96.81 317 GLY A N 1
ATOM 2290 C CA . GLY A 1 317 ? -4.021 3.871 25.370 1.00 96.81 317 GLY A CA 1
ATOM 2291 C C . GLY A 1 317 ? -3.664 2.780 24.354 1.00 96.81 317 GLY A C 1
ATOM 2292 O O . GLY A 1 317 ? -2.981 1.815 24.696 1.00 96.81 317 GLY A O 1
ATOM 2293 N N . LEU A 1 318 ? -4.060 2.961 23.092 1.00 97.44 318 LEU A N 1
ATOM 2294 C CA . LEU A 1 318 ? -3.724 2.054 21.990 1.00 97.44 318 LEU A CA 1
ATOM 2295 C C . LEU A 1 318 ? -2.210 2.024 21.726 1.00 97.44 318 LEU A C 1
ATOM 2297 O O . LEU A 1 318 ? -1.632 0.945 21.614 1.00 97.44 318 LEU A O 1
ATOM 2301 N N . ARG A 1 319 ? -1.545 3.188 21.702 1.00 96.62 319 ARG A N 1
ATOM 2302 C CA . ARG A 1 319 ? -0.081 3.309 21.556 1.00 96.62 319 ARG A CA 1
ATOM 2303 C C . ARG A 1 319 ? 0.671 2.595 22.680 1.00 96.62 319 ARG A C 1
ATOM 2305 O O . ARG A 1 319 ? 1.667 1.925 22.415 1.00 96.62 319 ARG A O 1
ATOM 2312 N N . GLN A 1 320 ? 0.193 2.705 23.918 1.00 97.94 320 GLN A N 1
ATOM 2313 C CA . GLN A 1 320 ? 0.778 2.001 25.062 1.00 97.94 320 GLN A CA 1
ATOM 2314 C C . GLN A 1 320 ? 0.611 0.484 24.949 1.00 97.94 320 GLN A C 1
ATOM 2316 O O . GLN A 1 320 ? 1.566 -0.249 25.210 1.00 97.94 320 GLN A O 1
ATOM 2321 N N . ALA A 1 321 ? -0.564 0.012 24.526 1.00 98.38 321 ALA A N 1
ATOM 2322 C CA . ALA A 1 321 ? -0.836 -1.413 24.352 1.00 98.38 321 ALA A CA 1
ATOM 2323 C C . ALA A 1 321 ? 0.098 -2.057 23.312 1.00 98.38 321 ALA A C 1
ATOM 2325 O O . ALA A 1 321 ? 0.640 -3.134 23.551 1.00 98.38 321 ALA A O 1
ATOM 2326 N N . VAL A 1 322 ? 0.372 -1.368 22.199 1.00 98.44 322 VAL A N 1
ATOM 2327 C CA . VAL A 1 322 ? 1.227 -1.884 21.111 1.00 98.44 322 VAL A CA 1
ATOM 2328 C C . VAL A 1 322 ? 2.728 -1.642 21.312 1.00 98.44 322 VAL A C 1
ATOM 2330 O O . VAL A 1 322 ? 3.524 -2.015 20.451 1.00 98.44 322 VAL A O 1
ATOM 2333 N N . ALA A 1 323 ? 3.166 -1.058 22.432 1.00 98.31 323 ALA A N 1
ATOM 2334 C CA . ALA A 1 323 ? 4.590 -0.811 22.695 1.00 98.31 323 ALA A CA 1
ATOM 2335 C C . ALA A 1 323 ? 5.496 -2.063 22.534 1.00 98.31 323 ALA A C 1
ATOM 2337 O O . ALA A 1 323 ? 6.560 -1.937 21.921 1.00 98.31 323 ALA A O 1
ATOM 2338 N N . PRO A 1 324 ? 5.090 -3.285 22.950 1.00 98.56 324 PRO A N 1
ATOM 2339 C CA . PRO A 1 324 ? 5.886 -4.499 22.717 1.00 98.56 324 PRO A CA 1
ATOM 2340 C C . PRO A 1 324 ? 6.090 -4.855 21.232 1.00 98.56 324 PRO A C 1
ATOM 2342 O O . PRO A 1 324 ? 7.051 -5.546 20.877 1.00 98.56 324 PRO A O 1
ATOM 2345 N N . VAL A 1 325 ? 5.204 -4.390 20.346 1.00 98.69 325 VAL A N 1
ATOM 2346 C CA . VAL A 1 325 ? 5.340 -4.571 18.893 1.00 98.69 325 VAL A CA 1
ATOM 2347 C C . VAL A 1 325 ? 6.501 -3.730 18.378 1.00 98.69 325 VAL A C 1
ATOM 2349 O O . VAL A 1 325 ? 7.341 -4.236 17.642 1.00 98.69 325 VAL A O 1
ATOM 2352 N N . TYR A 1 326 ? 6.625 -2.482 18.834 1.00 98.69 326 TYR A N 1
ATOM 2353 C CA . TYR A 1 326 ? 7.761 -1.625 18.488 1.00 98.69 326 TYR A CA 1
ATOM 2354 C C . TYR A 1 326 ? 9.097 -2.220 18.944 1.00 98.69 326 TYR A C 1
ATOM 2356 O O . TYR A 1 326 ? 10.065 -2.185 18.185 1.00 98.69 326 TYR A O 1
ATOM 2364 N N . ASP A 1 327 ? 9.144 -2.824 20.136 1.00 98.38 327 ASP A N 1
ATOM 2365 C CA . ASP A 1 327 ? 10.330 -3.545 20.618 1.00 98.38 327 ASP A CA 1
ATOM 2366 C C . ASP A 1 327 ? 10.669 -4.757 19.741 1.00 98.38 327 ASP A C 1
ATOM 2368 O O . ASP A 1 327 ? 11.837 -5.123 19.607 1.00 98.38 327 ASP A O 1
ATOM 2372 N N . THR A 1 328 ? 9.658 -5.396 19.147 1.00 98.31 328 THR A N 1
ATOM 2373 C CA . THR A 1 328 ? 9.839 -6.511 18.211 1.00 98.31 328 THR A CA 1
ATOM 2374 C C . THR A 1 328 ? 10.419 -6.021 16.889 1.00 98.31 328 THR A C 1
ATOM 2376 O O . THR A 1 328 ? 11.442 -6.552 16.459 1.00 98.31 328 THR A O 1
ATOM 2379 N N . ILE A 1 329 ? 9.836 -4.971 16.302 1.00 98.62 329 ILE A N 1
ATOM 2380 C CA . ILE A 1 329 ? 10.308 -4.359 15.050 1.00 98.62 329 ILE A CA 1
ATOM 2381 C C . ILE A 1 329 ? 11.752 -3.859 15.209 1.00 98.62 329 ILE A C 1
ATOM 2383 O O . ILE A 1 329 ? 12.591 -4.076 14.340 1.00 98.62 329 ILE A O 1
ATOM 2387 N N . ALA A 1 330 ? 12.082 -3.244 16.350 1.00 98.50 330 ALA A N 1
ATOM 2388 C CA . ALA A 1 330 ? 13.403 -2.671 16.609 1.00 98.50 330 ALA A CA 1
ATOM 2389 C C . ALA A 1 330 ? 14.549 -3.701 16.702 1.00 98.50 330 ALA A C 1
ATOM 2391 O O . ALA A 1 330 ? 15.716 -3.312 16.779 1.00 98.50 330 ALA A O 1
ATOM 2392 N N . ARG A 1 331 ? 14.252 -5.009 16.714 1.00 98.38 331 ARG A N 1
ATOM 2393 C CA . ARG A 1 331 ? 15.279 -6.068 16.693 1.00 98.38 331 ARG A CA 1
ATOM 2394 C C . ARG A 1 331 ? 15.978 -6.174 15.344 1.00 98.38 331 ARG A C 1
ATOM 2396 O O . ARG A 1 331 ? 17.122 -6.625 15.307 1.00 98.38 331 ARG A O 1
ATOM 2403 N N . ASP A 1 332 ? 15.307 -5.775 14.268 1.00 98.62 332 ASP A N 1
ATOM 2404 C CA . ASP A 1 332 ? 15.904 -5.665 12.943 1.00 98.62 332 ASP A CA 1
ATOM 2405 C C . ASP A 1 332 ? 16.462 -4.240 12.751 1.00 98.62 332 ASP A C 1
ATOM 2407 O O . ASP A 1 332 ? 15.705 -3.270 12.841 1.00 98.62 332 ASP A O 1
ATOM 2411 N N . PRO A 1 333 ? 17.772 -4.070 12.495 1.00 98.62 333 PRO A N 1
ATOM 2412 C CA . PRO A 1 333 ? 18.370 -2.744 12.358 1.00 98.62 333 PRO A CA 1
ATOM 2413 C C . PRO A 1 333 ? 17.810 -1.904 11.202 1.00 98.62 333 PRO A C 1
ATOM 2415 O O . PRO A 1 333 ? 17.758 -0.680 11.323 1.00 98.62 333 PRO A O 1
ATOM 2418 N N . LEU A 1 334 ? 17.403 -2.526 10.089 1.00 98.50 334 LEU A N 1
ATOM 2419 C CA . LEU A 1 334 ? 16.828 -1.805 8.949 1.00 98.50 334 LEU A CA 1
ATOM 2420 C C . LEU A 1 334 ? 15.402 -1.359 9.269 1.00 98.50 334 LEU A C 1
ATOM 2422 O O . LEU A 1 334 ? 15.060 -0.197 9.051 1.00 98.50 334 LEU A O 1
ATOM 2426 N N . ALA A 1 335 ? 14.603 -2.239 9.875 1.00 98.69 335 ALA A N 1
ATOM 2427 C CA . ALA A 1 335 ? 13.258 -1.887 10.322 1.00 98.69 335 ALA A CA 1
ATOM 2428 C C . ALA A 1 335 ? 13.282 -0.782 11.395 1.00 98.69 335 ALA A C 1
ATOM 2430 O O . ALA A 1 335 ? 12.482 0.156 11.348 1.00 98.69 335 ALA A O 1
ATOM 2431 N N . ALA A 1 336 ? 14.237 -0.846 12.331 1.00 98.75 336 ALA A N 1
ATOM 2432 C CA . ALA A 1 336 ? 14.474 0.198 13.325 1.00 98.75 336 ALA A CA 1
ATOM 2433 C C . ALA A 1 336 ? 14.812 1.546 12.669 1.00 98.75 336 ALA A C 1
ATOM 2435 O O . ALA A 1 336 ? 14.214 2.561 13.027 1.00 98.75 336 ALA A O 1
ATOM 2436 N N . ALA A 1 337 ? 15.707 1.553 11.676 1.00 98.75 337 ALA A N 1
ATOM 2437 C CA . ALA A 1 337 ? 16.085 2.765 10.953 1.00 98.75 337 ALA A CA 1
ATOM 2438 C C . ALA A 1 337 ? 14.894 3.395 10.208 1.00 98.75 337 ALA A C 1
ATOM 2440 O O . ALA A 1 337 ? 14.719 4.611 10.259 1.00 98.75 337 ALA A O 1
ATOM 2441 N N . VAL A 1 338 ? 14.028 2.583 9.586 1.00 98.69 338 VAL A N 1
ATOM 2442 C CA . VAL A 1 338 ? 12.783 3.065 8.960 1.00 98.69 338 VAL A CA 1
ATOM 2443 C C . VAL A 1 338 ? 11.863 3.727 9.993 1.00 98.69 338 VAL A C 1
ATOM 2445 O O . VAL A 1 338 ? 11.353 4.821 9.746 1.00 98.69 338 VAL A O 1
ATOM 2448 N N . MET A 1 339 ? 11.686 3.124 11.177 1.00 98.25 339 MET A N 1
ATOM 2449 C CA . MET A 1 339 ? 10.883 3.734 12.246 1.00 98.25 339 MET A CA 1
ATOM 2450 C C . MET A 1 339 ? 11.485 5.049 12.757 1.00 98.25 339 MET A C 1
ATOM 2452 O O . MET A 1 339 ? 10.754 5.996 13.049 1.00 98.25 339 MET A O 1
ATOM 2456 N N . GLU A 1 340 ? 12.807 5.120 12.900 1.00 98.06 340 GLU A N 1
ATOM 2457 C CA . GLU A 1 340 ? 13.503 6.338 13.322 1.00 98.06 340 GLU A CA 1
ATOM 2458 C C . GLU A 1 340 ? 13.347 7.465 12.298 1.00 98.06 340 GLU A C 1
ATOM 2460 O O . GLU A 1 340 ? 13.043 8.600 12.681 1.00 98.06 340 GLU A O 1
ATOM 2465 N N . ASP A 1 341 ? 13.473 7.154 11.007 1.00 97.06 341 ASP A N 1
ATOM 2466 C CA . ASP A 1 341 ? 13.221 8.108 9.930 1.00 97.06 341 ASP A CA 1
ATOM 2467 C C . ASP A 1 341 ? 11.771 8.592 9.941 1.00 97.06 341 ASP A C 1
ATOM 2469 O O . ASP A 1 341 ? 11.542 9.803 9.924 1.00 97.06 341 ASP A O 1
ATOM 2473 N N . ALA A 1 342 ? 10.796 7.691 10.071 1.00 96.69 342 ALA A N 1
ATOM 2474 C CA . ALA A 1 342 ? 9.386 8.063 10.169 1.00 96.69 342 ALA A CA 1
ATOM 2475 C C . ALA A 1 342 ? 9.115 8.989 11.365 1.00 96.69 342 ALA A C 1
ATOM 2477 O O . ALA A 1 342 ? 8.498 10.041 11.197 1.00 96.69 342 ALA A O 1
ATOM 2478 N N . ARG A 1 343 ? 9.645 8.681 12.557 1.00 95.81 343 ARG A N 1
ATOM 2479 C CA . ARG A 1 343 ? 9.515 9.549 13.747 1.00 95.81 343 ARG A CA 1
ATOM 2480 C C . ARG A 1 343 ? 10.128 10.928 13.518 1.00 95.81 343 ARG A C 1
ATOM 2482 O O . ARG A 1 343 ? 9.523 11.943 13.864 1.00 95.81 343 ARG A O 1
ATOM 2489 N N . ARG A 1 344 ? 11.325 10.978 12.929 1.00 95.38 344 ARG A N 1
ATOM 2490 C CA . ARG A 1 344 ? 12.029 12.230 12.623 1.00 95.38 344 ARG A CA 1
ATOM 2491 C C . ARG A 1 344 ? 11.251 13.078 11.619 1.00 95.38 344 ARG A C 1
ATOM 2493 O O . ARG A 1 344 ? 11.136 14.284 11.816 1.00 95.38 344 ARG A O 1
ATOM 2500 N N . LEU A 1 345 ? 10.735 12.464 10.556 1.00 93.75 345 LEU A N 1
ATOM 2501 C CA . LEU A 1 345 ? 9.972 13.134 9.501 1.00 93.75 345 LEU A CA 1
ATOM 2502 C C . LEU A 1 345 ? 8.604 13.611 10.001 1.00 93.75 345 LEU A C 1
ATOM 2504 O O . LEU A 1 345 ? 8.201 14.721 9.646 1.00 93.75 345 LEU A O 1
ATOM 2508 N N . ALA A 1 346 ? 7.943 12.830 10.860 1.00 89.75 346 ALA A N 1
ATOM 2509 C CA . ALA A 1 346 ? 6.685 13.194 11.507 1.00 89.75 346 ALA A CA 1
ATOM 2510 C C . ALA A 1 346 ? 6.850 14.406 12.437 1.00 89.75 346 ALA A C 1
ATOM 2512 O O . ALA A 1 346 ? 6.028 15.314 12.408 1.00 89.75 346 ALA A O 1
ATOM 2513 N N . ALA A 1 347 ? 7.949 14.480 13.199 1.00 87.88 347 ALA A N 1
ATOM 2514 C CA . ALA A 1 347 ? 8.221 15.596 14.112 1.00 87.88 347 ALA A CA 1
ATOM 2515 C C . ALA A 1 347 ? 8.411 16.957 13.411 1.00 87.88 347 ALA A C 1
ATOM 2517 O O . ALA A 1 347 ? 8.310 17.999 14.058 1.00 87.88 347 ALA A O 1
ATOM 2518 N N . ILE A 1 348 ? 8.720 16.951 12.111 1.00 83.00 348 ILE A N 1
ATOM 2519 C CA . ILE A 1 348 ? 8.918 18.163 11.301 1.00 83.00 348 ILE A CA 1
ATOM 2520 C C . ILE A 1 348 ? 7.832 18.367 10.237 1.00 83.00 348 ILE A C 1
ATOM 2522 O O . ILE A 1 348 ? 7.860 19.393 9.561 1.00 83.00 348 ILE A O 1
ATOM 2526 N N . SER A 1 349 ? 6.914 17.411 10.058 1.00 74.12 349 SER A N 1
ATOM 2527 C CA . SER A 1 349 ? 5.744 17.593 9.194 1.00 74.12 349 SER A CA 1
ATOM 2528 C C . SER A 1 349 ? 4.654 18.359 9.948 1.00 74.12 349 SER A C 1
ATOM 2530 O O . SER A 1 349 ? 4.535 18.259 11.173 1.00 74.12 349 SER A O 1
ATOM 2532 N N . THR A 1 350 ? 3.873 19.172 9.241 1.00 52.72 350 THR A N 1
ATOM 2533 C CA . THR A 1 350 ? 2.779 19.944 9.838 1.00 52.72 350 THR A CA 1
ATOM 2534 C C . THR A 1 350 ? 1.577 19.043 10.117 1.00 52.72 350 THR A C 1
ATOM 2536 O O . THR A 1 350 ? 0.619 19.033 9.355 1.00 52.72 350 THR A O 1
ATOM 2539 N N . GLY A 1 351 ? 1.622 18.341 11.250 1.00 52.19 351 GLY A N 1
ATOM 2540 C CA . GLY A 1 351 ? 0.463 17.707 11.880 1.00 52.19 351 GLY A CA 1
ATOM 2541 C C . GLY A 1 351 ? 0.174 16.270 11.444 1.00 52.19 351 GLY A C 1
ATOM 2542 O O . GLY A 1 351 ? 0.441 15.860 10.318 1.00 52.19 351 GLY A O 1
ATOM 2543 N N . GLN A 1 352 ? -0.386 15.506 12.383 1.00 57.59 352 GLN A N 1
ATOM 2544 C CA . GLN A 1 352 ? -1.050 14.229 12.119 1.00 57.59 352 GLN A CA 1
ATOM 2545 C C . GLN A 1 352 ? -2.199 14.464 11.124 1.00 57.59 352 GLN A C 1
ATOM 2547 O O . GLN A 1 352 ? -2.797 15.545 11.147 1.00 57.59 352 GLN A O 1
ATOM 2552 N N . ALA A 1 353 ? -2.513 13.484 10.269 1.00 64.56 353 ALA A N 1
ATOM 2553 C CA . ALA A 1 353 ? -3.692 13.600 9.414 1.00 64.56 353 ALA A CA 1
ATOM 2554 C C . ALA A 1 353 ? -4.928 13.844 10.304 1.00 64.56 353 ALA A C 1
ATOM 2556 O O . ALA A 1 353 ? -5.081 13.148 11.315 1.00 64.56 353 ALA A O 1
ATOM 2557 N N . PRO A 1 354 ? -5.759 14.860 10.004 1.00 63.78 354 PRO A N 1
ATOM 2558 C CA . PRO A 1 354 ? -6.975 15.100 10.767 1.00 63.78 354 PRO A CA 1
ATOM 2559 C C . PRO A 1 354 ? -7.910 13.893 10.660 1.00 63.78 354 PRO A C 1
ATOM 2561 O O . PRO A 1 354 ? -7.796 13.088 9.734 1.00 63.78 354 PRO A O 1
ATOM 2564 N N . ALA A 1 355 ? -8.843 13.787 11.608 1.00 78.25 355 ALA A N 1
ATOM 2565 C CA . ALA A 1 355 ? -9.902 12.794 11.526 1.00 78.25 355 ALA A CA 1
ATOM 2566 C C . ALA A 1 355 ? -10.634 12.921 10.183 1.00 78.25 355 ALA A C 1
ATOM 2568 O O . ALA A 1 355 ? -10.922 14.030 9.729 1.00 78.25 355 ALA A O 1
ATOM 2569 N N . ILE A 1 356 ? -10.941 11.783 9.568 1.00 86.06 356 ILE A N 1
ATOM 2570 C CA . ILE A 1 356 ? -11.776 11.739 8.374 1.00 86.06 356 ILE A CA 1
ATOM 2571 C C . ILE A 1 356 ? -13.174 12.226 8.759 1.00 86.06 356 ILE A C 1
ATOM 2573 O O . ILE A 1 356 ? -13.761 11.771 9.746 1.00 86.06 356 ILE A O 1
ATOM 2577 N N . GLU A 1 357 ? -13.716 13.140 7.965 1.00 85.75 357 GLU A N 1
ATOM 2578 C CA . GLU A 1 357 ? -15.052 13.689 8.152 1.00 85.75 357 GLU A CA 1
ATOM 2579 C C . GLU A 1 357 ? -15.848 13.543 6.859 1.00 85.75 357 GLU A C 1
ATOM 2581 O O . GLU A 1 357 ? -15.341 13.795 5.766 1.00 85.75 357 GLU A O 1
ATOM 2586 N N . CYS A 1 358 ? -17.124 13.179 6.993 1.00 84.19 358 CYS A N 1
ATOM 2587 C CA . CYS A 1 358 ? -18.075 13.358 5.912 1.00 84.19 358 CYS A CA 1
ATOM 2588 C C . CYS A 1 358 ? -18.373 14.844 5.818 1.00 84.19 358 CYS A C 1
ATOM 2590 O O . CYS A 1 358 ? -19.183 15.379 6.578 1.00 84.19 358 CYS A O 1
ATOM 2592 N N . THR A 1 359 ? -17.706 15.526 4.901 1.00 68.31 359 THR A N 1
ATOM 2593 C CA . THR A 1 359 ? -18.185 16.827 4.468 1.00 68.31 359 THR A CA 1
ATOM 2594 C C . THR A 1 359 ? -19.477 16.591 3.690 1.00 68.31 359 THR A C 1
ATOM 2596 O O . THR A 1 359 ? -19.586 15.649 2.902 1.00 68.31 359 THR A O 1
ATOM 2599 N N . GLU A 1 360 ? -20.507 17.408 3.933 1.00 49.91 360 GLU A N 1
ATOM 2600 C CA . GLU A 1 360 ? -21.572 17.507 2.938 1.00 49.91 360 GLU A CA 1
ATOM 2601 C C . GLU A 1 360 ? -20.871 17.856 1.627 1.00 49.91 360 GLU A C 1
ATOM 2603 O O . GLU A 1 360 ? -20.140 18.852 1.580 1.00 49.91 360 GLU A O 1
ATOM 2608 N N . ALA A 1 361 ? -21.044 17.020 0.592 1.00 42.62 361 ALA A N 1
ATOM 2609 C CA . ALA A 1 361 ? -20.638 17.388 -0.757 1.00 42.62 361 ALA A CA 1
ATOM 2610 C C . ALA A 1 361 ? -21.112 18.831 -0.955 1.00 42.62 361 ALA A C 1
ATOM 2612 O O . ALA A 1 361 ? -22.289 19.087 -0.668 1.00 42.62 361 ALA A O 1
ATOM 2613 N N . PRO A 1 362 ? -20.232 19.783 -1.319 1.00 32.94 362 PRO A N 1
ATOM 2614 C CA . PRO A 1 362 ? -20.639 21.172 -1.418 1.00 32.94 362 PRO A CA 1
ATOM 2615 C C . PRO A 1 362 ? -21.884 21.192 -2.291 1.00 32.94 362 PRO A C 1
ATOM 2617 O O . PRO A 1 362 ? -21.831 20.738 -3.434 1.00 32.94 362 PRO A O 1
ATOM 2620 N N . ALA A 1 363 ? -23.018 21.607 -1.711 1.00 33.47 363 ALA A N 1
ATOM 2621 C CA . ALA A 1 363 ? -24.282 21.707 -2.420 1.00 33.47 363 ALA A CA 1
ATOM 2622 C C . ALA A 1 363 ? -23.979 22.468 -3.699 1.00 33.47 363 ALA A C 1
ATOM 2624 O O . ALA A 1 363 ? -23.618 23.637 -3.571 1.00 33.47 363 ALA A O 1
ATOM 2625 N N . SER A 1 364 ? -24.015 21.767 -4.846 1.00 34.44 364 SER A N 1
ATOM 2626 C CA . SER A 1 364 ? -23.430 22.155 -6.134 1.00 34.44 364 SER A CA 1
ATOM 2627 C C . SER A 1 364 ? -23.152 23.647 -6.162 1.00 34.44 364 SER A C 1
ATOM 2629 O O . SER A 1 364 ? -24.066 24.437 -6.419 1.00 34.44 364 SER A O 1
ATOM 2631 N N . SER A 1 365 ? -21.948 24.047 -5.737 1.00 32.59 365 SER A N 1
ATOM 2632 C CA . SER A 1 365 ? -21.647 25.464 -5.597 1.00 32.59 365 SER A CA 1
ATOM 2633 C C . SER A 1 365 ? -21.725 26.009 -7.001 1.00 32.59 365 SER A C 1
ATOM 2635 O O . SER A 1 365 ? -20.867 25.671 -7.801 1.00 32.59 365 SER A O 1
ATOM 2637 N N . THR A 1 366 ? -22.782 26.752 -7.320 1.00 38.12 366 THR A N 1
ATOM 2638 C CA . THR A 1 366 ? -22.982 27.341 -8.641 1.00 38.12 366 THR A CA 1
ATOM 2639 C C . THR A 1 366 ? -21.725 28.143 -8.972 1.00 38.12 366 THR A C 1
ATOM 2641 O O . THR A 1 366 ? -21.481 29.140 -8.279 1.00 38.12 366 THR A O 1
ATOM 2644 N N . PRO A 1 367 ? -20.881 27.725 -9.934 1.00 40.62 367 PRO A N 1
ATOM 2645 C CA . PRO A 1 367 ? -19.618 28.408 -10.112 1.00 40.62 367 PRO A CA 1
ATOM 2646 C C . PRO A 1 367 ? -19.830 29.767 -10.752 1.00 40.62 367 PRO A C 1
ATOM 2648 O O . PRO A 1 367 ? -20.749 30.021 -11.532 1.00 40.62 367 PRO A O 1
ATOM 2651 N N . SER A 1 368 ? -18.966 30.669 -10.313 1.00 35.38 368 SER A N 1
ATOM 2652 C CA . SER A 1 368 ? -18.926 32.071 -10.671 1.00 35.38 368 SER A CA 1
ATOM 2653 C C . SER A 1 368 ? -18.933 32.262 -12.187 1.00 35.38 368 SER A C 1
ATOM 2655 O O . SER A 1 368 ? -18.019 31.837 -12.887 1.00 35.38 368 SER A O 1
ATOM 2657 N N . SER A 1 369 ? -19.937 32.991 -12.671 1.00 45.69 369 SER A N 1
ATOM 2658 C CA . SER A 1 369 ? -20.009 33.483 -14.043 1.00 45.69 369 SER A CA 1
ATOM 2659 C C . SER A 1 369 ? -18.731 34.226 -14.456 1.00 45.69 369 SER A C 1
ATOM 2661 O O . SER A 1 369 ? -18.250 35.065 -13.687 1.00 45.69 369 SER A O 1
ATOM 2663 N N . ALA A 1 370 ? -18.329 34.012 -15.715 1.00 43.12 370 ALA A N 1
ATOM 2664 C CA . ALA A 1 370 ? -17.356 34.758 -16.528 1.00 43.12 370 ALA A CA 1
ATOM 2665 C C . ALA A 1 370 ? -15.956 34.128 -16.701 1.00 43.12 370 ALA A C 1
ATOM 2667 O O . ALA A 1 370 ? -14.945 34.742 -16.366 1.00 43.12 370 ALA A O 1
ATOM 2668 N N . ALA A 1 371 ? -15.902 32.962 -17.348 1.00 46.31 371 ALA A N 1
ATOM 2669 C CA . ALA A 1 371 ? -14.779 32.581 -18.207 1.00 46.31 371 ALA A CA 1
ATOM 2670 C C . ALA A 1 371 ? -15.234 32.635 -19.679 1.00 46.31 371 ALA A C 1
ATOM 2672 O O . ALA A 1 371 ? -16.425 32.504 -19.968 1.00 46.31 371 ALA A O 1
ATOM 2673 N N . SER A 1 372 ? -14.307 32.897 -20.603 1.00 53.78 372 SER A N 1
ATOM 2674 C CA . SER A 1 372 ? -14.554 32.774 -22.047 1.00 53.78 372 SER A CA 1
ATOM 2675 C C . SER A 1 372 ? -15.069 31.364 -22.376 1.00 53.78 372 SER A C 1
ATOM 2677 O O . SER A 1 372 ? -14.673 30.428 -21.684 1.00 53.78 372 SER A O 1
ATOM 2679 N N . PRO A 1 373 ? -15.927 31.187 -23.399 1.00 65.81 373 PRO A N 1
ATOM 2680 C CA . PRO A 1 373 ? -16.422 29.862 -23.755 1.00 65.81 373 PRO A CA 1
ATOM 2681 C C . PRO A 1 373 ? -15.245 28.949 -24.103 1.00 65.81 373 PRO A C 1
ATOM 2683 O O . PRO A 1 373 ? -14.370 29.335 -24.885 1.00 65.81 373 PRO A O 1
ATOM 2686 N N . SER A 1 374 ? -15.232 27.769 -23.487 1.00 80.19 374 SER A N 1
ATOM 2687 C CA . SER A 1 374 ? -14.225 26.734 -23.713 1.00 80.19 374 SER A CA 1
ATOM 2688 C C . SER A 1 374 ? -14.155 26.373 -25.204 1.00 80.19 374 SER A C 1
ATOM 2690 O O . SER A 1 374 ? -15.183 26.384 -25.886 1.00 80.19 374 SER A O 1
ATOM 2692 N N . PRO A 1 375 ? -12.989 25.984 -25.746 1.00 83.25 375 PRO A N 1
ATOM 2693 C CA . PRO A 1 375 ? -12.912 25.426 -27.100 1.00 83.25 375 PRO A CA 1
ATOM 2694 C C . PRO A 1 375 ? -13.776 24.163 -27.288 1.00 83.25 375 PRO A C 1
ATOM 2696 O O . PRO A 1 375 ? -14.123 23.817 -28.421 1.00 83.25 375 PRO A O 1
ATOM 2699 N N . LEU A 1 376 ? -14.146 23.494 -26.191 1.00 91.81 376 LEU A N 1
ATOM 2700 C CA . LEU A 1 376 ? -15.010 22.313 -26.184 1.00 91.81 376 LEU A CA 1
ATOM 2701 C C . LEU A 1 376 ? -16.507 22.645 -26.153 1.00 91.81 376 LEU A C 1
ATOM 2703 O O . LEU A 1 376 ? -17.320 21.730 -26.244 1.00 91.81 376 LEU A O 1
ATOM 2707 N N . GLU A 1 377 ? -16.882 23.921 -26.059 1.00 92.25 377 GLU A N 1
ATOM 2708 C CA . GLU A 1 377 ? -18.278 24.364 -26.040 1.00 92.25 377 GLU A CA 1
ATOM 2709 C C . GLU A 1 377 ? -19.073 23.793 -27.234 1.00 92.25 377 GLU A C 1
ATOM 2711 O O . GLU A 1 377 ? -18.624 23.830 -28.394 1.00 92.25 377 GLU A O 1
ATOM 2716 N N . GLY A 1 378 ? -20.272 23.274 -26.948 1.00 92.19 378 GLY A N 1
ATOM 2717 C CA . GLY A 1 378 ? -21.167 22.657 -27.930 1.00 92.19 378 GLY A CA 1
ATOM 2718 C C . GLY A 1 378 ? -21.352 21.147 -27.754 1.00 92.19 378 GLY A C 1
ATOM 2719 O O . GLY A 1 378 ? -20.979 20.570 -26.734 1.00 92.19 378 GLY A O 1
ATOM 2720 N N . ALA A 1 379 ? -21.996 20.520 -28.742 1.00 94.06 379 ALA A N 1
ATOM 2721 C CA . ALA A 1 379 ? -22.344 19.102 -28.738 1.00 94.06 379 ALA A CA 1
ATOM 2722 C C . ALA A 1 379 ? -21.361 18.267 -29.573 1.00 94.06 379 ALA A C 1
ATOM 2724 O O . ALA A 1 379 ? -20.938 18.674 -30.657 1.00 94.06 379 ALA A O 1
ATOM 2725 N N . TRP A 1 380 ? -21.034 17.082 -29.069 1.00 95.38 380 TRP A N 1
ATOM 2726 C CA . TRP A 1 380 ? -20.054 16.160 -29.631 1.00 95.38 380 TRP A CA 1
ATOM 2727 C C . TRP A 1 380 ? -20.629 14.753 -29.633 1.00 95.38 380 TRP A C 1
ATOM 2729 O O . TRP A 1 380 ? -20.961 14.226 -28.576 1.00 95.38 380 TRP A O 1
ATOM 2739 N N . GLU A 1 381 ? -20.735 14.132 -30.800 1.00 95.19 381 GLU A N 1
ATOM 2740 C CA . GLU A 1 381 ? -21.335 12.810 -30.950 1.00 95.19 381 GLU A CA 1
ATOM 2741 C C . GLU A 1 381 ? -20.276 11.725 -31.164 1.00 95.19 381 GLU A C 1
ATOM 2743 O O . GLU A 1 381 ? -19.303 11.914 -31.897 1.00 95.19 381 GLU A O 1
ATOM 2748 N N . VAL A 1 382 ? -20.495 10.562 -30.553 1.00 94.88 382 VAL A N 1
ATOM 2749 C CA . VAL A 1 382 ? -19.756 9.327 -30.826 1.00 94.88 382 VAL A CA 1
ATOM 2750 C C . VAL A 1 382 ? -20.715 8.143 -30.861 1.00 94.88 382 VAL A C 1
ATOM 2752 O O . VAL A 1 382 ? -21.699 8.111 -30.128 1.00 94.88 382 VAL A O 1
ATOM 2755 N N . CYS A 1 383 ? -20.399 7.126 -31.662 1.00 94.75 383 CYS A N 1
ATOM 2756 C CA . CYS A 1 383 ? -21.065 5.827 -31.606 1.00 94.75 383 CYS A CA 1
ATOM 2757 C C . CYS A 1 383 ? -20.051 4.724 -31.302 1.00 94.75 383 CYS A C 1
ATOM 2759 O O . CYS A 1 383 ? -19.086 4.520 -32.048 1.00 94.75 383 CYS A O 1
ATOM 2761 N N . VAL A 1 384 ? -20.301 3.996 -30.218 1.00 92.88 384 VAL A N 1
ATOM 2762 C CA . VAL A 1 384 ? -19.416 2.970 -29.669 1.00 92.88 384 VAL A CA 1
ATOM 2763 C C . VAL A 1 384 ? -20.161 1.644 -29.585 1.00 92.88 384 VAL A C 1
ATOM 2765 O O . VAL A 1 384 ? -21.270 1.566 -29.061 1.00 92.88 384 VAL A O 1
ATOM 2768 N N . THR A 1 385 ? -19.565 0.576 -30.107 1.00 94.06 385 THR A N 1
ATOM 2769 C CA . THR A 1 385 ? -20.103 -0.784 -29.955 1.00 94.06 385 THR A CA 1
ATOM 2770 C C . THR A 1 385 ? -19.417 -1.529 -28.813 1.00 94.06 385 THR A C 1
ATOM 2772 O O . THR A 1 385 ? -18.293 -1.211 -28.430 1.00 94.06 385 THR A O 1
ATOM 2775 N N . TRP A 1 386 ? -20.067 -2.573 -28.290 1.00 90.25 386 TRP A N 1
ATOM 2776 C CA . TRP A 1 386 ? -19.463 -3.415 -27.254 1.00 90.25 386 TRP A CA 1
ATOM 2777 C C . TRP A 1 386 ? -18.172 -4.113 -27.714 1.00 90.25 386 TRP A C 1
ATOM 2779 O O . TRP A 1 386 ? -17.227 -4.254 -26.947 1.00 90.25 386 TRP A O 1
ATOM 2789 N N . GLU A 1 387 ? -18.104 -4.520 -28.983 1.00 91.38 387 GLU A N 1
ATOM 2790 C CA . GLU A 1 387 ? -16.893 -5.118 -29.557 1.00 91.38 387 GLU A CA 1
ATOM 2791 C C . GLU A 1 387 ? -15.713 -4.135 -29.542 1.00 91.38 387 GLU A C 1
ATOM 2793 O O . GLU A 1 387 ? -14.586 -4.510 -29.227 1.00 91.38 387 GLU A O 1
ATOM 2798 N N . GLU A 1 388 ? -15.980 -2.860 -29.821 1.00 90.31 388 GLU A N 1
ATOM 2799 C CA . GLU A 1 388 ? -14.963 -1.807 -29.815 1.00 90.31 388 GLU A CA 1
ATOM 2800 C C . GLU A 1 388 ? -14.538 -1.420 -28.398 1.00 90.31 388 GLU A C 1
ATOM 2802 O O . GLU A 1 388 ? -13.359 -1.168 -28.172 1.00 90.31 388 GLU A O 1
ATOM 2807 N N . MET A 1 389 ? -15.466 -1.444 -27.439 1.00 88.69 389 MET A N 1
ATOM 2808 C CA . MET A 1 389 ? -15.159 -1.305 -26.011 1.00 88.69 389 MET A CA 1
ATOM 2809 C C . MET A 1 389 ? -14.196 -2.399 -25.547 1.00 88.69 389 MET A C 1
ATOM 2811 O O . MET A 1 389 ? -13.155 -2.095 -24.970 1.00 88.69 389 MET A O 1
ATOM 2815 N N . LEU A 1 390 ? -14.490 -3.664 -25.863 1.00 82.12 390 LEU A N 1
ATOM 2816 C CA . LEU A 1 390 ? -13.611 -4.792 -25.539 1.00 82.12 390 LEU A CA 1
ATOM 2817 C C . LEU A 1 390 ? -12.230 -4.649 -26.192 1.00 82.12 390 LEU A C 1
ATOM 2819 O O . LEU A 1 390 ? -11.214 -4.913 -25.552 1.00 82.12 390 LEU A O 1
ATOM 2823 N N . ALA A 1 391 ? -12.177 -4.206 -27.451 1.00 84.88 391 ALA A N 1
ATOM 2824 C CA . ALA A 1 391 ? -10.915 -3.950 -28.145 1.00 84.88 391 ALA A CA 1
ATOM 2825 C C . ALA A 1 391 ? -10.110 -2.798 -27.515 1.00 84.88 391 ALA A C 1
ATOM 2827 O O . ALA A 1 391 ? -8.882 -2.805 -27.585 1.00 84.88 391 ALA A O 1
ATOM 2828 N N . ALA A 1 392 ? -10.791 -1.837 -26.887 1.00 79.38 392 ALA A N 1
ATOM 2829 C CA . ALA A 1 392 ? -10.198 -0.729 -26.142 1.00 79.38 392 ALA A CA 1
ATOM 2830 C C . ALA A 1 392 ? -9.895 -1.064 -24.667 1.00 79.38 392 ALA A C 1
ATOM 2832 O O . ALA A 1 392 ? -9.470 -0.183 -23.923 1.00 79.38 392 ALA A O 1
ATOM 2833 N N . GLY A 1 393 ? -10.079 -2.323 -24.251 1.00 78.50 393 GLY A N 1
ATOM 2834 C CA . GLY A 1 393 ? -9.740 -2.798 -22.908 1.00 78.50 393 GLY A CA 1
ATOM 2835 C C . GLY A 1 393 ? -10.847 -2.648 -21.865 1.00 78.50 393 GLY A C 1
ATOM 2836 O O . GLY A 1 393 ? -10.542 -2.707 -20.679 1.00 78.50 393 GLY A O 1
ATOM 2837 N N . ALA A 1 394 ? -12.104 -2.461 -22.279 1.00 74.38 394 ALA A N 1
ATOM 2838 C CA . ALA A 1 394 ? -13.227 -2.378 -21.349 1.00 74.38 394 ALA A CA 1
ATOM 2839 C C . ALA A 1 394 ? -13.473 -3.700 -20.608 1.00 74.38 394 ALA A C 1
ATOM 2841 O O . ALA A 1 394 ? -13.425 -4.781 -21.209 1.00 74.38 394 ALA A O 1
ATOM 2842 N N . ASP A 1 395 ? -13.808 -3.613 -19.322 1.00 78.56 395 ASP A N 1
ATOM 2843 C CA . ASP A 1 395 ? -14.227 -4.763 -18.523 1.00 78.56 395 ASP A CA 1
ATOM 2844 C C . ASP A 1 395 ? -15.729 -5.051 -18.671 1.00 78.56 395 ASP A C 1
ATOM 2846 O O . ASP A 1 395 ? -16.513 -4.219 -19.125 1.00 78.56 395 ASP A O 1
ATOM 2850 N N . ALA A 1 396 ? -16.157 -6.255 -18.280 1.00 69.44 396 ALA A N 1
ATOM 2851 C CA . ALA A 1 396 ? -17.537 -6.707 -18.460 1.00 69.44 396 ALA A CA 1
ATOM 2852 C C . ALA A 1 396 ? -18.595 -5.842 -17.740 1.00 69.44 396 ALA A C 1
ATOM 2854 O O . ALA A 1 396 ? -19.752 -5.841 -18.169 1.00 69.44 396 ALA A O 1
ATOM 2855 N N . GLY A 1 397 ? -18.226 -5.126 -16.674 1.00 68.12 397 GLY A N 1
ATOM 2856 C CA . GLY A 1 397 ? -19.082 -4.189 -15.942 1.00 68.12 397 GLY A CA 1
ATOM 2857 C C . GLY A 1 397 ? -19.382 -2.906 -16.719 1.00 68.12 397 GLY A C 1
ATOM 2858 O O . GLY A 1 397 ? -20.422 -2.284 -16.499 1.00 68.12 397 GLY A O 1
ATOM 2859 N N . GLU A 1 398 ? -18.556 -2.561 -17.707 1.00 76.88 398 GLU A N 1
ATOM 2860 C CA . GLU A 1 398 ? -18.805 -1.430 -18.605 1.00 76.88 398 GLU A CA 1
ATOM 2861 C C . GLU A 1 398 ? -19.865 -1.729 -19.679 1.00 76.88 398 GLU A C 1
ATOM 2863 O O . GLU A 1 398 ? -20.250 -0.825 -20.425 1.00 76.88 398 GLU A O 1
ATOM 2868 N N . ASN A 1 399 ? -20.370 -2.969 -19.769 1.00 80.94 399 ASN A N 1
ATOM 2869 C CA . ASN A 1 399 ? -21.407 -3.355 -20.727 1.00 80.94 399 ASN A CA 1
ATOM 2870 C C . ASN A 1 399 ? -22.803 -2.888 -20.296 1.00 80.94 399 ASN A C 1
ATOM 2872 O O . ASN A 1 399 ? -23.657 -3.681 -19.886 1.00 80.94 399 ASN A O 1
ATOM 2876 N N . ASN A 1 400 ? -23.035 -1.585 -20.389 1.00 78.88 400 ASN A N 1
ATOM 2877 C CA . ASN A 1 400 ? -24.280 -0.954 -19.986 1.00 78.88 400 ASN A CA 1
ATOM 2878 C C . ASN A 1 400 ? -24.749 0.096 -21.020 1.00 78.88 400 ASN A C 1
ATOM 2880 O O . ASN A 1 400 ? -24.000 0.481 -21.926 1.00 78.88 400 ASN A O 1
ATOM 2884 N N . PRO A 1 401 ? -26.007 0.561 -20.923 1.00 71.44 401 PRO A N 1
ATOM 2885 C CA . PRO A 1 401 ? -26.550 1.553 -21.848 1.00 71.44 401 PRO A CA 1
ATOM 2886 C C . PRO A 1 401 ? -25.888 2.939 -21.783 1.00 71.44 401 PRO A C 1
ATOM 2888 O O . PRO A 1 401 ? -26.110 3.724 -22.702 1.00 71.44 401 PRO A O 1
ATOM 2891 N N . GLU A 1 402 ? -25.115 3.262 -20.748 1.00 73.75 402 GLU A N 1
ATOM 2892 C CA . GLU A 1 402 ? -24.419 4.553 -20.601 1.00 73.75 402 GLU A CA 1
ATOM 2893 C C . GLU A 1 402 ? -23.116 4.603 -21.404 1.00 73.75 402 GLU A C 1
ATOM 2895 O O . GLU A 1 402 ? -22.706 5.681 -21.832 1.00 73.75 402 GLU A O 1
ATOM 2900 N N . ASN A 1 403 ? -22.534 3.438 -21.704 1.00 81.75 403 ASN A N 1
ATOM 2901 C CA . ASN A 1 403 ? -21.246 3.305 -22.388 1.00 81.75 403 ASN A CA 1
ATOM 2902 C C . ASN A 1 403 ? -21.334 2.790 -23.836 1.00 81.75 403 ASN A C 1
ATOM 2904 O O . ASN A 1 403 ? -20.358 2.872 -24.582 1.00 81.75 403 ASN A O 1
ATOM 2908 N N . ILE A 1 404 ? -22.467 2.204 -24.238 1.00 86.69 404 ILE A N 1
ATOM 2909 C CA . ILE A 1 404 ? -22.618 1.555 -25.550 1.00 86.69 404 ILE A CA 1
ATOM 2910 C C . ILE A 1 404 ? -23.753 2.185 -26.351 1.00 86.69 404 ILE A C 1
ATOM 2912 O O . ILE A 1 404 ? -24.855 2.413 -25.850 1.00 86.69 404 ILE A O 1
ATOM 2916 N N . GLY A 1 405 ? -23.526 2.367 -27.647 1.00 89.56 405 GLY A N 1
ATOM 2917 C CA . GLY A 1 405 ? -24.435 2.955 -28.625 1.00 89.56 405 GLY A CA 1
ATOM 2918 C C . GLY A 1 405 ? -23.965 4.348 -29.035 1.00 89.56 405 GLY A C 1
ATOM 2919 O O . GLY A 1 405 ? -22.777 4.634 -28.966 1.00 89.56 405 GLY A O 1
ATOM 2920 N N . CYS A 1 406 ? -24.874 5.192 -29.521 1.00 92.81 406 CYS A N 1
ATOM 2921 C CA . CYS A 1 406 ? -24.544 6.580 -29.844 1.00 92.81 406 CYS A CA 1
ATOM 2922 C C . CYS A 1 406 ? -24.809 7.491 -28.644 1.00 92.81 406 CYS A C 1
ATOM 2924 O O . CYS A 1 406 ? -25.813 7.307 -27.944 1.00 92.81 406 CYS A O 1
ATOM 2926 N N . HIS A 1 407 ? -23.898 8.430 -28.417 1.00 90.31 407 HIS A N 1
ATOM 2927 C CA . HIS A 1 407 ? -23.834 9.327 -27.271 1.00 90.31 407 HIS A CA 1
ATOM 2928 C C . HIS A 1 407 ? -23.504 10.729 -27.760 1.00 90.31 407 HIS A C 1
ATOM 2930 O O . HIS A 1 407 ? -22.639 10.889 -28.620 1.00 90.31 407 HIS A O 1
ATOM 2936 N N . VAL A 1 408 ? -24.153 11.725 -27.175 1.00 93.12 408 VAL A N 1
ATOM 2937 C CA . VAL A 1 408 ? -23.834 13.136 -27.351 1.00 93.12 408 VAL A CA 1
ATOM 2938 C C . VAL A 1 408 ? -23.319 13.670 -26.023 1.00 93.12 408 VAL A C 1
ATOM 2940 O O . VAL A 1 408 ? -24.050 13.666 -25.035 1.00 93.12 408 VAL A O 1
ATOM 2943 N N . LEU A 1 409 ? -22.074 14.145 -26.012 1.00 93.38 409 LEU A N 1
ATOM 2944 C CA . LEU A 1 409 ? -21.517 14.969 -24.946 1.00 93.38 409 LEU A CA 1
ATOM 2945 C C . LEU A 1 409 ? -21.726 16.436 -25.305 1.00 93.38 409 LEU A C 1
ATOM 2947 O O . LEU A 1 409 ? -21.155 16.933 -26.274 1.00 93.38 409 LEU A O 1
ATOM 2951 N N . ARG A 1 410 ? -22.547 17.137 -24.528 1.00 93.12 410 ARG A N 1
ATOM 2952 C CA . ARG A 1 410 ? -22.742 18.583 -24.667 1.00 93.12 410 ARG A CA 1
ATOM 2953 C C . ARG A 1 410 ? -22.049 19.301 -23.528 1.00 93.12 410 ARG A C 1
ATOM 2955 O O . ARG A 1 410 ? -22.375 19.011 -22.384 1.00 93.12 410 ARG A O 1
ATOM 2962 N N . PHE A 1 411 ? -21.171 20.244 -23.847 1.00 93.31 411 PHE A N 1
ATOM 2963 C CA . PHE A 1 411 ? -20.541 21.136 -22.877 1.00 93.31 411 PHE A CA 1
ATOM 2964 C C . PHE A 1 411 ? -21.189 22.516 -22.947 1.00 93.31 411 PHE A C 1
ATOM 2966 O O . PHE A 1 411 ? -21.318 23.075 -24.041 1.00 93.31 411 PHE A O 1
ATOM 2973 N N . GLU A 1 412 ? -21.584 23.042 -21.788 1.00 91.50 412 GLU A N 1
ATOM 2974 C CA . GLU A 1 412 ? -22.042 24.424 -21.632 1.00 91.50 412 GLU A CA 1
ATOM 2975 C C . GLU A 1 412 ? -21.406 25.031 -20.382 1.00 91.50 412 GLU A C 1
ATOM 2977 O O . GLU A 1 412 ? -21.783 24.701 -19.253 1.00 91.50 412 GLU A O 1
ATOM 2982 N N . GLY A 1 413 ? -20.400 25.887 -20.578 1.00 87.88 413 GLY A N 1
ATOM 2983 C CA . GLY A 1 413 ? -19.598 26.414 -19.476 1.00 87.88 413 GLY A CA 1
ATOM 2984 C C . GLY A 1 413 ? -18.874 25.307 -18.704 1.00 87.88 413 GLY A C 1
ATOM 2985 O O . GLY A 1 413 ? -18.028 24.605 -19.251 1.00 87.88 413 GLY A O 1
ATOM 2986 N N . ASP A 1 414 ? -19.191 25.173 -17.420 1.00 87.00 414 ASP A N 1
ATOM 2987 C CA . ASP A 1 414 ? -18.637 24.178 -16.496 1.00 87.00 414 ASP A CA 1
ATOM 2988 C C . ASP A 1 414 ? -19.515 22.927 -16.366 1.00 87.00 414 ASP A C 1
ATOM 2990 O O . ASP A 1 414 ? -19.275 22.091 -15.497 1.00 87.00 414 ASP A O 1
ATOM 2994 N N . ARG A 1 415 ? -20.558 22.792 -17.189 1.00 91.00 415 ARG A N 1
ATOM 2995 C CA . ARG A 1 415 ? -21.470 21.648 -17.164 1.00 91.00 415 ARG A CA 1
ATOM 2996 C C . ARG A 1 415 ? -21.308 20.778 -18.387 1.00 91.00 415 ARG A C 1
ATOM 2998 O O . ARG A 1 415 ? -21.004 21.259 -19.480 1.00 91.00 415 ARG A O 1
ATOM 3005 N N . PHE A 1 416 ? -21.606 19.498 -18.202 1.00 92.75 416 PHE A N 1
ATOM 3006 C CA . PHE A 1 416 ? -21.787 18.586 -19.315 1.00 92.75 416 PHE A CA 1
ATOM 3007 C C . PHE A 1 416 ? -23.054 17.742 -19.164 1.00 92.75 416 PHE A C 1
ATOM 3009 O O . PHE A 1 416 ? -23.517 17.483 -18.053 1.00 92.75 416 PHE A O 1
ATOM 3016 N N . TRP A 1 417 ? -23.579 17.289 -20.301 1.00 91.81 417 TRP A N 1
ATOM 3017 C CA . TRP A 1 417 ? -24.628 16.274 -20.385 1.00 91.81 417 TRP A CA 1
ATOM 3018 C C . TRP A 1 417 ? -24.214 15.190 -21.367 1.00 91.81 417 TRP A C 1
ATOM 3020 O O . TRP A 1 417 ? -23.698 15.496 -22.442 1.00 91.81 417 TRP A O 1
ATOM 3030 N N . ASN A 1 418 ? -24.509 13.946 -21.014 1.00 90.50 418 ASN A N 1
ATOM 3031 C CA . ASN A 1 418 ? -24.359 12.761 -21.840 1.00 90.50 418 ASN A CA 1
ATOM 3032 C C . ASN A 1 418 ? -25.742 12.147 -22.089 1.00 90.50 418 ASN A C 1
ATOM 3034 O O . ASN A 1 418 ? -26.468 11.782 -21.159 1.00 90.50 418 ASN A O 1
ATOM 3038 N N . TYR A 1 419 ? -26.138 12.057 -23.351 1.00 89.44 419 TYR A N 1
ATOM 3039 C CA . TYR A 1 419 ? -27.470 11.594 -23.732 1.00 89.44 419 TYR A CA 1
ATOM 3040 C C . TYR A 1 419 ? -27.457 10.941 -25.111 1.00 89.44 419 TYR A C 1
ATOM 3042 O O . TYR A 1 419 ? -26.466 10.967 -25.838 1.00 89.44 419 TYR A O 1
ATOM 3050 N N . ARG A 1 420 ? -28.563 10.299 -25.475 1.00 88.19 420 ARG A N 1
ATOM 3051 C CA . ARG A 1 420 ? -28.755 9.705 -26.798 1.00 88.19 420 ARG A CA 1
ATOM 3052 C C . ARG A 1 420 ? -29.062 10.790 -27.839 1.00 88.19 420 ARG A C 1
ATOM 3054 O O . ARG A 1 420 ? -29.827 11.699 -27.521 1.00 88.19 420 ARG A O 1
ATOM 3061 N N . PRO A 1 421 ? -28.560 10.665 -29.082 1.00 87.19 421 PRO A N 1
ATOM 3062 C CA . PRO A 1 421 ? -28.949 11.560 -30.170 1.00 87.19 421 PRO A CA 1
ATOM 3063 C C . PRO A 1 421 ? -30.473 11.687 -30.296 1.00 87.19 421 PRO A C 1
ATOM 3065 O O . PRO A 1 421 ? -31.202 10.693 -30.172 1.00 87.19 421 PRO A O 1
ATOM 3068 N N . GLY A 1 422 ? -30.959 12.907 -30.524 1.00 79.44 422 GLY A N 1
ATOM 3069 C CA . GLY A 1 422 ? -32.390 13.224 -30.574 1.00 79.44 422 GLY A CA 1
ATOM 3070 C C . GLY A 1 422 ? -33.117 13.321 -29.221 1.00 79.44 422 GLY A C 1
ATOM 3071 O O . GLY A 1 422 ? -34.345 13.445 -29.211 1.00 79.44 422 GLY A O 1
ATOM 3072 N N . SER A 1 423 ? -32.410 13.265 -28.087 1.00 78.62 423 SER A N 1
ATOM 3073 C CA . SER A 1 423 ? -32.953 13.567 -26.750 1.00 78.62 423 SER A CA 1
ATOM 3074 C C . SER A 1 423 ? -32.644 15.007 -26.316 1.00 78.62 423 SER A C 1
ATOM 3076 O O . SER A 1 423 ? -31.636 15.577 -26.715 1.00 78.62 423 SER A O 1
ATOM 3078 N N . GLU A 1 424 ? -33.504 15.610 -25.484 1.00 69.69 424 GLU A N 1
ATOM 3079 C CA . GLU A 1 424 ? -33.277 16.976 -24.984 1.00 69.69 424 GLU A CA 1
ATOM 3080 C C . GLU A 1 424 ? -32.248 16.995 -23.830 1.00 69.69 424 GLU A C 1
ATOM 3082 O O . GLU A 1 424 ? -32.443 16.262 -22.846 1.00 69.69 424 GLU A O 1
ATOM 3087 N N . PRO A 1 425 ? -31.211 17.864 -23.884 1.00 63.94 425 PRO A N 1
ATOM 3088 C CA . PRO A 1 425 ? -30.257 18.052 -22.790 1.00 63.94 425 PRO A CA 1
ATOM 3089 C C . PRO A 1 425 ? -30.962 18.404 -21.473 1.00 63.94 425 PRO A C 1
ATOM 3091 O O . PRO A 1 425 ? -31.845 19.260 -21.435 1.00 63.94 425 PRO A O 1
ATOM 3094 N N . GLY A 1 426 ? -30.587 17.740 -20.377 1.00 56.69 426 GLY A N 1
ATOM 3095 C CA . GLY A 1 426 ? -31.145 17.993 -19.040 1.00 56.69 426 GLY A CA 1
ATOM 3096 C C . GLY A 1 426 ? -32.538 17.401 -18.773 1.00 56.69 426 GLY A C 1
ATOM 3097 O O . GLY A 1 426 ? -33.017 17.452 -17.636 1.00 56.69 426 GLY A O 1
ATOM 3098 N N . SER A 1 427 ? -33.191 16.787 -19.766 1.00 59.34 427 SER A N 1
ATOM 3099 C CA . SER A 1 427 ? -34.400 15.996 -19.523 1.00 59.34 427 SER A CA 1
ATOM 3100 C C . SER A 1 427 ? -34.006 14.626 -18.960 1.00 59.34 427 SER A C 1
ATOM 3102 O O . SER A 1 427 ? -33.325 13.863 -19.628 1.00 59.34 427 SER A O 1
ATOM 3104 N N . HIS A 1 428 ? -34.445 14.267 -17.747 1.00 63.84 428 HIS A N 1
ATOM 3105 C CA . HIS A 1 428 ? -34.218 12.926 -17.163 1.00 63.84 428 HIS A CA 1
ATOM 3106 C C . HIS A 1 428 ? -35.163 11.867 -17.785 1.00 63.84 428 HIS A C 1
ATOM 3108 O O . HIS A 1 428 ? -35.763 11.040 -17.095 1.00 63.84 428 HIS A O 1
ATOM 3114 N N . GLY A 1 429 ? -35.400 11.974 -19.095 1.00 57.47 429 GLY A N 1
ATOM 3115 C CA . GLY A 1 429 ? -36.326 11.153 -19.871 1.00 57.47 429 GLY A CA 1
ATOM 3116 C C . GLY A 1 429 ? -35.648 9.964 -20.554 1.00 57.47 429 GLY A C 1
ATOM 3117 O O . GLY A 1 429 ? -34.484 9.654 -20.319 1.00 57.47 429 GLY A O 1
ATOM 3118 N N . ALA A 1 430 ? -36.392 9.289 -21.435 1.00 56.88 430 ALA A N 1
ATOM 3119 C CA . ALA A 1 430 ? -35.879 8.171 -22.223 1.00 56.88 430 ALA A CA 1
ATOM 3120 C C . ALA A 1 430 ? -34.777 8.653 -23.187 1.00 56.88 430 ALA A C 1
ATOM 3122 O O . ALA A 1 430 ? -35.083 9.204 -24.242 1.00 56.88 430 ALA A O 1
ATOM 3123 N N . GLY A 1 431 ? -33.515 8.455 -22.800 1.00 63.66 431 GLY A N 1
ATOM 3124 C CA . GLY A 1 431 ? -32.334 8.866 -23.562 1.00 63.66 431 GLY A CA 1
ATOM 3125 C C . GLY A 1 431 ? -31.312 9.673 -22.762 1.00 63.66 431 GLY A C 1
ATOM 3126 O O . GLY A 1 431 ? -30.198 9.852 -23.242 1.00 63.66 431 GLY A O 1
ATOM 3127 N N . PHE A 1 432 ? -31.641 10.095 -21.539 1.00 77.38 432 PHE A N 1
ATOM 3128 C CA . PHE A 1 432 ? -30.642 10.566 -20.582 1.00 77.38 432 PHE A CA 1
ATOM 3129 C C . PHE A 1 432 ? -29.720 9.421 -20.174 1.00 77.38 432 PHE A C 1
ATOM 3131 O O . PHE A 1 432 ? -30.205 8.314 -19.924 1.00 77.38 432 PHE A O 1
ATOM 3138 N N . LEU A 1 433 ? -28.419 9.692 -20.116 1.00 79.38 433 LEU A N 1
ATOM 3139 C CA . LEU A 1 433 ? -27.431 8.736 -19.631 1.00 79.38 433 LEU A CA 1
ATOM 3140 C C . LEU A 1 433 ? -26.801 9.262 -18.348 1.00 79.38 433 LEU A C 1
ATOM 3142 O O . LEU A 1 433 ? -26.914 8.604 -17.324 1.00 79.38 433 LEU A O 1
ATOM 3146 N N . SER A 1 434 ? -26.231 10.466 -18.388 1.00 83.44 434 SER A N 1
ATOM 3147 C CA . SER A 1 434 ? -25.555 11.059 -17.235 1.00 83.44 434 SER A CA 1
ATOM 3148 C C . SER A 1 434 ? -25.326 12.566 -17.409 1.00 83.44 434 SER A C 1
ATOM 3150 O O . SER A 1 434 ? -25.431 13.108 -18.515 1.00 83.44 434 SER A O 1
ATOM 3152 N N . ASP A 1 435 ? -25.043 13.278 -16.319 1.00 88.19 435 ASP A N 1
ATOM 3153 C CA . ASP A 1 435 ? -24.644 14.687 -16.337 1.00 88.19 435 ASP A CA 1
ATOM 3154 C C . ASP A 1 435 ? -23.717 15.028 -15.167 1.00 88.19 435 ASP A C 1
ATOM 3156 O O . ASP A 1 435 ? -23.485 14.225 -14.261 1.00 88.19 435 ASP A O 1
ATOM 3160 N N . GLY A 1 436 ? -23.153 16.231 -15.201 1.00 87.00 436 GLY A N 1
ATOM 3161 C CA . GLY A 1 436 ? -22.281 16.685 -14.131 1.00 87.00 436 GLY A CA 1
ATOM 3162 C C . GLY A 1 436 ? -21.571 17.989 -14.445 1.00 87.00 436 GLY A C 1
ATOM 3163 O O . GLY A 1 436 ? -22.032 18.788 -15.271 1.00 87.00 436 GLY A O 1
ATOM 3164 N N . THR A 1 437 ? -20.447 18.209 -13.770 1.00 89.56 437 THR A N 1
ATOM 3165 C CA . THR A 1 437 ? -19.573 19.361 -14.017 1.00 89.56 437 THR A CA 1
ATOM 3166 C C . THR A 1 437 ? -18.262 18.936 -14.661 1.00 89.56 437 THR A C 1
ATOM 3168 O O . THR A 1 437 ? -17.850 17.779 -14.578 1.00 89.56 437 THR A O 1
ATOM 3171 N N . VAL A 1 438 ? -17.611 19.881 -15.331 1.00 91.38 438 VAL A N 1
ATOM 3172 C CA . VAL A 1 438 ? -16.286 19.708 -15.916 1.00 91.38 438 VAL A CA 1
ATOM 3173 C C . VAL A 1 438 ? -15.342 20.817 -15.492 1.00 91.38 438 VAL A C 1
ATOM 3175 O O . VAL A 1 438 ? -15.708 21.989 -15.443 1.00 91.38 438 VAL A O 1
ATOM 3178 N N . GLU A 1 439 ? -14.096 20.437 -15.249 1.00 88.62 439 GLU A N 1
ATOM 3179 C CA . GLU A 1 439 ? -12.965 21.355 -15.163 1.00 88.62 439 GLU A CA 1
ATOM 3180 C C . GLU A 1 439 ? -12.092 21.129 -16.393 1.00 88.62 439 GLU A C 1
ATOM 3182 O O . GLU A 1 439 ? -11.685 20.000 -16.660 1.00 88.62 439 GLU A O 1
ATOM 3187 N N . ILE A 1 440 ? -11.832 22.185 -17.161 1.00 87.81 440 ILE A N 1
ATOM 3188 C CA . ILE A 1 440 ? -11.031 22.121 -18.385 1.00 87.81 440 ILE A CA 1
ATOM 3189 C C . ILE A 1 440 ? -9.802 22.997 -18.176 1.00 87.81 440 ILE A C 1
ATOM 3191 O O . ILE A 1 440 ? -9.940 24.200 -17.945 1.00 87.81 440 ILE A O 1
ATOM 3195 N N . ASP A 1 441 ? -8.619 22.403 -18.287 1.00 83.00 441 ASP A N 1
ATOM 3196 C CA . ASP A 1 441 ? -7.355 23.130 -18.316 1.00 83.00 441 ASP A CA 1
ATOM 3197 C C . ASP A 1 441 ? -6.792 23.090 -19.748 1.00 83.00 441 ASP A C 1
ATOM 3199 O O . ASP A 1 441 ? -6.513 22.047 -20.342 1.00 83.00 441 ASP A O 1
ATOM 3203 N N . GLU A 1 442 ? -6.719 24.269 -20.369 1.00 79.75 442 GLU A N 1
ATOM 3204 C CA . GLU A 1 442 ? -6.236 24.426 -21.743 1.00 79.75 442 GLU A CA 1
ATOM 3205 C C . GLU A 1 442 ? -4.704 24.375 -21.843 1.00 79.75 442 GLU A C 1
ATOM 3207 O O . GLU A 1 442 ? -4.172 24.131 -22.928 1.00 79.75 442 GLU A O 1
ATOM 3212 N N . ALA A 1 443 ? -3.979 24.626 -20.748 1.00 74.12 443 ALA A N 1
ATOM 3213 C CA . ALA A 1 443 ? -2.520 24.678 -20.752 1.00 74.12 443 ALA A CA 1
ATOM 3214 C C . ALA A 1 443 ? -1.901 23.278 -20.793 1.00 74.12 443 ALA A C 1
ATOM 3216 O O . ALA A 1 443 ? -0.889 23.074 -21.469 1.00 74.12 443 ALA A O 1
ATOM 3217 N N . ASP A 1 444 ? -2.511 22.325 -20.092 1.00 77.12 444 ASP A N 1
ATOM 3218 C CA . ASP A 1 444 ? -2.110 20.916 -20.071 1.00 77.12 444 ASP A CA 1
ATOM 3219 C C . ASP A 1 444 ? -3.005 20.018 -20.946 1.00 77.12 444 ASP A C 1
ATOM 3221 O O . ASP A 1 444 ? -2.737 18.823 -21.085 1.00 77.12 444 ASP A O 1
ATOM 3225 N N . GLN A 1 445 ? -4.027 20.609 -21.578 1.00 86.50 445 GLN A N 1
ATOM 3226 C CA . GLN A 1 445 ? -5.059 19.914 -22.343 1.00 86.50 445 GLN A CA 1
ATOM 3227 C C . GLN A 1 445 ? -5.733 18.803 -21.531 1.00 86.50 445 GLN A C 1
ATOM 3229 O O . GLN A 1 445 ? -6.018 17.725 -22.060 1.00 86.50 445 GLN A O 1
ATOM 3234 N N . SER A 1 446 ? -5.984 19.041 -20.247 1.00 86.50 446 SER A N 1
ATOM 3235 C CA . SER A 1 446 ? -6.716 18.125 -19.383 1.00 86.50 446 SER A CA 1
ATOM 3236 C C . SER A 1 446 ? -8.185 18.519 -19.244 1.00 86.50 446 SER A C 1
ATOM 3238 O O . SER A 1 446 ? -8.595 19.670 -19.422 1.00 86.50 446 SER A O 1
ATOM 3240 N N . ILE A 1 447 ? -9.010 17.512 -18.987 1.00 91.81 447 ILE A N 1
ATOM 3241 C CA . ILE A 1 447 ? -10.412 17.662 -18.626 1.00 91.81 447 ILE A CA 1
ATOM 3242 C C . ILE A 1 447 ? -10.728 16.695 -17.492 1.00 91.81 447 ILE A C 1
ATOM 3244 O O . ILE A 1 447 ? -10.395 15.509 -17.545 1.00 91.81 447 ILE A O 1
ATOM 3248 N N . THR A 1 448 ? -11.389 17.210 -16.467 1.00 87.62 448 THR A N 1
ATOM 3249 C CA . THR A 1 448 ? -11.889 16.433 -15.339 1.00 87.62 448 THR A CA 1
ATOM 3250 C C . THR A 1 448 ? -13.406 16.451 -15.380 1.00 87.62 448 THR A C 1
ATOM 3252 O O . THR A 1 448 ? -14.003 17.518 -15.293 1.00 87.62 448 THR A O 1
ATOM 3255 N N . PHE A 1 449 ? -14.026 15.281 -15.501 1.00 89.38 449 PHE A N 1
ATOM 3256 C CA . PHE A 1 449 ? -15.469 15.105 -15.366 1.00 89.38 449 PHE A CA 1
ATOM 3257 C C . PHE A 1 449 ? -15.804 14.757 -13.922 1.00 89.38 449 PHE A C 1
ATOM 3259 O O . PHE A 1 449 ? -15.216 13.833 -13.364 1.00 89.38 449 PHE A O 1
ATOM 3266 N N . HIS A 1 450 ? -16.777 15.459 -13.356 1.00 83.31 450 HIS A N 1
ATOM 3267 C CA . HIS A 1 450 ? -17.377 15.154 -12.063 1.00 83.31 450 HIS A CA 1
ATOM 3268 C C . HIS A 1 450 ? -18.804 14.665 -12.298 1.00 83.31 450 HIS A C 1
ATOM 3270 O O . HIS A 1 450 ? -19.689 15.460 -12.611 1.00 83.31 450 HIS A O 1
ATOM 3276 N N . GLU A 1 451 ? -19.021 13.358 -12.193 1.00 83.31 451 GLU A N 1
ATOM 3277 C CA . GLU A 1 451 ? -20.223 12.661 -12.670 1.00 83.31 451 GLU A CA 1
ATOM 3278 C C . GLU A 1 451 ? -20.612 11.567 -11.681 1.00 83.31 451 GLU A C 1
ATOM 3280 O O . GLU A 1 451 ? -19.774 10.752 -11.315 1.00 83.31 451 GLU A O 1
ATOM 3285 N N . ASP A 1 452 ? -21.851 11.564 -11.188 1.00 71.19 452 ASP A N 1
ATOM 3286 C CA . ASP A 1 452 ? -22.356 10.583 -10.205 1.00 71.19 452 ASP A CA 1
ATOM 3287 C C . ASP A 1 452 ? -21.529 10.437 -8.902 1.00 71.19 452 ASP A C 1
ATOM 3289 O O . ASP A 1 452 ? -21.742 9.535 -8.083 1.00 71.19 452 ASP A O 1
ATOM 3293 N N . GLY A 1 453 ? -20.652 11.405 -8.620 1.00 57.34 453 GLY A N 1
ATOM 3294 C CA . GLY A 1 453 ? -19.698 11.386 -7.504 1.00 57.34 453 GLY A CA 1
ATOM 3295 C C . GLY A 1 453 ? -18.332 10.795 -7.848 1.00 57.34 453 GLY A C 1
ATOM 3296 O O . GLY A 1 453 ? -17.497 10.689 -6.956 1.00 57.34 453 GLY A O 1
ATOM 3297 N N . TYR A 1 454 ? -18.107 10.440 -9.109 1.00 62.28 454 TYR A N 1
ATOM 3298 C CA . TYR A 1 454 ? -16.821 10.037 -9.652 1.00 62.28 454 TYR A CA 1
ATOM 3299 C C . TYR A 1 454 ? -16.090 11.229 -10.260 1.00 62.28 454 TYR A C 1
ATOM 3301 O O . TYR A 1 454 ? -16.709 12.140 -10.818 1.00 62.28 454 TYR A O 1
ATOM 3309 N N . ARG A 1 455 ? -14.758 11.184 -10.187 1.00 81.94 455 ARG A N 1
ATOM 3310 C CA . ARG A 1 455 ? -13.859 12.141 -10.830 1.00 81.94 455 ARG A CA 1
ATOM 3311 C C . ARG A 1 455 ? -13.053 11.424 -11.910 1.00 81.94 455 ARG A C 1
ATOM 3313 O O . ARG A 1 455 ? -12.143 10.666 -11.596 1.00 81.94 455 ARG A O 1
ATOM 3320 N N . PHE A 1 456 ? -13.362 11.686 -13.177 1.00 83.69 456 PHE A N 1
ATOM 3321 C CA . PHE A 1 456 ? -12.682 11.064 -14.314 1.00 83.69 456 PHE A CA 1
ATOM 3322 C C . PHE A 1 456 ? -11.787 12.069 -15.034 1.00 83.69 456 PHE A C 1
ATOM 3324 O O . PHE A 1 456 ? -12.276 13.068 -15.564 1.00 83.69 456 PHE A O 1
ATOM 3331 N N . VAL A 1 457 ? -10.487 11.794 -15.095 1.00 83.75 457 VAL A N 1
ATOM 3332 C CA . VAL A 1 457 ? -9.498 12.671 -15.726 1.00 83.75 457 VAL A CA 1
ATOM 3333 C C . VAL A 1 457 ? -9.079 12.110 -17.078 1.00 83.75 457 VAL A C 1
ATOM 3335 O O . VAL A 1 457 ? -8.659 10.955 -17.207 1.00 83.75 457 VAL A O 1
ATOM 3338 N N . TYR A 1 458 ? -9.140 12.969 -18.086 1.00 90.56 458 TYR A N 1
ATOM 3339 C CA . TYR A 1 458 ? -8.666 12.692 -19.432 1.00 90.56 458 TYR A CA 1
ATOM 3340 C C . TYR A 1 458 ? -7.757 13.822 -19.905 1.00 90.56 458 TYR A C 1
ATOM 3342 O O . TYR A 1 458 ? -7.898 14.966 -19.483 1.00 90.56 458 TYR A O 1
ATOM 3350 N N . THR A 1 459 ? -6.860 13.518 -20.837 1.00 90.12 459 THR A N 1
ATOM 3351 C CA . THR A 1 459 ? -6.351 14.551 -21.746 1.00 90.12 459 THR A CA 1
ATOM 3352 C C . THR A 1 459 ? -7.267 14.627 -22.952 1.00 90.12 459 THR A C 1
ATOM 3354 O O . THR A 1 459 ? -7.853 13.616 -23.352 1.00 90.12 459 THR A O 1
ATOM 3357 N N . TRP A 1 460 ? -7.403 15.808 -23.537 1.00 93.75 460 TRP A N 1
ATOM 3358 C CA . TRP A 1 460 ? -8.206 16.034 -24.726 1.00 93.75 460 TRP A CA 1
ATOM 3359 C C . TRP A 1 460 ? -7.367 16.629 -25.853 1.00 93.75 460 TRP A C 1
ATOM 3361 O O . TRP A 1 460 ? -6.371 17.312 -25.642 1.00 93.75 460 TRP A O 1
ATOM 3371 N N . SER A 1 461 ? -7.771 16.368 -27.089 1.00 92.00 461 SER A N 1
ATOM 3372 C CA . SER A 1 461 ? -7.249 17.074 -28.250 1.00 92.00 461 SER A CA 1
ATOM 3373 C C . SER A 1 461 ? -8.391 17.469 -29.166 1.00 92.00 461 SER A C 1
ATOM 3375 O O . SER A 1 461 ? -9.326 16.699 -29.391 1.00 92.00 461 SER A O 1
ATOM 3377 N N . LEU A 1 462 ? -8.309 18.692 -29.685 1.00 91.81 462 LEU A N 1
ATOM 3378 C CA . LEU A 1 462 ? -9.266 19.232 -30.634 1.00 91.81 462 LEU A CA 1
ATOM 3379 C C . LEU A 1 462 ? -8.539 19.589 -31.926 1.00 91.81 462 LEU A C 1
ATOM 3381 O O . LEU A 1 462 ? -7.626 20.419 -31.929 1.00 91.81 462 LEU A O 1
ATOM 3385 N N . PHE A 1 463 ? -8.952 18.968 -33.025 1.00 88.56 463 PHE A N 1
ATOM 3386 C CA . PHE A 1 463 ? -8.490 19.316 -34.362 1.00 88.56 463 PHE A CA 1
ATOM 3387 C C . PHE A 1 463 ? -9.697 19.429 -35.290 1.00 88.56 463 PHE A C 1
ATOM 3389 O O . PHE A 1 463 ? -10.410 18.450 -35.503 1.00 88.56 463 PHE A O 1
ATOM 3396 N N . GLU A 1 464 ? 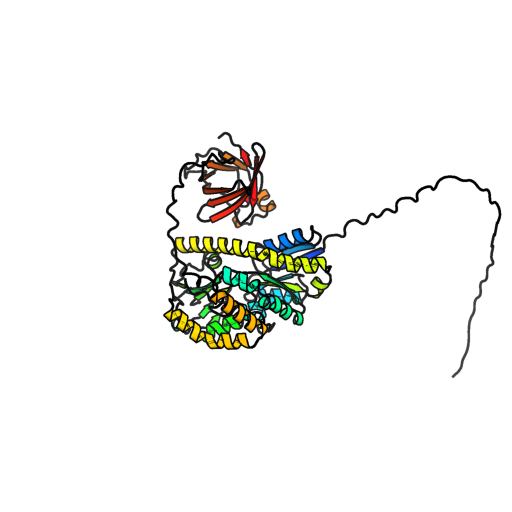-9.923 20.633 -35.822 1.00 88.00 464 GLU A N 1
ATOM 3397 C CA . GLU A 1 464 ? -11.144 20.981 -36.561 1.00 88.00 464 GLU A CA 1
ATOM 3398 C C . GLU A 1 464 ? -12.396 20.631 -35.732 1.00 88.00 464 GLU A C 1
ATOM 3400 O O . GLU A 1 464 ? -12.515 21.072 -34.590 1.00 88.00 464 GLU A O 1
ATOM 3405 N N . ASP A 1 465 ? -13.298 19.817 -36.274 1.00 90.38 465 ASP A N 1
ATOM 3406 C CA . ASP A 1 465 ? -14.532 19.380 -35.617 1.00 90.38 465 ASP A CA 1
ATOM 3407 C C . ASP A 1 465 ? -14.416 17.968 -35.030 1.00 90.38 465 ASP A C 1
ATOM 3409 O O . ASP A 1 465 ? -15.399 17.231 -34.942 1.00 90.38 465 ASP A O 1
ATOM 3413 N N . THR A 1 466 ? -13.199 17.575 -34.642 1.00 93.31 466 THR A N 1
ATOM 3414 C CA . THR A 1 466 ? -12.903 16.267 -34.052 1.00 93.31 466 THR A CA 1
ATOM 3415 C C . THR A 1 466 ? -12.287 16.414 -32.662 1.00 93.31 466 THR A C 1
ATOM 3417 O O . THR A 1 466 ? -11.177 16.932 -32.521 1.00 93.31 466 THR A O 1
ATOM 3420 N N . LEU A 1 467 ? -12.991 15.912 -31.647 1.00 96.31 467 LEU A N 1
ATOM 3421 C CA . LEU A 1 467 ? -12.574 15.898 -30.244 1.00 96.31 467 LEU A CA 1
ATOM 3422 C C . LEU A 1 467 ? -12.168 14.481 -29.836 1.00 96.31 467 LEU A C 1
ATOM 3424 O O . LEU A 1 467 ? -12.941 13.544 -29.988 1.00 96.31 467 LEU A O 1
ATOM 3428 N N . SER A 1 468 ? -10.961 14.293 -29.317 1.00 94.88 468 SER A N 1
ATOM 3429 C CA . SER A 1 468 ? -10.499 12.992 -28.812 1.00 94.88 468 SER A CA 1
ATOM 3430 C C . SER A 1 468 ? -10.110 13.091 -27.349 1.00 94.88 468 SER A C 1
ATOM 3432 O O . SER A 1 468 ? -9.534 14.097 -26.947 1.00 94.88 468 SER A O 1
ATOM 3434 N N . PHE A 1 469 ? -10.343 12.024 -26.587 1.00 95.06 469 PHE A N 1
ATOM 3435 C CA . PHE A 1 469 ? -9.862 11.899 -25.214 1.00 95.06 469 PHE A CA 1
ATOM 3436 C C . PHE A 1 469 ? -8.830 10.777 -25.087 1.00 95.06 469 PHE A C 1
ATOM 3438 O O . PHE A 1 469 ? -8.833 9.814 -25.858 1.00 95.06 469 PHE A O 1
ATOM 3445 N N . ARG A 1 470 ? -7.966 10.870 -24.076 1.00 88.38 470 ARG A N 1
ATOM 3446 C CA . ARG A 1 470 ? -7.129 9.766 -23.587 1.00 88.38 470 ARG A CA 1
ATOM 3447 C C . ARG A 1 470 ? -7.231 9.692 -22.075 1.00 88.38 470 ARG A C 1
ATOM 3449 O O . ARG A 1 470 ? -7.229 10.729 -21.419 1.00 88.38 470 ARG A O 1
ATOM 3456 N N . LYS A 1 471 ? -7.314 8.476 -21.535 1.00 82.81 471 LYS A N 1
ATOM 3457 C CA . LYS A 1 471 ? -7.406 8.253 -20.090 1.00 82.81 471 LYS A CA 1
ATOM 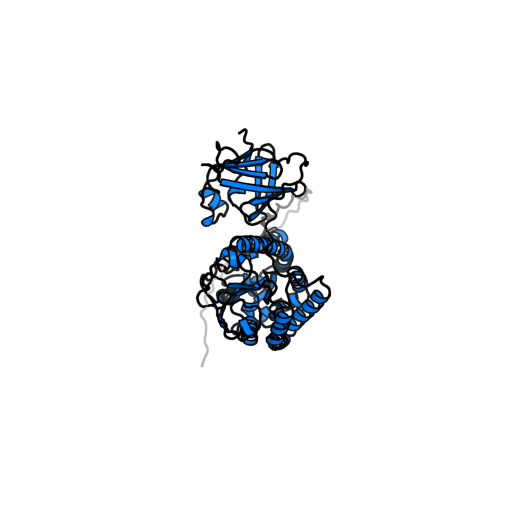3458 C C . LYS A 1 471 ? -6.142 8.767 -19.407 1.00 82.81 471 LYS A C 1
ATOM 3460 O O . LYS A 1 471 ? -5.038 8.498 -19.876 1.00 82.81 471 LYS A O 1
ATOM 3465 N N . VAL A 1 472 ? -6.338 9.506 -18.325 1.00 76.00 472 VAL A N 1
ATOM 3466 C CA . VAL A 1 472 ? -5.292 9.841 -17.351 1.00 76.00 472 VAL A CA 1
ATOM 3467 C C . VAL A 1 472 ? -5.560 9.089 -16.051 1.00 76.00 472 VAL A C 1
ATOM 3469 O O . VAL A 1 472 ? -4.623 8.594 -15.444 1.00 76.00 472 VAL A O 1
ATOM 3472 N N . SER A 1 473 ? -6.831 8.959 -15.661 1.00 68.06 473 SER A N 1
ATOM 3473 C CA . SER A 1 473 ? -7.285 8.116 -14.551 1.00 68.06 473 SER A CA 1
ATOM 3474 C C . SER A 1 473 ? -8.197 6.986 -15.041 1.00 68.06 473 SER A C 1
ATOM 3476 O O . SER A 1 473 ? -8.530 6.896 -16.231 1.00 68.06 473 SER A O 1
ATOM 3478 N N . PHE A 1 474 ? -8.669 6.152 -14.108 1.00 66.06 474 PHE A N 1
ATOM 3479 C CA . PHE A 1 474 ? -9.824 5.291 -14.361 1.00 66.06 474 PHE A CA 1
ATOM 3480 C C . PHE A 1 474 ? -11.031 6.138 -14.812 1.00 66.06 474 PHE A C 1
ATOM 3482 O O . PHE A 1 474 ? -11.143 7.324 -14.487 1.00 66.06 474 PHE A O 1
ATOM 3489 N N . GLY A 1 475 ? -11.915 5.532 -15.598 1.00 79.62 475 GLY A N 1
ATOM 3490 C CA . GLY A 1 475 ? -13.126 6.167 -16.107 1.00 79.62 475 GLY A CA 1
ATOM 3491 C C . GLY A 1 475 ? -13.702 5.428 -17.312 1.00 79.62 475 GLY A C 1
ATOM 3492 O O . GLY A 1 475 ? -13.042 4.518 -17.832 1.00 79.62 475 GLY A O 1
ATOM 3493 N N . PRO A 1 476 ? -14.900 5.816 -17.787 1.00 87.00 476 PRO A N 1
ATOM 3494 C CA . PRO A 1 476 ? -15.574 5.152 -18.898 1.00 87.00 476 PRO A CA 1
ATOM 3495 C C . PRO A 1 476 ? -14.666 4.965 -20.117 1.00 87.00 476 PRO A C 1
ATOM 3497 O O . PRO A 1 476 ? -14.130 5.933 -20.675 1.00 87.00 476 PRO A O 1
ATOM 3500 N N . THR A 1 477 ? -14.496 3.716 -20.555 1.00 87.69 477 THR A N 1
ATOM 3501 C CA . THR A 1 477 ? -13.730 3.361 -21.758 1.00 87.69 477 THR A CA 1
ATOM 3502 C C . THR A 1 477 ? -14.377 3.947 -23.007 1.00 87.69 477 THR A C 1
ATOM 3504 O O . THR A 1 477 ? -13.670 4.378 -23.916 1.00 87.69 477 THR A O 1
ATOM 3507 N N . ALA A 1 478 ? -15.702 4.114 -23.007 1.00 90.19 478 ALA A N 1
ATOM 3508 C CA . ALA A 1 478 ? -16.466 4.693 -24.111 1.00 90.19 478 ALA A CA 1
ATOM 3509 C C . ALA A 1 478 ? -15.947 6.068 -24.566 1.00 90.19 478 ALA A C 1
ATOM 3511 O O . ALA A 1 478 ? -16.017 6.398 -25.750 1.00 90.19 478 ALA A O 1
ATOM 3512 N N . ARG A 1 479 ? -15.354 6.854 -23.656 1.00 91.94 479 ARG A N 1
ATOM 3513 C CA . ARG A 1 479 ? -14.800 8.184 -23.960 1.00 91.94 479 ARG A CA 1
ATOM 3514 C C . ARG A 1 479 ? -13.527 8.161 -24.797 1.00 91.94 479 ARG A C 1
ATOM 3516 O O . ARG A 1 479 ? -13.208 9.167 -25.418 1.00 91.94 479 ARG A O 1
ATOM 3523 N N . VAL A 1 480 ? -12.815 7.038 -24.847 1.00 92.81 480 VAL A N 1
ATOM 3524 C CA . VAL A 1 480 ? -11.502 6.944 -25.510 1.00 92.81 480 VAL A CA 1
ATOM 3525 C C . VAL A 1 480 ? -11.468 5.963 -26.676 1.00 92.81 480 VAL A C 1
ATOM 3527 O O . VAL A 1 480 ? -10.444 5.847 -27.342 1.00 92.81 480 VAL A O 1
ATOM 3530 N N . VAL A 1 481 ? -12.582 5.277 -26.955 1.00 91.19 481 VAL A N 1
ATOM 3531 C CA . VAL A 1 481 ? -12.677 4.295 -28.049 1.00 91.19 481 VAL A CA 1
ATOM 3532 C C . VAL A 1 481 ? -12.433 4.953 -29.408 1.00 91.19 481 VAL A C 1
ATOM 3534 O O . VAL A 1 481 ? -11.703 4.408 -30.237 1.00 91.19 481 VAL A O 1
ATOM 3537 N N . LYS A 1 482 ? -13.041 6.121 -29.649 1.00 94.38 482 LYS A N 1
ATOM 3538 C CA . LYS A 1 482 ? -12.944 6.866 -30.910 1.00 94.38 482 LYS A CA 1
ATOM 3539 C C . LYS A 1 482 ? -13.068 8.374 -30.686 1.00 94.38 482 LYS A C 1
ATOM 3541 O O . LYS A 1 482 ? -13.645 8.790 -29.683 1.00 94.38 482 LYS A O 1
ATOM 3546 N N . PRO A 1 483 ? -12.592 9.184 -31.646 1.00 94.56 483 PRO A N 1
ATOM 3547 C CA . PRO A 1 483 ? -12.880 10.607 -31.668 1.00 94.56 483 PRO A CA 1
ATOM 3548 C C . PRO A 1 483 ? -14.378 10.895 -31.815 1.00 94.56 483 PRO A C 1
ATOM 3550 O O . PRO A 1 483 ? -15.083 10.211 -32.560 1.00 94.56 483 PRO A O 1
ATOM 3553 N N . TYR A 1 484 ? -14.822 11.946 -31.142 1.00 95.94 484 TYR A N 1
ATOM 3554 C CA . TYR A 1 484 ? -16.137 12.549 -31.254 1.00 95.94 484 TYR A CA 1
ATOM 3555 C C . TYR A 1 484 ? -16.153 13.555 -32.402 1.00 95.94 484 TYR A C 1
ATOM 3557 O O . TYR A 1 484 ? -15.175 14.274 -32.622 1.00 95.94 484 TYR A O 1
ATOM 3565 N N . THR A 1 485 ? -17.282 13.654 -33.092 1.00 95.56 485 THR A N 1
ATOM 3566 C CA . THR A 1 485 ? -17.517 14.663 -34.132 1.00 95.56 485 THR A CA 1
ATOM 3567 C C . THR A 1 485 ? -18.449 15.746 -33.621 1.00 95.56 485 THR A C 1
ATOM 3569 O O . THR A 1 485 ? -19.422 15.434 -32.933 1.00 95.56 485 THR A O 1
ATOM 3572 N N . ARG A 1 486 ? -18.187 17.010 -33.966 1.00 93.75 486 ARG A N 1
ATOM 3573 C CA . ARG A 1 486 ? -19.095 18.110 -33.616 1.00 93.75 486 ARG A CA 1
ATOM 3574 C C . ARG A 1 486 ? -20.491 17.835 -34.187 1.00 93.75 486 ARG A C 1
ATOM 3576 O O . ARG A 1 486 ? -20.623 17.457 -35.350 1.00 93.75 486 ARG A O 1
ATOM 3583 N N . SER A 1 487 ? -21.507 17.999 -33.349 1.00 86.56 487 SER A N 1
ATOM 3584 C CA . SER A 1 487 ? -22.914 17.815 -33.695 1.00 86.56 487 SER A CA 1
ATOM 3585 C C . SER A 1 487 ? -23.606 19.173 -33.817 1.00 86.56 487 SER A C 1
ATOM 3587 O O . SER A 1 487 ? -23.390 20.060 -32.990 1.00 86.56 487 SER A O 1
ATOM 3589 N N . ASP A 1 488 ? -24.430 19.320 -34.858 1.00 73.19 488 ASP A N 1
ATOM 3590 C CA . ASP A 1 488 ? -25.230 20.521 -35.145 1.00 73.19 488 ASP A CA 1
ATOM 3591 C C . ASP A 1 488 ? -26.622 20.488 -34.466 1.00 73.19 488 ASP A C 1
ATOM 3593 O O . ASP A 1 488 ? -27.488 21.296 -34.813 1.00 73.19 488 ASP A O 1
ATOM 3597 N N . GLU A 1 489 ? -26.862 19.535 -33.552 1.00 61.78 489 GLU A N 1
ATOM 3598 C CA . GLU A 1 489 ? -28.141 19.357 -32.833 1.00 61.78 489 GLU A CA 1
ATOM 3599 C C . GLU A 1 489 ? -28.569 20.543 -31.943 1.00 61.78 489 GLU A C 1
ATOM 3601 O O . GLU A 1 489 ? -27.757 21.085 -31.145 1.00 61.78 489 GLU A O 1
#

Sequence (489 aa):
MMTTRLRSRSGLRTGVITLSLAGALAGCQTPTAAPPADRAGGAPAPTELTLITGENDPSEVQPFVDAVERLTDGSLTVKVKTDWRPGGAAYESGIIQDVIDGKADLGVTGVRAFDVEAFGVTAFQGFLAPFLITSYDLQERVLGGAAAEATLAALEPLGLAGIGLDPGPLRLPLGISRPLTSVTDFEGATFGAREGAITAATLDALGGTATTFVPGQASGLDGMEAHLSLIANAGYDEGADSLASDLVLWPRVSVLFANAAAFDRLSPEQQAALRQAAIDARAVRLTEIGWEEDEGLTRLCRMGIKLTAAGEPALEGLRQAVAPVYDTIARDPLAAAVMEDARRLAAISTGQAPAIECTEAPASSTPSSAASPSPLEGAWEVCVTWEEMLAAGADAGENNPENIGCHVLRFEGDRFWNYRPGSEPGSHGAGFLSDGTVEIDEADQSITFHEDGYRFVYTWSLFEDTLSFRKVSFGPTARVVKPYTRSDE

Foldseek 3Di:
DDDDDDDDDDDDDDDDDDDDDDDDDDDDDDDDDDDPDPPPPDPPDAAEFEEEDLAQDCALCVLLQVLLCVLCVRSYGYHYDYNQPPFDLLSQLVQLVCQLVVVGFKYKAFPQSQCDPVNNLLLQCLQQQFPQQFDLVLQLQLQPDPLNVVSQCSCVVSQKGWQGKAWAAFWWKFFQQFAPLFLVLLAAFAEEDRHGDLVQLLSVLSNHGYDRDGQLDDPPGRIYIDALLSCLVSVVLVRTPAIAQQGGGGIRMMTMMGRNVSLVVDDPSSNVSSNVSNSSSRVLSSVQNVQSRQLSLQSSVVVPHHHDYSDDVRVVNSCVSCVVSLVVSVVDVSSVVSNVSSVVSQVPDDDRDDGDDPDDPPPPPPDDDDDDDDPQAAKWKDAAAPVLLVVLPHDPVLPDPLQHGMWIWHDDPFKIFIWHPPDDGPPPDDTGRWIAGWDADPVQQKIWGCTPSHTFIWRWDDDPQWIATDGPHDDRSSRHSGIIGGDPD